Protein AF-A0A4U3LPS1-F1 (afdb_monomer_lite)

Foldseek 3Di:
DFDPALVQLLVAQVLCVQQQNHFFPVLNVVSVVVRVDPDDPVVSCVSQQQQAQWEWEQDPVRFTAIAGTNHAQEAAALAKHKGKYKYAYQNLFKFFKWKDKPQADDDPDLADPDDDDPDPDDDDCLVRLLRRQKDKTWRDGRIDRRDRMGMTMMMMAGNDAAKDKIKMAMWTLTDDPDDDPVADSRRVRVVVNVVDPDRRIYIDGHHYFYKDWAFEQEAEPVRWKFKAWKWKAAPSSRTFRRLVPDDPLAHSNANTHIAIGGWTTIGGFHWIWMWIDQALQWDIDIDIDGGDPPHRYDYHYIHRNDDCVVVQWAKEAQAEEQAADSLNSHRLAHHDLLSQLRLCRHNRHQEYEHAQEDSNNVHRCVPAALWKDQDHNAGDPVSNCVSSVVPIGGDDTPCSQRHIYHYFHWYYPALAQFQAIKTWASANDDDDPPDDHSPVDDNHCQVVLVVSVVRVTAMAGEAALAQQDDPDLDAQDDDGTPLGHHHNNCVVPCQVVVRHQAGEHLQDRCNSRCNVVVVCVVVPGDRYYFWHQNPPNRPVHTTPQKIKIFRDPHRQGGTCSRVRRVVRVVPHDMDIHRSNDDDDPDPPVPPPDDDDDDDDDDDDDDDDDDDDDDDDDDDDDDDDDDDDDDDDDDDDDDDDDDDDDDDDDDDDDDDDDDDPPPDPDPPPPDDDDDDDDDDDDDDDDDDDDDDDDDDDDDDDDDDDDDDDDDDDDDDDDDDDDDDDDDDDDDDDDDDDDDDDDDDDDDDDDDD

Radius of gyration: 36.74 Å; chains: 1; bounding box: 108×113×127 Å

Sequence (751 aa):
MFQPLHASATRAVEKLRDIGEPLPDDVAGQLAKLAEGSQSSTAVEDLLRPYVLVDVRIDEQGLPMSTPGAAPPRLVQHGWRSFLVRIENPHRLVGELAAQSNHVLGTIDYHSHAARIAMPDTLTIVPRIERSRLEVKLAGPTDVSGVDVEYKVISLYGRDGGTHKGELAFVLAVEEAEHSYTRPPMAKAWRRMGSEIRQYEASYEFDCLPARDIRFDIREPDGSSCVAALTVRDSQRRSYPSKGMRLAPDMFFHEHVYRATGEVITLPAGQYEISARRGPEYREVKVEVELTADDDAVTIELDRWADPARHGYYSGDPHIHAGGCSHYSVPSEGVTPETMIRHVRGEGLWMGSVLTWGPCYYHQKQFFSGLSISPRAELEWPAMQQAQGMNWDPQDTDHDGQSLLRYDLEVSGFPSSHSGHVILLGLTDQDYPGTKIIEDWPSYNLPVMRWGHAQNAMVGYAHCGLGLSVGTSELPNYVIPEFQSIGSNEIIVDVPLGAADFQCGAEFDPAAELNIWYHLLNVGYRTLMLGETDYPCIYDDGPGVGRTYVQLPEPPQGPQALESWLGGLKDRASYFGDGRSQSTTSRSTATPAASRPRTPQDRSGSARPSRPGCPRKRLPCPRRVNRRTALRSAGISNARGSAGPATCSSRYWSTVCRSRRRSWLLTATSRRSSSTYRWSVRPGWRCGSCAACTPSRSSSSSQGSRSVPPGGARSGSTTRSTHSGTPSPVSSARPSGPRHARRTTPRRPPT

Structure (mmCIF, N/CA/C/O backbone):
data_AF-A0A4U3LPS1-F1
#
_entry.id   AF-A0A4U3LPS1-F1
#
loop_
_atom_site.group_PDB
_atom_site.id
_atom_site.type_symbol
_atom_site.label_atom_id
_atom_site.label_alt_id
_atom_site.label_comp_id
_atom_site.label_asym_id
_atom_site.label_entity_id
_atom_site.label_seq_id
_atom_site.pdbx_PDB_ins_code
_atom_site.Cartn_x
_atom_site.Cartn_y
_atom_site.Cartn_z
_atom_site.occupancy
_atom_site.B_iso_or_equiv
_atom_site.auth_seq_id
_atom_site.auth_comp_id
_atom_site.auth_asym_id
_atom_site.auth_atom_id
_atom_site.pdbx_PDB_model_num
ATOM 1 N N . MET A 1 1 ? -20.450 26.880 1.877 1.00 44.97 1 MET A N 1
ATOM 2 C CA . MET A 1 1 ? -19.420 26.961 2.935 1.00 44.97 1 MET A CA 1
ATOM 3 C C . MET A 1 1 ? -19.982 26.167 4.096 1.00 44.97 1 MET A C 1
ATOM 5 O O . MET A 1 1 ? -21.052 26.535 4.556 1.00 44.97 1 MET A O 1
ATOM 9 N N . PHE A 1 2 ? -19.381 25.028 4.447 1.00 54.88 2 PHE A N 1
ATOM 10 C CA . PHE A 1 2 ? -19.954 24.135 5.461 1.00 54.88 2 PHE A CA 1
ATOM 11 C C . PHE A 1 2 ? -19.907 24.773 6.851 1.00 54.88 2 PHE A C 1
ATOM 13 O O . PHE A 1 2 ? -18.988 25.534 7.157 1.00 54.88 2 PHE A O 1
ATOM 20 N N . GLN A 1 3 ? -20.883 24.436 7.692 1.00 79.94 3 GLN A N 1
ATOM 21 C CA . GLN A 1 3 ? -20.841 24.758 9.114 1.00 79.94 3 GLN A CA 1
ATOM 22 C C . GLN A 1 3 ? -19.610 24.075 9.756 1.00 79.94 3 GLN A C 1
ATOM 24 O O . GLN A 1 3 ? -19.358 22.909 9.440 1.00 79.94 3 GLN A O 1
ATOM 29 N N . PRO A 1 4 ? -18.853 24.733 10.661 1.00 86.81 4 PRO A N 1
ATOM 30 C CA . PRO A 1 4 ? -17.628 24.157 11.229 1.00 86.81 4 PRO A CA 1
ATOM 31 C C . PRO A 1 4 ? -17.822 22.784 11.891 1.00 86.81 4 PRO A C 1
ATOM 33 O O . PRO A 1 4 ? -17.030 21.873 11.646 1.00 86.81 4 PRO A O 1
ATOM 36 N N . LEU A 1 5 ? -18.920 22.613 12.640 1.00 89.38 5 LEU A N 1
ATOM 37 C CA . LEU A 1 5 ? -19.319 21.340 13.249 1.00 89.38 5 LEU A CA 1
ATOM 38 C C . LEU A 1 5 ? -19.511 20.235 12.202 1.00 89.38 5 LEU A C 1
ATOM 40 O O . LEU A 1 5 ? -18.931 19.162 12.329 1.00 89.38 5 LEU A O 1
ATOM 44 N N . HIS A 1 6 ? -20.280 20.509 11.143 1.00 90.06 6 HIS A N 1
ATOM 45 C CA . HIS A 1 6 ? -20.540 19.546 10.067 1.00 90.06 6 HIS A CA 1
ATOM 46 C C . HIS A 1 6 ? -19.250 19.137 9.341 1.00 90.06 6 HIS A C 1
ATOM 48 O O . HIS A 1 6 ? -19.015 17.953 9.093 1.00 90.06 6 HIS A O 1
ATOM 54 N N . ALA A 1 7 ? -18.360 20.097 9.077 1.00 90.12 7 ALA A N 1
ATOM 55 C CA . ALA A 1 7 ? -17.055 19.813 8.488 1.00 90.12 7 ALA A CA 1
ATOM 56 C C . ALA A 1 7 ? -16.174 18.951 9.412 1.00 90.12 7 ALA A C 1
ATOM 58 O O . ALA A 1 7 ? -15.414 18.120 8.919 1.00 90.12 7 ALA A O 1
ATOM 59 N N . SER A 1 8 ? -16.263 19.135 10.733 1.00 93.19 8 SER A N 1
ATOM 60 C CA . SER A 1 8 ? -15.555 18.307 11.716 1.00 93.19 8 SER A CA 1
ATOM 61 C C . SER A 1 8 ? -16.128 16.887 11.793 1.00 93.19 8 SER A C 1
ATOM 63 O O . SER A 1 8 ? -15.395 15.918 11.605 1.00 93.19 8 SER A O 1
ATOM 65 N N . ALA A 1 9 ? -17.452 16.769 11.930 1.00 94.25 9 ALA A N 1
ATOM 66 C CA . ALA A 1 9 ? -18.196 15.513 11.864 1.00 94.25 9 ALA A CA 1
ATOM 67 C C . ALA A 1 9 ? -17.857 14.702 10.601 1.00 94.25 9 ALA A C 1
ATOM 69 O O . ALA A 1 9 ? -17.529 13.522 10.689 1.00 94.25 9 ALA A O 1
ATOM 70 N N . THR A 1 10 ? -17.858 15.351 9.432 1.00 93.69 10 THR A N 1
ATOM 71 C CA . THR A 1 10 ? -17.517 14.710 8.153 1.00 93.69 10 THR A CA 1
ATOM 72 C C . THR A 1 10 ? -16.095 14.150 8.171 1.00 93.69 10 THR A C 1
ATOM 74 O O . THR A 1 10 ? -15.914 12.981 7.847 1.00 93.69 10 THR A O 1
ATOM 77 N N . ARG A 1 11 ? -15.097 14.922 8.633 1.00 94.06 11 ARG A N 1
ATOM 78 C CA . ARG A 1 11 ? -13.710 14.432 8.755 1.00 94.06 11 ARG A CA 1
ATOM 79 C C . ARG A 1 11 ? -13.589 13.247 9.713 1.00 94.06 11 ARG A C 1
ATOM 81 O O . ARG A 1 11 ? -12.815 12.337 9.436 1.00 94.06 11 ARG A O 1
ATOM 88 N N . ALA A 1 12 ? -14.331 13.240 10.821 1.00 95.25 12 ALA A N 1
ATOM 89 C CA . ALA A 1 12 ? -14.308 12.136 11.777 1.00 95.25 12 ALA A CA 1
ATOM 90 C C . ALA A 1 12 ? -14.942 10.854 11.200 1.00 95.25 12 ALA A C 1
ATOM 92 O O . ALA A 1 12 ? -14.371 9.775 11.341 1.00 95.25 12 ALA A O 1
ATOM 93 N N . VAL A 1 13 ? -16.064 10.967 10.479 1.00 95.62 13 VAL A N 1
ATOM 94 C CA . VAL A 1 13 ? -16.716 9.829 9.801 1.00 95.62 13 VAL A CA 1
ATOM 95 C C . VAL A 1 13 ? -15.884 9.308 8.623 1.00 95.62 13 VAL A C 1
ATOM 97 O O . VAL A 1 13 ? -15.750 8.096 8.458 1.00 95.62 13 VAL A O 1
ATOM 100 N N . GLU A 1 14 ? -15.260 10.192 7.840 1.00 93.94 14 GLU A N 1
ATOM 101 C CA . GLU A 1 14 ? -14.283 9.791 6.821 1.00 93.94 14 GLU A CA 1
ATOM 102 C C . GLU A 1 14 ? -13.093 9.068 7.457 1.00 93.94 14 GLU A C 1
ATOM 104 O O . GLU A 1 14 ? -12.709 8.003 6.985 1.00 93.94 14 GLU A O 1
ATOM 109 N N . LYS A 1 15 ? -12.555 9.580 8.570 1.00 92.94 15 LYS A N 1
ATOM 110 C CA . LYS A 1 15 ? -11.422 8.956 9.257 1.00 92.94 15 LYS A CA 1
ATOM 111 C C . LYS A 1 15 ? -11.763 7.583 9.845 1.00 92.94 15 LYS A C 1
ATOM 113 O O . LYS A 1 15 ? -10.921 6.694 9.764 1.00 92.94 15 LYS A O 1
ATOM 118 N N . LEU A 1 16 ? -12.972 7.397 10.379 1.00 94.00 16 LEU A N 1
ATOM 119 C CA . LEU A 1 16 ? -13.499 6.099 10.822 1.00 94.00 16 LEU A CA 1
ATOM 120 C C . LEU A 1 16 ? -13.531 5.075 9.676 1.00 94.00 16 LEU A C 1
ATOM 122 O O . LEU A 1 16 ? -12.987 3.978 9.807 1.00 94.00 16 LEU A O 1
ATOM 126 N N . ARG A 1 17 ? -14.076 5.457 8.514 1.00 92.81 17 ARG A N 1
ATOM 127 C CA . ARG A 1 17 ? -14.047 4.619 7.304 1.00 92.81 17 ARG A CA 1
ATOM 128 C C . ARG A 1 17 ? -12.613 4.301 6.872 1.00 92.81 17 ARG A C 1
ATOM 130 O O . ARG A 1 17 ? -12.303 3.144 6.618 1.00 92.81 17 ARG A O 1
ATOM 137 N N . ASP A 1 18 ? -11.743 5.306 6.812 1.00 87.75 18 ASP A N 1
ATOM 138 C CA . ASP A 1 18 ? -10.374 5.165 6.305 1.00 87.75 18 ASP A CA 1
ATOM 139 C C . ASP A 1 18 ? -9.493 4.245 7.192 1.00 87.75 18 ASP A C 1
ATOM 141 O O . ASP A 1 18 ? -8.533 3.661 6.692 1.00 87.75 18 ASP A O 1
ATOM 145 N N . ILE A 1 19 ? -9.818 4.064 8.485 1.00 87.56 19 ILE A N 1
ATOM 146 C CA . ILE A 1 19 ? -9.161 3.086 9.388 1.00 87.56 19 ILE A CA 1
ATOM 147 C C . ILE A 1 19 ? -9.865 1.717 9.454 1.00 87.56 19 ILE A C 1
ATOM 149 O O . ILE A 1 19 ? -9.478 0.870 10.260 1.00 87.56 19 ILE A O 1
ATOM 153 N N . GLY A 1 20 ? -10.871 1.478 8.607 1.00 90.56 20 GLY A N 1
ATOM 154 C CA . GLY A 1 20 ? -11.603 0.210 8.544 1.00 90.56 20 GLY A CA 1
ATOM 155 C C . GLY A 1 20 ? -12.641 0.012 9.651 1.00 90.56 20 GLY A C 1
ATOM 156 O O . GLY A 1 20 ? -13.024 -1.122 9.912 1.00 90.56 20 GLY A O 1
ATOM 157 N N . GLU A 1 21 ? -13.110 1.083 10.294 1.00 93.06 21 GLU A N 1
ATOM 158 C CA . GLU A 1 21 ? -14.199 1.067 11.284 1.00 93.06 21 GLU A CA 1
ATOM 159 C C . GLU A 1 21 ? -15.321 2.042 10.845 1.00 93.06 21 GLU A C 1
ATOM 161 O O . GLU A 1 21 ? -15.590 3.027 11.535 1.00 93.06 21 GLU A O 1
ATOM 166 N N . PRO A 1 22 ? -15.939 1.859 9.656 1.00 95.06 22 PRO A N 1
ATOM 167 C CA . PRO A 1 22 ? -16.949 2.780 9.139 1.00 95.06 22 PRO A CA 1
ATOM 168 C C . PRO A 1 22 ? -18.214 2.807 10.009 1.00 95.06 22 PRO A C 1
ATOM 170 O O . PRO A 1 22 ? -18.622 1.800 10.582 1.00 95.06 22 PRO A O 1
ATOM 173 N N . LEU A 1 23 ? -18.883 3.964 10.039 1.00 95.31 23 LEU A N 1
ATOM 174 C CA . LEU A 1 23 ? -20.277 4.029 10.484 1.00 95.31 23 LEU A CA 1
ATOM 175 C C . LEU A 1 23 ? -21.200 3.385 9.431 1.00 95.31 23 LEU A C 1
ATOM 177 O O . LEU A 1 23 ? -20.834 3.374 8.252 1.00 95.31 23 LEU A O 1
ATOM 181 N N . PRO A 1 24 ? -22.408 2.927 9.815 1.00 94.75 24 PRO A N 1
ATOM 182 C CA . PRO A 1 24 ? -23.404 2.424 8.872 1.00 94.75 24 PRO A CA 1
ATOM 183 C C . PRO A 1 24 ? -23.637 3.362 7.677 1.00 94.75 24 PRO A C 1
ATOM 185 O O . PRO A 1 24 ? -23.697 4.589 7.822 1.00 94.75 24 PRO A O 1
ATOM 188 N N . ASP A 1 25 ? -23.767 2.782 6.479 1.00 91.44 25 ASP A N 1
ATOM 189 C CA . ASP A 1 25 ? -23.825 3.536 5.218 1.00 91.44 25 ASP A CA 1
ATOM 190 C C . ASP A 1 25 ? -25.037 4.497 5.155 1.00 91.44 25 ASP A C 1
ATOM 192 O O . ASP A 1 25 ? -24.976 5.545 4.504 1.00 91.44 25 ASP A O 1
ATOM 196 N N . ASP A 1 26 ? -26.125 4.200 5.875 1.00 94.00 26 ASP A N 1
ATOM 197 C CA . ASP A 1 26 ? -27.287 5.082 6.005 1.00 94.00 26 ASP A CA 1
ATOM 198 C C . ASP A 1 26 ? -26.991 6.320 6.871 1.00 94.00 26 ASP A C 1
ATOM 200 O O . ASP A 1 26 ? -27.419 7.419 6.515 1.00 94.00 26 ASP A O 1
ATOM 204 N N . VAL A 1 27 ? -26.214 6.179 7.950 1.00 94.44 27 VAL A N 1
ATOM 205 C CA . VAL A 1 27 ? -25.764 7.286 8.813 1.00 94.44 27 VAL A CA 1
ATOM 206 C C . VAL A 1 27 ? -24.797 8.189 8.056 1.00 94.44 27 VAL A C 1
ATOM 208 O O . VAL A 1 27 ? -24.969 9.410 8.046 1.00 94.44 27 VAL A O 1
ATOM 211 N N . ALA A 1 28 ? -23.825 7.607 7.347 1.00 92.00 28 ALA A N 1
ATOM 212 C CA . ALA A 1 28 ? -22.914 8.360 6.487 1.00 92.00 28 ALA A CA 1
ATOM 213 C C . ALA A 1 28 ? -23.676 9.109 5.373 1.00 92.00 28 ALA A C 1
ATOM 215 O O . ALA A 1 28 ? -23.429 10.293 5.123 1.00 92.00 28 ALA A O 1
ATOM 216 N N . GLY A 1 29 ? -24.663 8.454 4.749 1.00 91.94 29 GLY A N 1
ATOM 217 C CA . GLY A 1 29 ? -25.539 9.060 3.745 1.00 91.94 29 GLY A CA 1
ATOM 218 C C . GLY A 1 29 ? -26.461 10.156 4.298 1.00 91.94 29 GLY A C 1
ATOM 219 O O . GLY A 1 29 ? -26.740 11.130 3.597 1.00 91.94 29 GLY A O 1
ATOM 220 N N . GLN A 1 30 ? -26.925 10.040 5.544 1.00 93.00 30 GLN A N 1
ATOM 221 C CA . GLN A 1 30 ? -27.693 11.084 6.231 1.00 93.00 30 GLN A CA 1
ATOM 222 C C . GLN A 1 30 ? -26.816 12.294 6.571 1.00 93.00 30 GLN A C 1
ATOM 224 O O . GLN A 1 30 ? -27.202 13.420 6.254 1.00 93.00 30 GLN A O 1
ATOM 229 N N . LEU A 1 31 ? -25.607 12.084 7.104 1.00 92.06 31 LEU A N 1
ATOM 230 C CA . LEU A 1 31 ? -24.661 13.166 7.394 1.00 92.06 31 LEU A CA 1
ATOM 231 C C . LEU A 1 31 ? -24.293 13.950 6.125 1.00 92.06 31 LEU A C 1
ATOM 233 O O . LEU A 1 31 ? -24.230 15.180 6.158 1.00 92.06 31 LEU A O 1
ATOM 237 N N . ALA A 1 32 ? -24.117 13.264 4.992 1.00 89.19 32 ALA A N 1
ATOM 238 C CA . ALA A 1 32 ? -23.883 13.908 3.701 1.00 89.19 32 ALA A CA 1
ATOM 239 C C . ALA A 1 32 ? -25.069 14.787 3.253 1.00 89.19 32 ALA A C 1
ATOM 241 O O . ALA A 1 32 ? -24.853 15.894 2.769 1.00 89.19 32 ALA A O 1
ATOM 242 N N . LYS A 1 33 ? -26.319 14.355 3.471 1.00 88.12 33 LYS A N 1
ATOM 243 C CA . LYS A 1 33 ? -27.525 15.151 3.157 1.00 88.12 33 LYS A CA 1
ATOM 244 C C . LYS A 1 33 ? -27.691 16.366 4.072 1.00 88.12 33 LYS A C 1
ATOM 246 O O . LYS A 1 33 ? -28.097 17.428 3.603 1.00 88.12 33 LYS A O 1
ATOM 251 N N . LEU A 1 34 ? -27.338 16.248 5.356 1.00 85.88 34 LEU A N 1
ATOM 252 C CA . LEU A 1 34 ? -27.330 17.386 6.289 1.00 85.88 34 LEU A CA 1
ATOM 253 C C . LEU A 1 34 ? -26.369 18.503 5.838 1.00 85.88 34 LEU A C 1
ATOM 255 O O . LEU A 1 34 ? -26.599 19.664 6.161 1.00 85.88 34 LEU A O 1
ATOM 259 N N . ALA A 1 35 ? -25.348 18.173 5.037 1.00 74.69 35 ALA A N 1
ATOM 260 C CA . ALA A 1 35 ? -24.398 19.126 4.461 1.00 74.69 35 ALA A CA 1
ATOM 261 C C . ALA A 1 35 ? -25.017 20.078 3.416 1.00 74.69 35 ALA A C 1
ATOM 263 O O . ALA A 1 35 ? -24.467 21.149 3.152 1.00 74.69 35 ALA A O 1
ATOM 264 N N . GLU A 1 36 ? -26.115 19.662 2.778 1.00 68.44 36 GLU A N 1
ATOM 265 C CA . GLU A 1 36 ? -26.741 20.354 1.642 1.00 68.44 36 GLU A CA 1
ATOM 266 C C . GLU A 1 36 ? -27.892 21.283 2.070 1.00 68.44 36 GLU A C 1
ATOM 268 O O . GLU A 1 36 ? -28.327 22.134 1.292 1.00 68.44 36 GLU A O 1
ATOM 273 N N . GLY A 1 37 ? -28.380 21.146 3.308 1.00 61.44 37 GLY A N 1
ATOM 274 C CA . GLY A 1 37 ? -29.474 21.942 3.868 1.00 61.44 37 GLY A CA 1
ATOM 275 C C . GLY A 1 37 ? -29.019 23.026 4.850 1.00 61.44 37 GLY A C 1
ATOM 276 O O . GLY A 1 37 ? -27.925 22.988 5.403 1.00 61.44 37 GLY A O 1
ATOM 277 N N . SER A 1 38 ? -29.906 23.978 5.144 1.00 57.00 38 SER A N 1
ATOM 278 C CA . SER A 1 38 ? -29.724 24.975 6.212 1.00 57.00 38 SER A CA 1
ATOM 279 C C . SER A 1 38 ? -30.101 24.413 7.596 1.00 57.00 38 SER A C 1
ATOM 281 O O . SER A 1 38 ? -30.891 25.026 8.316 1.00 57.00 38 SER A O 1
ATOM 283 N N . GLN A 1 39 ? -29.649 23.199 7.924 1.00 59.69 39 GLN A N 1
ATOM 284 C CA . GLN A 1 39 ? -30.088 22.480 9.126 1.00 59.69 39 GLN A CA 1
ATOM 285 C C . GLN A 1 39 ? -29.250 22.815 10.372 1.00 59.69 39 GLN A C 1
ATOM 287 O O . GLN A 1 39 ? -28.129 23.308 10.276 1.00 59.69 39 GLN A O 1
ATOM 292 N N . SER A 1 40 ? -29.844 22.596 11.551 1.00 70.50 40 SER A N 1
ATOM 293 C CA . SER A 1 40 ? -29.264 22.944 12.858 1.00 70.50 40 SER A CA 1
ATOM 294 C C . SER A 1 40 ? -28.128 22.001 13.266 1.00 70.50 40 SER A C 1
ATOM 296 O O . SER A 1 40 ? -28.203 20.805 12.984 1.00 70.50 40 SER A O 1
ATOM 298 N N . SER A 1 41 ? -27.162 22.512 14.045 1.00 80.56 41 SER A N 1
ATOM 299 C CA . SER A 1 41 ? -26.128 21.725 14.746 1.00 80.56 41 SER A CA 1
ATOM 300 C C . SER A 1 41 ? -26.698 20.470 15.406 1.00 80.56 41 SER A C 1
ATOM 302 O O . SER A 1 41 ? -26.143 19.383 15.272 1.00 80.56 41 SER A O 1
ATOM 304 N N . THR A 1 42 ? -27.859 20.629 16.049 1.00 87.19 42 THR A N 1
ATOM 305 C CA . THR A 1 42 ? -28.590 19.590 16.779 1.00 87.19 42 THR A CA 1
ATOM 306 C C . THR A 1 42 ? -28.811 18.335 15.937 1.00 87.19 42 THR A C 1
ATOM 308 O O . THR A 1 42 ? -28.579 17.243 16.425 1.00 87.19 42 THR A O 1
ATOM 311 N N . ALA A 1 43 ? -29.155 18.469 14.650 1.00 90.62 43 ALA A N 1
ATOM 312 C CA . ALA A 1 43 ? -29.419 17.316 13.788 1.00 90.62 43 ALA A CA 1
ATOM 313 C C . ALA A 1 43 ? -28.155 16.488 13.488 1.00 90.62 43 ALA A C 1
ATOM 315 O O . ALA A 1 43 ? -28.240 15.276 13.309 1.00 90.62 43 ALA A O 1
ATOM 316 N N . VAL A 1 44 ? -26.979 17.129 13.445 1.00 92.38 44 VAL A N 1
ATOM 317 C CA . VAL A 1 44 ? -25.686 16.434 13.317 1.00 92.38 44 VAL A CA 1
ATOM 318 C C . VAL A 1 44 ? -25.320 15.755 14.636 1.00 92.38 44 VAL A C 1
ATOM 320 O O . VAL A 1 44 ? -24.857 14.615 14.626 1.00 92.38 44 VAL A O 1
ATOM 323 N N . GLU A 1 45 ? -25.549 16.432 15.763 1.00 93.50 45 GLU A N 1
ATOM 324 C CA . GLU A 1 45 ? -25.252 15.888 17.090 1.00 93.50 45 GLU A CA 1
ATOM 325 C C . GLU A 1 45 ? -26.149 14.693 17.436 1.00 93.50 45 GLU A C 1
ATOM 327 O O . GLU A 1 45 ? -25.626 13.663 17.856 1.00 93.50 45 GLU A O 1
ATOM 332 N N . ASP A 1 46 ? -27.455 14.778 17.170 1.00 94.88 46 ASP A N 1
ATOM 333 C CA . ASP A 1 46 ? -28.430 13.699 17.371 1.00 94.88 46 ASP A CA 1
ATOM 334 C C . ASP A 1 46 ? -28.106 12.472 16.502 1.00 94.88 46 ASP A C 1
ATOM 336 O O . ASP A 1 46 ? -28.108 11.344 16.996 1.00 94.88 46 ASP A O 1
ATOM 340 N N . LEU A 1 47 ? -27.769 12.683 15.220 1.00 96.12 47 LEU A N 1
ATOM 341 C CA . LEU A 1 47 ? -27.409 11.612 14.281 1.00 96.12 47 LEU A CA 1
ATOM 342 C C . LEU A 1 47 ? -26.148 10.852 14.718 1.00 96.12 47 LEU A C 1
ATOM 344 O O . LEU A 1 47 ? -26.073 9.632 14.573 1.00 96.12 47 LEU A O 1
ATOM 348 N N . LEU A 1 48 ? -25.145 11.568 15.234 1.00 96.81 48 LEU A N 1
ATOM 349 C CA . LEU A 1 48 ? -23.872 10.975 15.642 1.00 96.81 48 LEU A CA 1
ATOM 350 C C . LEU A 1 48 ? -23.851 10.511 17.100 1.00 96.81 48 LEU A C 1
ATOM 352 O O . LEU A 1 48 ? -22.957 9.745 17.464 1.00 96.81 48 LEU A O 1
ATOM 356 N N . ARG A 1 49 ? -24.826 10.912 17.929 1.00 97.19 49 ARG A N 1
ATOM 357 C CA . ARG A 1 49 ? -24.883 10.582 19.360 1.00 97.19 49 ARG A CA 1
ATOM 358 C C . ARG A 1 49 ? -24.678 9.088 19.660 1.00 97.19 49 ARG A C 1
ATOM 360 O O . ARG A 1 49 ? -23.861 8.815 20.539 1.00 97.19 49 ARG A O 1
ATOM 367 N N . PRO A 1 50 ? -25.299 8.126 18.940 1.00 97.62 50 PRO A N 1
ATOM 368 C CA . PRO A 1 50 ? -25.120 6.690 19.197 1.00 97.62 50 PRO A CA 1
ATOM 369 C C . PRO A 1 50 ? -23.699 6.154 18.956 1.00 97.62 50 PRO A C 1
ATOM 371 O O . PRO A 1 50 ? -23.413 5.016 19.316 1.00 97.62 50 PRO A O 1
ATOM 374 N N . TYR A 1 51 ? -22.816 6.951 18.346 1.00 97.62 51 TYR A N 1
ATOM 375 C CA . TYR A 1 51 ? -21.440 6.583 17.997 1.00 97.62 51 TYR A CA 1
ATOM 376 C C . TYR A 1 51 ? -20.387 7.362 18.804 1.00 97.62 51 TYR A C 1
ATOM 378 O O . TYR A 1 51 ? -19.189 7.116 18.655 1.00 97.62 51 TYR A O 1
ATOM 386 N N . VAL A 1 52 ? -20.818 8.278 19.683 1.00 98.31 52 VAL A N 1
ATOM 387 C CA . VAL A 1 52 ? -19.950 8.993 20.630 1.00 98.31 52 VAL A CA 1
ATOM 388 C C . VAL A 1 52 ? -19.704 8.123 21.859 1.00 98.31 52 VAL A C 1
ATOM 390 O O . VAL A 1 52 ? -20.627 7.906 22.644 1.00 98.31 52 VAL A O 1
ATOM 393 N N . LEU A 1 53 ? -18.467 7.658 22.050 1.00 97.94 53 LEU A N 1
ATOM 394 C CA . LEU A 1 53 ? -18.060 6.928 23.257 1.00 97.94 53 LEU A CA 1
ATOM 395 C C . LEU A 1 53 ? -17.806 7.874 24.430 1.00 97.94 53 LEU A C 1
ATOM 397 O O . LEU A 1 53 ? -18.163 7.534 25.550 1.00 97.94 53 LEU A O 1
ATOM 401 N N . VAL A 1 54 ? -17.221 9.052 24.179 1.00 97.75 54 VAL A N 1
ATOM 402 C CA . VAL A 1 54 ? -16.880 10.026 25.229 1.00 97.75 54 VAL A CA 1
ATOM 403 C C . VAL A 1 54 ? -17.288 11.439 24.828 1.00 97.75 54 VAL A C 1
ATOM 405 O O . VAL A 1 54 ? -16.982 11.890 23.720 1.00 97.75 54 VAL A O 1
ATOM 408 N N . ASP A 1 55 ? -17.923 12.149 25.754 1.00 97.88 55 ASP A N 1
ATOM 409 C CA . ASP A 1 55 ? -18.044 13.604 25.726 1.00 97.88 55 ASP A CA 1
ATOM 410 C C . ASP A 1 55 ? -16.890 14.223 26.518 1.00 97.88 55 ASP A C 1
ATOM 412 O O . ASP A 1 55 ? -16.649 13.851 27.668 1.00 97.88 55 ASP A O 1
ATOM 416 N N . VAL A 1 56 ? -16.195 15.182 25.915 1.00 97.38 56 VAL A N 1
ATOM 417 C CA . VAL A 1 56 ? -15.056 15.891 26.502 1.00 97.38 56 VAL A CA 1
ATOM 418 C C . VAL A 1 56 ? -15.377 17.379 26.535 1.00 97.38 56 VAL A C 1
ATOM 420 O O . VAL A 1 56 ? -15.495 18.011 25.489 1.00 97.38 56 VAL A O 1
ATOM 423 N N . ARG A 1 57 ? -15.510 17.957 27.728 1.00 96.75 57 ARG A N 1
ATOM 424 C CA . ARG A 1 57 ? -15.760 19.391 27.920 1.00 96.75 57 ARG A CA 1
ATOM 425 C C . ARG A 1 57 ? -14.485 20.076 28.393 1.00 96.75 57 ARG A C 1
ATOM 427 O O . ARG A 1 57 ? -13.964 19.727 29.447 1.00 96.75 57 ARG A O 1
ATOM 434 N N . ILE A 1 58 ? -13.999 21.053 27.636 1.00 95.12 58 ILE A N 1
ATOM 435 C CA . ILE A 1 58 ? -12.799 21.828 27.975 1.00 95.12 58 ILE A CA 1
ATOM 436 C C . ILE A 1 58 ? -13.219 23.064 28.787 1.00 95.12 58 ILE A C 1
ATOM 438 O O . ILE A 1 58 ? -14.065 23.837 28.332 1.00 95.12 58 ILE A O 1
ATOM 442 N N . ASP A 1 59 ? -12.653 23.246 29.984 1.00 92.31 59 ASP A N 1
ATOM 443 C CA . ASP A 1 59 ? -12.878 24.444 30.809 1.00 92.31 59 ASP A CA 1
ATOM 444 C C . ASP A 1 59 ? -12.002 25.645 30.390 1.00 92.31 59 ASP A C 1
ATOM 446 O O . ASP A 1 59 ? -11.196 25.569 29.459 1.00 92.31 59 ASP A O 1
ATOM 450 N N . GLU A 1 60 ? -12.181 26.793 31.047 1.00 91.50 60 GLU A N 1
ATOM 451 C CA . GLU A 1 60 ? -11.452 28.031 30.726 1.00 91.50 60 GLU A CA 1
ATOM 452 C C . GLU A 1 60 ? -9.939 27.940 31.010 1.00 91.50 60 GLU A C 1
ATOM 454 O O . GLU A 1 60 ? -9.159 28.697 30.433 1.00 91.50 60 GLU A O 1
ATOM 459 N N . GLN A 1 61 ? -9.512 27.001 31.864 1.00 87.56 61 GLN A N 1
ATOM 460 C CA . GLN A 1 61 ? -8.105 26.697 32.140 1.00 87.56 61 GLN A CA 1
ATOM 461 C C . GLN A 1 61 ? -7.500 25.715 31.117 1.00 87.56 61 GLN A C 1
ATOM 463 O O . GLN A 1 61 ? -6.295 25.444 31.160 1.00 87.56 61 GLN A O 1
ATOM 468 N N . GLY A 1 62 ? -8.305 25.187 30.190 1.00 89.12 62 GLY A N 1
ATOM 469 C CA . GLY A 1 62 ? -7.884 24.175 29.227 1.00 89.12 62 GLY A CA 1
ATOM 470 C C . GLY A 1 62 ? -7.772 22.775 29.827 1.00 89.12 62 GLY A C 1
ATOM 471 O O . GLY A 1 62 ? -7.008 21.960 29.311 1.00 89.12 62 GLY A O 1
ATOM 472 N N . LEU A 1 63 ? -8.491 22.487 30.913 1.00 91.38 63 LEU A N 1
ATOM 473 C CA . LEU A 1 63 ? -8.575 21.158 31.511 1.00 91.38 63 LEU A CA 1
ATOM 474 C C . LEU A 1 63 ? -9.780 20.411 30.910 1.00 91.38 63 LEU A C 1
ATOM 476 O O . LEU A 1 63 ? -10.918 20.863 31.063 1.00 91.38 63 LEU A O 1
ATOM 480 N N . PRO A 1 64 ? -9.574 19.278 30.213 1.00 93.62 64 PRO A N 1
ATOM 481 C CA . PRO A 1 64 ? -10.682 18.488 29.690 1.00 93.62 64 PRO A CA 1
ATOM 482 C C . PRO A 1 64 ? -11.314 17.625 30.789 1.00 93.62 64 PRO A C 1
ATOM 484 O O . PRO A 1 64 ? -10.630 16.848 31.453 1.00 93.62 64 PRO A O 1
ATOM 487 N N . MET A 1 65 ? -12.631 17.729 30.953 1.00 94.62 65 MET A N 1
ATOM 488 C CA . MET A 1 65 ? -13.443 16.821 31.767 1.00 94.62 65 MET A CA 1
ATOM 489 C C . MET A 1 65 ? -14.136 15.811 30.855 1.00 94.62 65 MET A C 1
ATOM 491 O O . MET A 1 65 ? -14.781 16.205 29.881 1.00 94.62 65 MET A O 1
ATOM 495 N N . SER A 1 66 ? -14.024 14.523 31.172 1.00 96.19 66 SER A N 1
ATOM 496 C CA . SER A 1 66 ? -14.541 13.429 30.343 1.00 96.19 66 SER A CA 1
ATOM 497 C C . SER A 1 66 ? -15.785 12.811 30.978 1.00 96.19 66 SER A C 1
ATOM 499 O O . SER A 1 66 ? -15.790 12.515 32.169 1.00 96.19 66 SER A O 1
ATOM 501 N N . THR A 1 67 ? -16.829 12.560 30.190 1.00 96.81 67 THR A N 1
ATOM 502 C CA . THR A 1 67 ? -18.043 11.851 30.638 1.00 96.81 67 THR A CA 1
ATOM 503 C C . THR A 1 67 ? -18.478 10.791 29.620 1.00 96.81 67 THR A C 1
ATOM 505 O O . THR A 1 67 ? -18.220 10.972 28.426 1.00 96.81 67 THR A O 1
ATOM 508 N N . PRO A 1 68 ? -19.117 9.683 30.050 1.00 97.44 68 PRO A N 1
ATOM 509 C CA . PRO A 1 68 ? -19.604 8.656 29.134 1.00 97.44 68 PRO A CA 1
ATOM 510 C C . PRO A 1 68 ? -20.572 9.202 28.080 1.00 97.44 68 PRO A C 1
ATOM 512 O O . PRO A 1 68 ? -21.558 9.869 28.398 1.00 97.44 68 PRO A O 1
ATOM 515 N N . GLY A 1 69 ? -20.285 8.881 26.820 1.00 97.06 69 GLY A N 1
ATOM 516 C CA . GLY A 1 69 ? -21.165 9.122 25.685 1.00 97.06 69 GLY A CA 1
ATOM 517 C C . GLY A 1 69 ? -22.315 8.109 25.611 1.00 97.06 69 GLY A C 1
ATOM 518 O O . GLY A 1 69 ? -22.612 7.402 26.572 1.00 97.06 69 GLY A O 1
ATOM 519 N N . ALA A 1 70 ? -22.988 8.036 24.460 1.00 97.56 70 ALA A N 1
ATOM 520 C CA . ALA A 1 70 ? -24.103 7.104 24.247 1.00 97.56 70 ALA A CA 1
ATOM 521 C C . ALA A 1 70 ? -23.731 5.848 23.435 1.00 97.56 70 ALA A C 1
ATOM 523 O O . ALA A 1 70 ? -24.570 4.958 23.290 1.00 97.56 70 ALA A O 1
ATOM 524 N N . ALA A 1 71 ? -22.505 5.750 22.912 1.00 97.50 71 ALA A N 1
ATOM 525 C CA . ALA A 1 71 ? -22.047 4.542 22.236 1.00 97.50 71 ALA A CA 1
ATOM 526 C C . ALA A 1 71 ? -21.811 3.400 23.239 1.00 97.50 71 ALA A C 1
ATOM 528 O O . ALA A 1 71 ? -21.212 3.623 24.295 1.00 97.50 71 ALA A O 1
ATOM 529 N N . PRO A 1 72 ? -22.229 2.161 22.921 1.00 95.88 72 PRO A N 1
ATOM 530 C CA . PRO A 1 72 ? -21.964 1.017 23.781 1.00 95.88 72 PRO A CA 1
ATOM 531 C C . PRO A 1 72 ? -20.449 0.731 23.825 1.00 95.88 72 PRO A C 1
ATOM 533 O O . PRO A 1 72 ? -19.838 0.613 22.759 1.00 95.88 72 PRO A O 1
ATOM 536 N N . PRO A 1 73 ? -19.834 0.561 25.013 1.00 95.50 73 PRO A N 1
ATOM 537 C CA . PRO A 1 73 ? -18.393 0.337 25.174 1.00 95.50 73 PRO A CA 1
ATOM 538 C C . PRO A 1 73 ? -17.995 -1.111 24.821 1.00 95.50 73 PRO A C 1
ATOM 540 O O . PRO A 1 73 ? -17.473 -1.858 25.646 1.00 95.50 73 PRO A O 1
ATOM 543 N N . ARG A 1 74 ? -18.283 -1.536 23.586 1.00 95.44 74 ARG A N 1
ATOM 544 C CA . ARG A 1 74 ? -18.023 -2.891 23.081 1.00 95.44 74 ARG A CA 1
ATOM 545 C C . ARG A 1 74 ? -16.684 -2.966 22.365 1.00 95.44 74 ARG A C 1
ATOM 547 O O . ARG A 1 74 ? -16.488 -2.297 21.354 1.00 95.44 74 ARG A O 1
ATOM 554 N N . LEU A 1 75 ? -15.793 -3.811 22.862 1.00 93.62 75 LEU A N 1
ATOM 555 C CA . LEU A 1 75 ? -14.471 -4.072 22.298 1.00 93.62 75 LEU A CA 1
ATOM 556 C C . LEU A 1 75 ? -14.422 -5.464 21.649 1.00 93.62 75 LEU A C 1
ATOM 558 O O . LEU A 1 75 ? -15.422 -6.179 21.579 1.00 93.62 75 LEU A O 1
ATOM 562 N N . VAL A 1 76 ? -13.255 -5.845 21.144 1.00 91.94 76 VAL A N 1
ATOM 563 C CA . VAL A 1 76 ? -12.968 -7.198 20.661 1.00 91.94 76 VAL A CA 1
ATOM 564 C C . VAL A 1 76 ? -11.582 -7.605 21.147 1.00 91.94 76 VAL A C 1
ATOM 566 O O . VAL A 1 76 ? -10.672 -6.776 21.186 1.00 91.94 76 VAL A O 1
ATOM 569 N N . GLN A 1 77 ? -11.437 -8.864 21.546 1.00 90.62 77 GLN A N 1
ATOM 570 C CA . GLN A 1 77 ? -10.165 -9.426 21.973 1.00 90.62 77 GLN A CA 1
ATOM 571 C C . GLN A 1 77 ? -9.170 -9.425 20.805 1.00 90.62 77 GLN A C 1
ATOM 573 O O . GLN A 1 77 ? -9.531 -9.777 19.685 1.00 90.62 77 GLN A O 1
ATOM 578 N N . HIS A 1 78 ? -7.923 -9.039 21.078 1.00 84.75 78 HIS A N 1
ATOM 579 C CA . HIS A 1 78 ? -6.844 -8.928 20.092 1.00 84.75 78 HIS A CA 1
ATOM 580 C C . HIS A 1 78 ? -7.221 -8.071 18.871 1.00 84.75 78 HIS A C 1
ATOM 582 O O . HIS A 1 78 ? -6.773 -8.301 17.751 1.00 84.75 78 HIS A O 1
ATOM 588 N N . GLY A 1 79 ? -8.041 -7.039 19.084 1.00 83.75 79 GLY A N 1
ATOM 589 C CA . GLY A 1 79 ? -8.450 -6.109 18.039 1.00 83.75 79 GLY A CA 1
ATOM 590 C C . GLY A 1 79 ? -8.699 -4.703 18.572 1.00 83.75 79 GLY A C 1
ATOM 591 O O . GLY A 1 79 ? -8.819 -4.474 19.777 1.00 83.75 79 GLY A O 1
ATOM 592 N N . TRP A 1 80 ? -8.762 -3.743 17.651 1.00 86.69 80 TRP A N 1
ATOM 593 C CA . TRP A 1 80 ? -9.149 -2.368 17.960 1.00 86.69 80 TRP A CA 1
ATOM 594 C C . TRP A 1 80 ? -10.622 -2.145 17.617 1.00 86.69 80 TRP A C 1
ATOM 596 O O . TRP A 1 80 ? -11.131 -2.719 16.656 1.00 86.69 80 TRP A O 1
ATOM 606 N N . ARG A 1 81 ? -11.282 -1.263 18.368 1.00 92.25 81 ARG A N 1
ATOM 607 C CA . ARG A 1 81 ? -12.559 -0.634 18.003 1.00 92.25 81 ARG A CA 1
ATOM 608 C C . ARG A 1 81 ? -12.414 0.867 18.009 1.00 92.25 81 ARG A C 1
ATOM 610 O O . ARG A 1 81 ? -11.687 1.403 18.846 1.00 92.25 81 ARG A O 1
ATOM 617 N N . SER A 1 82 ? -13.093 1.535 17.083 1.00 93.88 82 SER A N 1
ATOM 618 C CA . SER A 1 82 ? -13.011 2.988 16.957 1.00 93.88 82 SER A CA 1
ATOM 619 C C . SER A 1 82 ? -14.366 3.653 17.140 1.00 93.88 82 SER A C 1
ATOM 621 O O . SER A 1 82 ? -15.393 3.141 16.709 1.00 93.88 82 SER A O 1
ATOM 623 N N . PHE A 1 83 ? -14.354 4.809 17.794 1.00 96.31 83 PHE A N 1
ATOM 624 C CA . PHE A 1 83 ? -15.545 5.545 18.203 1.00 96.31 83 PHE A CA 1
ATOM 625 C C . PHE A 1 83 ? -15.344 7.044 17.986 1.00 96.31 83 PHE A C 1
ATOM 627 O O . PHE A 1 83 ? -14.214 7.524 17.850 1.00 96.31 83 PHE A O 1
ATOM 634 N N . LEU A 1 84 ? -16.438 7.803 18.010 1.00 97.88 84 LEU A N 1
ATOM 635 C CA . LEU A 1 84 ? -16.369 9.258 18.053 1.00 97.88 84 LEU A CA 1
ATOM 636 C C . LEU A 1 84 ? -16.106 9.752 19.483 1.00 97.88 84 LEU A C 1
ATOM 638 O O . LEU A 1 84 ? -16.607 9.202 20.466 1.00 97.88 84 LEU A O 1
ATOM 642 N N . VAL A 1 85 ? -15.363 10.848 19.576 1.00 97.94 85 VAL A N 1
ATOM 643 C CA . VAL A 1 85 ? -15.246 11.700 20.763 1.00 97.94 85 VAL A CA 1
ATOM 644 C C . VAL A 1 85 ? -15.856 13.044 20.402 1.00 97.94 85 VAL A C 1
ATOM 646 O O . VAL A 1 85 ? -15.449 13.648 19.407 1.00 97.94 85 VAL A O 1
ATOM 649 N N . ARG A 1 86 ? -16.826 13.510 21.190 1.00 97.81 86 ARG A N 1
ATOM 650 C CA . ARG A 1 86 ? -17.418 14.843 21.039 1.00 97.81 86 ARG A CA 1
ATOM 651 C C . ARG A 1 86 ? -16.689 15.801 21.971 1.00 97.81 86 ARG A C 1
ATOM 653 O O . ARG A 1 86 ? -16.706 15.604 23.181 1.00 97.81 86 ARG A O 1
ATOM 660 N N . ILE A 1 87 ? -16.070 16.834 21.416 1.00 97.44 87 ILE A N 1
ATOM 661 C CA . ILE A 1 87 ? -15.357 17.865 22.169 1.00 97.44 87 ILE A CA 1
ATOM 662 C C . ILE A 1 87 ? -16.228 19.116 22.217 1.00 97.44 87 ILE A C 1
ATOM 664 O O . ILE A 1 87 ? -16.539 19.683 21.173 1.00 97.44 87 ILE A O 1
ATOM 668 N N . GLU A 1 88 ? -16.595 19.556 23.416 1.00 96.88 88 GLU A N 1
ATOM 669 C CA . GLU A 1 88 ? -17.216 20.853 23.680 1.00 96.88 88 GLU A CA 1
ATOM 670 C C . GLU A 1 88 ? -16.132 21.831 24.158 1.00 96.88 88 GLU A C 1
ATOM 672 O O . GLU A 1 88 ? -15.497 21.620 25.195 1.00 96.88 88 GLU A O 1
ATOM 677 N N . ASN A 1 89 ? -15.911 22.904 23.399 1.00 95.62 89 ASN A N 1
ATOM 678 C CA . ASN A 1 89 ? -14.843 23.880 23.613 1.00 95.62 89 ASN A CA 1
ATOM 679 C C . ASN A 1 89 ? -15.425 25.307 23.698 1.00 95.62 89 ASN A C 1
ATOM 681 O O . ASN A 1 89 ? -15.189 26.136 22.814 1.00 95.62 89 ASN A O 1
ATOM 685 N N . PRO A 1 90 ? -16.197 25.625 24.757 1.00 95.00 90 PRO A N 1
ATOM 686 C CA . PRO A 1 90 ? -16.901 26.905 24.882 1.00 95.00 90 PRO A CA 1
ATOM 687 C C . PRO A 1 90 ? -15.958 28.114 24.999 1.00 95.00 90 PRO A C 1
ATOM 689 O O . PRO A 1 90 ? -16.382 29.250 24.793 1.00 95.00 90 PRO A O 1
ATOM 692 N N . HIS A 1 91 ? -14.678 27.878 25.302 1.00 93.62 91 HIS A N 1
ATOM 693 C CA . HIS A 1 91 ? -13.636 28.900 25.418 1.00 93.62 91 HIS A CA 1
ATOM 694 C C . HIS A 1 91 ? -12.763 29.030 24.157 1.00 93.62 91 HIS A C 1
ATOM 696 O O . HIS A 1 91 ? -11.849 29.853 24.137 1.00 93.62 91 HIS A O 1
ATOM 702 N N . ARG A 1 92 ? -13.059 28.265 23.091 1.00 93.19 92 ARG A N 1
ATOM 703 C CA . ARG A 1 92 ? -12.386 28.321 21.778 1.00 93.19 92 ARG A CA 1
ATOM 704 C C . ARG A 1 92 ? -10.866 28.162 21.848 1.00 93.19 92 ARG A C 1
ATOM 706 O O . ARG A 1 92 ? -10.127 28.767 21.072 1.00 93.19 92 ARG A O 1
ATOM 713 N N . LEU A 1 93 ? -10.400 27.333 22.778 1.00 93.38 93 LEU A N 1
ATOM 714 C CA . LEU A 1 93 ? -8.980 27.070 22.972 1.00 93.38 93 LEU A CA 1
ATOM 715 C C . LEU A 1 93 ? -8.413 26.259 21.802 1.00 93.38 93 LEU A C 1
ATOM 717 O O . LEU A 1 93 ? -9.089 25.387 21.252 1.00 93.38 93 LEU A O 1
ATOM 721 N N . VAL A 1 94 ? -7.162 26.547 21.451 1.00 93.81 94 VAL A N 1
ATOM 722 C CA . VAL A 1 94 ? -6.383 25.836 20.430 1.00 93.81 94 VAL A CA 1
ATOM 723 C C . VAL A 1 94 ? -5.217 25.137 21.120 1.00 93.81 94 VAL A C 1
ATOM 725 O O . VAL A 1 94 ? -4.602 25.700 22.029 1.00 93.81 94 VAL A O 1
ATOM 728 N N . GLY A 1 95 ? -4.928 23.898 20.730 1.00 91.94 95 GLY A N 1
ATOM 729 C CA . GLY A 1 95 ? -3.867 23.103 21.344 1.00 91.94 95 GLY A CA 1
ATOM 730 C C . GLY A 1 95 ? -3.881 21.644 20.911 1.00 91.94 95 GLY A C 1
ATOM 731 O O . GLY A 1 95 ? -4.747 21.222 20.152 1.00 91.94 95 GLY A O 1
ATOM 732 N N . GLU A 1 96 ? -2.931 20.862 21.408 1.00 92.25 96 GLU A N 1
ATOM 733 C CA . GLU A 1 96 ? -2.818 19.432 21.110 1.00 92.25 96 GLU A CA 1
ATOM 734 C C . GLU A 1 96 ? -3.539 18.591 22.174 1.00 92.25 96 GLU A C 1
ATOM 736 O O . GLU A 1 96 ? -3.234 18.689 23.364 1.00 92.25 96 GLU A O 1
ATOM 741 N N . LEU A 1 97 ? -4.493 17.759 21.758 1.00 92.44 97 LEU A N 1
ATOM 742 C CA . LEU A 1 97 ? -5.204 16.818 22.619 1.00 92.44 97 LEU A CA 1
ATOM 743 C C . LEU A 1 97 ? -4.488 15.463 22.647 1.00 92.44 97 LEU A C 1
ATOM 745 O O . LEU A 1 97 ? -4.185 14.900 21.596 1.00 92.44 97 LEU A O 1
ATOM 749 N N . ALA A 1 98 ? -4.317 14.882 23.831 1.00 89.31 98 ALA A N 1
ATOM 750 C CA . ALA A 1 98 ? -3.943 13.478 23.987 1.00 89.31 98 ALA A CA 1
ATOM 751 C C . ALA A 1 98 ? -4.987 12.732 24.828 1.00 89.31 98 ALA A C 1
ATOM 753 O O . ALA A 1 98 ? -5.549 13.286 25.772 1.00 89.31 98 ALA A O 1
ATOM 754 N N . ALA A 1 99 ? -5.237 11.469 24.481 1.00 87.69 99 ALA A N 1
ATOM 755 C CA . ALA A 1 99 ? -6.068 10.553 25.260 1.00 87.69 99 ALA A CA 1
ATOM 756 C C . ALA A 1 99 ? -5.184 9.657 26.141 1.00 87.69 99 ALA A C 1
ATOM 758 O O . ALA A 1 99 ? -4.085 9.279 25.734 1.00 87.69 99 ALA A O 1
ATOM 759 N N . GLN A 1 100 ? -5.679 9.288 27.319 1.00 77.69 100 GLN A N 1
ATOM 760 C CA . GLN A 1 100 ? -5.047 8.330 28.223 1.00 77.69 100 GLN A CA 1
ATOM 761 C C . GLN A 1 100 ? -6.074 7.385 28.851 1.00 77.69 100 GLN A C 1
ATOM 763 O O . GLN A 1 100 ? -7.277 7.654 28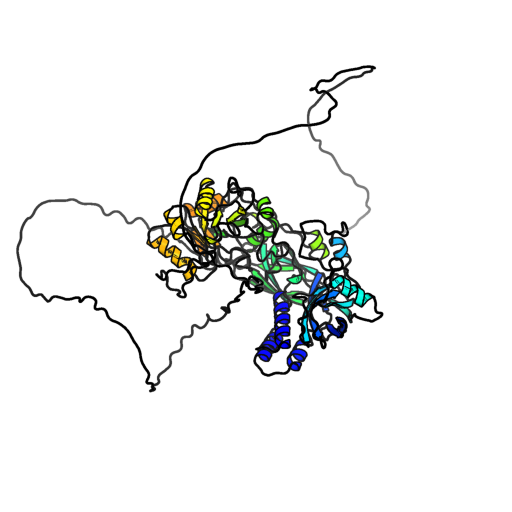.859 1.00 77.69 100 GLN A O 1
ATOM 768 N N . SER A 1 101 ? -5.567 6.310 29.449 1.00 71.44 101 SER A N 1
ATOM 769 C CA . SER A 1 101 ? -6.308 5.449 30.364 1.00 71.44 101 SER A CA 1
ATOM 770 C C . SER A 1 101 ? -5.484 5.239 31.627 1.00 71.44 101 SER A C 1
ATOM 772 O O . SER A 1 101 ? -4.284 4.974 31.540 1.00 71.44 101 SER A O 1
ATOM 774 N N . ASN A 1 102 ? -6.124 5.295 32.797 1.00 53.19 102 ASN A N 1
ATOM 775 C CA . ASN A 1 102 ? -5.473 5.124 34.105 1.00 53.19 102 ASN A CA 1
ATOM 776 C C . ASN A 1 102 ? -4.850 3.723 34.308 1.00 53.19 102 ASN A C 1
ATOM 778 O O . ASN A 1 102 ? -4.238 3.446 35.342 1.00 53.19 102 ASN A O 1
ATOM 782 N N . HIS A 1 103 ? -4.994 2.821 33.330 1.00 48.22 103 HIS A N 1
ATOM 783 C CA . HIS A 1 103 ? -4.452 1.464 33.352 1.00 48.22 103 HIS A CA 1
ATOM 784 C C . HIS A 1 103 ? -3.443 1.156 32.229 1.00 48.22 103 HIS A C 1
ATOM 786 O O . HIS A 1 103 ? -2.963 0.023 32.177 1.00 48.22 103 HIS A O 1
ATOM 792 N N . VAL A 1 104 ? -3.067 2.120 31.368 1.00 46.50 104 VAL A N 1
ATOM 793 C CA . VAL A 1 104 ? -2.033 1.915 30.328 1.00 46.50 104 VAL A CA 1
ATOM 794 C C . VAL A 1 104 ? -1.086 3.108 30.162 1.00 46.50 104 VAL A C 1
ATOM 796 O O . VAL A 1 104 ? -1.490 4.258 30.016 1.00 46.50 104 VAL A O 1
ATOM 799 N N . LEU A 1 105 ? 0.213 2.796 30.128 1.00 42.62 105 LEU A N 1
ATOM 800 C CA . LEU A 1 105 ? 1.307 3.741 29.909 1.00 42.62 105 LEU A CA 1
ATOM 801 C C . LEU A 1 105 ? 1.671 3.845 28.423 1.00 42.62 105 LEU A C 1
ATOM 803 O O . LEU A 1 105 ? 2.453 3.035 27.927 1.00 42.62 105 LEU A O 1
ATOM 807 N N . GLY A 1 106 ? 1.196 4.908 27.774 1.00 36.91 106 GLY A N 1
ATOM 808 C CA . GLY A 1 106 ? 1.780 5.470 26.553 1.00 36.91 106 GLY A CA 1
ATOM 809 C C . GLY A 1 106 ? 1.558 4.682 25.257 1.00 36.91 106 GLY A C 1
ATOM 810 O O . GLY A 1 106 ? 1.690 3.460 25.199 1.00 36.91 106 GLY A O 1
ATOM 811 N N . THR A 1 107 ? 1.312 5.429 24.188 1.00 36.84 107 THR A N 1
ATOM 812 C CA . THR A 1 107 ? 1.280 4.958 22.801 1.00 36.84 107 THR A CA 1
ATOM 813 C C . THR A 1 107 ? 2.565 4.234 22.391 1.00 36.84 107 THR A C 1
ATOM 815 O O . THR A 1 107 ? 3.669 4.551 22.855 1.00 36.84 107 THR A O 1
ATOM 818 N N . ILE A 1 108 ? 2.429 3.287 21.461 1.00 41.53 108 ILE A N 1
ATOM 819 C CA . ILE A 1 108 ? 3.497 2.997 20.500 1.00 41.53 108 ILE A CA 1
ATOM 820 C C . ILE A 1 108 ? 3.650 4.260 19.643 1.00 41.53 108 ILE A C 1
ATOM 822 O O . ILE A 1 108 ? 2.734 4.623 18.904 1.00 41.53 108 ILE A O 1
ATOM 826 N N . ASP A 1 109 ? 4.762 4.975 19.806 1.00 38.28 109 ASP A N 1
ATOM 827 C CA . ASP A 1 109 ? 5.099 6.098 18.933 1.00 38.28 109 ASP A CA 1
ATOM 828 C C . ASP A 1 109 ? 5.655 5.539 17.623 1.00 38.28 109 ASP A C 1
ATOM 830 O O . ASP A 1 109 ? 6.745 4.970 17.588 1.00 38.28 109 ASP A O 1
ATOM 834 N N . TYR A 1 110 ? 4.884 5.689 16.549 1.00 43.47 110 TYR A N 1
ATOM 835 C CA . TYR A 1 110 ? 5.250 5.189 15.230 1.00 43.47 110 TYR A CA 1
ATOM 836 C C . TYR A 1 110 ? 6.352 6.027 14.562 1.00 43.47 110 TYR A C 1
ATOM 838 O O . TYR A 1 110 ? 6.830 5.622 13.513 1.00 43.47 110 TYR A O 1
ATOM 846 N N . HIS A 1 111 ? 6.774 7.170 15.121 1.00 37.44 111 HIS A N 1
ATOM 847 C CA . HIS A 1 111 ? 7.657 8.116 14.426 1.00 37.44 111 HIS A CA 1
ATOM 848 C C . HIS A 1 111 ? 9.159 7.783 14.438 1.00 37.44 111 HIS A C 1
ATOM 850 O O . HIS A 1 111 ? 9.922 8.470 13.758 1.00 37.44 111 HIS A O 1
ATOM 856 N N . SER A 1 112 ? 9.620 6.775 15.189 1.00 33.62 112 SER A N 1
ATOM 857 C CA . SER A 1 112 ? 11.037 6.372 15.185 1.00 33.62 112 SER A CA 1
ATOM 858 C C . SER A 1 112 ? 11.262 4.986 15.795 1.00 33.62 112 SER A C 1
ATOM 860 O O . SER A 1 112 ? 11.365 4.846 17.014 1.00 33.62 112 SER A O 1
ATOM 862 N N . HIS A 1 113 ? 11.426 3.964 14.949 1.00 39.03 113 HIS A N 1
ATOM 863 C CA . HIS A 1 113 ? 11.965 2.668 15.386 1.00 39.03 113 HIS A CA 1
ATOM 864 C C . HIS A 1 113 ? 13.471 2.491 15.120 1.00 39.03 113 HIS A C 1
ATOM 866 O O . HIS A 1 113 ? 14.083 1.619 15.738 1.00 39.03 113 HIS A O 1
ATOM 872 N N . ALA A 1 114 ? 14.104 3.371 14.330 1.00 29.77 114 ALA A N 1
ATOM 873 C CA . ALA A 1 114 ? 15.558 3.385 14.160 1.00 29.77 114 ALA A CA 1
ATOM 874 C C . ALA A 1 114 ? 16.138 4.775 13.816 1.00 29.77 114 ALA A C 1
ATOM 876 O O . ALA A 1 114 ? 16.331 5.119 12.656 1.00 29.77 114 ALA A O 1
ATOM 877 N N . ALA A 1 115 ? 16.500 5.556 14.840 1.00 25.56 115 ALA A N 1
ATOM 878 C CA . ALA A 1 115 ? 17.789 6.266 14.905 1.00 25.56 115 ALA A CA 1
ATOM 879 C C . ALA A 1 115 ? 17.917 7.058 16.216 1.00 25.56 115 ALA A C 1
ATOM 881 O O . ALA A 1 115 ? 17.262 8.075 16.412 1.00 25.56 115 ALA A O 1
ATOM 882 N N . ARG A 1 116 ? 18.876 6.641 17.055 1.00 23.72 116 ARG A N 1
ATOM 883 C CA . ARG A 1 116 ? 19.258 7.238 18.351 1.00 23.72 116 ARG A CA 1
ATOM 884 C C . ARG A 1 116 ? 18.226 7.115 19.474 1.00 23.72 116 ARG A C 1
ATOM 886 O O . ARG A 1 116 ? 17.213 7.795 19.524 1.00 23.72 116 ARG A O 1
ATOM 893 N N . ILE A 1 117 ? 18.651 6.319 20.452 1.00 29.06 117 ILE A N 1
ATOM 894 C CA . ILE A 1 117 ? 18.446 6.442 21.900 1.00 29.06 117 ILE A CA 1
ATOM 895 C C . ILE A 1 117 ? 18.020 7.868 22.323 1.00 29.06 117 ILE A C 1
ATOM 897 O O . ILE A 1 117 ? 18.841 8.694 22.718 1.00 29.06 117 ILE A O 1
ATOM 901 N N . ALA A 1 118 ? 16.711 8.118 22.295 1.00 26.12 118 ALA A N 1
ATOM 902 C CA . ALA A 1 118 ? 16.014 9.013 23.214 1.00 26.12 118 ALA A CA 1
ATOM 903 C C . ALA A 1 118 ? 15.364 8.143 24.301 1.00 26.12 118 ALA A C 1
ATOM 905 O O . ALA A 1 118 ? 14.153 8.129 24.502 1.00 26.12 118 ALA A O 1
ATOM 906 N N . MET A 1 119 ? 16.205 7.342 24.954 1.00 26.25 119 MET A N 1
ATOM 907 C CA . MET A 1 119 ? 15.819 6.530 26.098 1.00 26.25 119 MET A CA 1
ATOM 908 C C . MET A 1 119 ? 15.485 7.436 27.295 1.00 26.25 119 MET A C 1
ATOM 910 O O . MET A 1 119 ? 16.134 8.457 27.524 1.00 26.25 119 MET A O 1
ATOM 914 N N . PRO A 1 120 ? 14.435 7.081 28.043 1.00 26.59 120 PRO A N 1
ATOM 915 C CA . PRO A 1 120 ? 14.571 6.320 29.279 1.00 26.59 120 PRO A CA 1
ATOM 916 C C . PRO A 1 120 ? 14.797 4.835 28.970 1.00 26.59 120 PRO A C 1
ATOM 918 O O . PRO A 1 120 ? 14.132 4.266 28.107 1.00 26.59 120 PRO A O 1
ATOM 921 N N . ASP A 1 121 ? 15.808 4.247 29.610 1.00 31.56 121 ASP A N 1
ATOM 922 C CA . ASP A 1 121 ? 16.560 3.122 29.040 1.00 31.56 121 ASP A CA 1
ATOM 923 C C . ASP A 1 121 ? 15.806 1.797 28.833 1.00 31.56 121 ASP A C 1
ATOM 925 O O . ASP A 1 121 ? 14.989 1.357 29.640 1.00 31.56 121 ASP A O 1
ATOM 929 N N . THR A 1 122 ? 16.184 1.149 27.723 1.00 36.97 122 THR A N 1
ATOM 930 C CA . THR A 1 122 ? 16.218 -0.311 27.494 1.00 36.97 122 THR A CA 1
ATOM 931 C C . THR A 1 122 ? 14.934 -1.135 27.634 1.00 36.97 122 THR A C 1
ATOM 933 O O . THR A 1 122 ? 14.998 -2.364 27.568 1.00 36.97 122 THR A O 1
ATOM 936 N N . LEU A 1 123 ? 13.755 -0.520 27.706 1.00 43.88 123 LEU A N 1
ATOM 937 C CA . LEU A 1 123 ? 12.491 -1.257 27.617 1.00 43.88 123 LEU A CA 1
ATOM 938 C C . LEU A 1 123 ? 12.109 -1.560 26.163 1.00 43.88 123 LEU A C 1
ATOM 940 O O . LEU A 1 123 ? 11.667 -0.682 25.422 1.00 43.88 123 LEU A O 1
ATOM 944 N N . THR A 1 124 ? 12.187 -2.838 25.781 1.00 55.25 124 THR A N 1
ATOM 945 C CA . THR A 1 124 ? 11.372 -3.350 24.674 1.00 55.25 124 THR A CA 1
ATOM 946 C C . THR A 1 124 ? 9.902 -3.064 24.978 1.00 55.25 124 THR A C 1
ATOM 948 O O . THR A 1 124 ? 9.435 -3.235 26.106 1.00 55.25 124 THR A O 1
ATOM 951 N N . ILE A 1 125 ? 9.145 -2.616 23.976 1.00 63.59 125 ILE A N 1
ATOM 952 C CA . ILE A 1 125 ? 7.726 -2.290 24.173 1.00 63.59 125 ILE A CA 1
ATOM 953 C C . ILE A 1 125 ? 6.860 -3.545 24.372 1.00 63.59 125 ILE A C 1
ATOM 955 O O . ILE A 1 125 ? 5.798 -3.466 24.979 1.00 63.59 125 ILE A O 1
ATOM 959 N N . VAL A 1 126 ? 7.357 -4.715 23.956 1.00 70.25 126 VAL A N 1
ATOM 960 C CA . VAL A 1 126 ? 6.695 -6.027 24.050 1.00 70.25 126 VAL A CA 1
ATOM 961 C C . VAL A 1 126 ? 6.188 -6.335 25.478 1.00 70.25 126 VAL A C 1
ATOM 963 O O . VAL A 1 126 ? 4.969 -6.380 25.641 1.00 70.25 126 VAL A O 1
ATOM 966 N N . PRO A 1 127 ? 7.018 -6.379 26.548 1.00 72.88 127 PRO A N 1
ATOM 967 C CA . PRO A 1 127 ? 6.529 -6.525 27.928 1.00 72.88 127 PRO A CA 1
ATOM 968 C C . PRO A 1 127 ? 5.549 -5.448 28.422 1.00 72.88 127 PRO A C 1
ATOM 970 O O . PRO A 1 127 ? 4.888 -5.651 29.443 1.00 72.88 127 PRO A O 1
ATOM 973 N N . ARG A 1 128 ? 5.474 -4.281 27.764 1.00 68.56 128 ARG A N 1
ATOM 974 C CA . ARG A 1 128 ? 4.494 -3.227 28.077 1.00 68.56 128 ARG A CA 1
ATOM 975 C C . ARG A 1 128 ? 3.149 -3.530 27.419 1.00 68.56 128 ARG A C 1
ATOM 977 O O . ARG A 1 128 ? 2.128 -3.444 28.099 1.00 68.56 128 ARG A O 1
ATOM 984 N N . ILE A 1 129 ? 3.158 -3.936 26.149 1.00 67.69 129 ILE A N 1
ATOM 985 C CA . ILE A 1 129 ? 1.969 -4.368 25.398 1.00 67.69 129 ILE A CA 1
ATOM 986 C C . ILE A 1 129 ? 1.354 -5.604 26.073 1.00 67.69 129 ILE A C 1
ATOM 988 O O . ILE A 1 129 ? 0.177 -5.583 26.418 1.00 67.69 129 ILE A O 1
ATOM 992 N N . GLU A 1 130 ? 2.158 -6.625 26.392 1.00 72.25 130 GLU A N 1
ATOM 993 C CA . GLU A 1 130 ? 1.703 -7.861 27.055 1.00 72.25 130 GLU A CA 1
ATOM 994 C C . GLU A 1 130 ? 0.943 -7.610 28.368 1.00 72.25 130 GLU A C 1
ATOM 996 O O . GLU A 1 130 ? 0.040 -8.368 28.716 1.00 72.25 130 GLU A O 1
ATOM 1001 N N . ARG A 1 131 ? 1.306 -6.561 29.117 1.00 74.25 131 ARG A N 1
ATOM 1002 C CA . ARG A 1 131 ? 0.678 -6.195 30.401 1.00 74.25 131 ARG A CA 1
ATOM 1003 C C . ARG A 1 131 ? -0.508 -5.240 30.245 1.00 74.25 131 ARG A C 1
ATOM 1005 O O . ARG A 1 131 ? -1.294 -5.100 31.181 1.00 74.25 131 ARG A O 1
ATOM 1012 N N . SER A 1 132 ? -0.634 -4.583 29.096 1.00 72.00 132 SER A N 1
ATOM 1013 C CA . SER A 1 132 ? -1.657 -3.574 28.820 1.00 72.00 132 SER A CA 1
ATOM 1014 C C . SER A 1 132 ? -2.959 -4.241 28.390 1.00 72.00 132 SER A C 1
ATOM 1016 O O . SER A 1 132 ? -3.056 -4.769 27.288 1.00 72.00 132 SER A O 1
ATOM 1018 N N . ARG A 1 133 ? -3.986 -4.215 29.249 1.00 77.81 133 ARG A N 1
ATOM 1019 C CA . ARG A 1 133 ? -5.299 -4.803 28.913 1.00 77.81 133 ARG A CA 1
ATOM 1020 C C . ARG A 1 133 ? -6.139 -3.950 27.958 1.00 77.81 133 ARG A C 1
ATOM 1022 O O . ARG A 1 133 ? -6.967 -4.505 27.240 1.00 77.81 133 ARG A O 1
ATOM 1029 N N . LEU A 1 134 ? -5.933 -2.630 27.983 1.00 79.38 134 LEU A N 1
ATOM 1030 C CA . LEU A 1 134 ? -6.727 -1.633 27.262 1.00 79.38 134 LEU A CA 1
ATOM 1031 C C . LEU A 1 134 ? -5.839 -0.491 26.737 1.00 79.38 134 LEU A C 1
ATOM 1033 O O . LEU A 1 134 ? -5.595 0.468 27.468 1.00 79.38 134 LEU A O 1
ATOM 1037 N N . GLU A 1 135 ? -5.348 -0.568 25.499 1.00 79.62 135 GLU A N 1
ATOM 1038 C CA . GLU A 1 135 ? -4.621 0.565 24.889 1.00 79.62 135 GLU A CA 1
ATOM 1039 C C . GLU A 1 135 ? -5.609 1.575 24.288 1.00 79.62 135 GLU A C 1
ATOM 1041 O O . GLU A 1 135 ? -6.693 1.204 23.837 1.00 79.62 135 GLU A O 1
ATOM 1046 N N . VAL A 1 136 ? -5.241 2.857 24.272 1.00 83.19 136 VAL A N 1
ATOM 1047 C CA . VAL A 1 136 ? -6.060 3.942 23.727 1.00 83.19 136 VAL A CA 1
ATOM 1048 C C . VAL A 1 136 ? -5.205 4.911 22.915 1.00 83.19 136 VAL A C 1
ATOM 1050 O O . VAL A 1 136 ? -4.111 5.285 23.336 1.00 83.19 136 VAL A O 1
ATOM 1053 N N . LYS A 1 137 ? -5.708 5.347 21.755 1.00 83.19 137 LYS A N 1
ATOM 1054 C CA . LYS A 1 137 ? -5.094 6.411 20.945 1.00 83.19 137 LYS A CA 1
ATOM 1055 C C . LYS A 1 137 ? -6.140 7.254 20.226 1.00 83.19 137 LYS A C 1
ATOM 1057 O O . LYS A 1 137 ? -7.198 6.755 19.849 1.00 83.19 137 LYS A O 1
ATOM 1062 N N . LEU A 1 138 ? -5.826 8.525 19.984 1.00 88.62 138 LEU A N 1
ATOM 1063 C CA . LEU A 1 138 ? -6.571 9.333 19.019 1.00 88.62 138 LEU A CA 1
ATOM 1064 C C . LEU A 1 138 ? -6.162 8.909 17.606 1.00 88.62 138 LEU A C 1
ATOM 1066 O O . LEU A 1 138 ? -4.983 8.906 17.261 1.00 88.62 138 LEU A O 1
ATOM 1070 N N . ALA A 1 139 ? -7.136 8.535 16.785 1.00 83.62 139 ALA A N 1
ATOM 1071 C CA . ALA A 1 139 ? -6.908 8.055 15.431 1.00 83.62 139 ALA A CA 1
ATOM 1072 C C . ALA A 1 139 ? -7.094 9.194 14.425 1.00 83.62 139 ALA A C 1
ATOM 1074 O O . ALA A 1 139 ? -8.074 9.232 13.686 1.00 83.62 139 ALA A O 1
ATOM 1075 N N . GLY A 1 140 ? -6.150 10.133 14.374 1.00 81.12 140 GLY A N 1
ATOM 1076 C CA . GLY A 1 140 ? -6.186 11.267 13.449 1.00 81.12 140 GLY A CA 1
ATOM 1077 C C . GLY A 1 140 ? -5.517 12.520 14.016 1.00 81.12 140 GLY A C 1
ATOM 1078 O O . GLY A 1 140 ? -4.785 12.419 14.997 1.00 81.12 140 GLY A O 1
ATOM 1079 N N . PRO A 1 141 ? -5.763 13.696 13.411 1.00 83.69 141 PRO A N 1
ATOM 1080 C CA . PRO A 1 141 ? -5.208 14.964 13.878 1.00 83.69 141 PRO A CA 1
ATOM 1081 C C . PRO A 1 141 ? -5.630 15.277 15.322 1.00 83.69 141 PRO A C 1
ATOM 1083 O O . PRO A 1 141 ? -6.826 15.313 15.633 1.00 83.69 141 PRO A O 1
ATOM 1086 N N . THR A 1 142 ? -4.645 15.487 16.195 1.00 88.25 142 THR A N 1
ATOM 1087 C CA . THR A 1 142 ? -4.792 15.727 17.642 1.00 88.25 142 THR A CA 1
ATOM 1088 C C . THR A 1 142 ? -5.107 17.183 17.996 1.00 88.25 142 THR A C 1
ATOM 1090 O O . THR A 1 142 ? -5.473 17.474 19.130 1.00 88.25 142 THR A O 1
ATOM 1093 N N . ASP A 1 143 ? -5.015 18.104 17.041 1.00 91.56 143 ASP A N 1
ATOM 1094 C CA . ASP A 1 143 ? -5.252 19.540 17.198 1.00 91.56 143 ASP A CA 1
ATOM 1095 C C . ASP A 1 143 ? -6.718 19.874 17.523 1.00 91.56 143 ASP A C 1
ATOM 1097 O O . ASP A 1 143 ? -7.622 19.556 16.758 1.00 91.56 143 ASP A O 1
ATOM 1101 N N . VAL A 1 144 ? -6.984 20.563 18.630 1.00 92.31 144 VAL A N 1
ATOM 1102 C CA . VAL A 1 144 ? -8.278 21.219 18.863 1.00 92.31 144 VAL A CA 1
ATOM 1103 C C . VAL A 1 144 ? -8.262 22.563 18.142 1.00 92.31 144 VAL A C 1
ATOM 1105 O O . VAL A 1 144 ? -7.357 23.374 18.326 1.00 92.31 144 VAL A O 1
ATOM 1108 N N . SER A 1 145 ? -9.268 22.790 17.305 1.00 90.19 145 SER A N 1
ATOM 1109 C CA . SER A 1 145 ? -9.303 23.839 16.280 1.00 90.19 145 SER A CA 1
ATOM 1110 C C . SER A 1 145 ? -9.941 25.162 16.727 1.00 90.19 145 SER A C 1
ATOM 1112 O O . SER A 1 145 ? -10.091 26.080 15.920 1.00 90.19 145 SER A O 1
ATOM 1114 N N . GLY A 1 146 ? -10.339 25.271 17.999 1.00 90.00 146 GLY A N 1
ATOM 1115 C CA . GLY A 1 146 ? -10.985 26.465 18.558 1.00 90.00 146 GLY A CA 1
ATOM 1116 C C . GLY A 1 146 ? -12.452 26.666 18.149 1.00 90.00 146 GLY A C 1
ATOM 1117 O O . GLY A 1 146 ? -13.001 27.747 18.351 1.00 90.00 146 GLY A O 1
ATOM 1118 N N . VAL A 1 147 ? -13.105 25.656 17.565 1.00 91.81 147 VAL A N 1
ATOM 1119 C CA . VAL A 1 147 ? -14.553 25.679 17.281 1.00 91.81 147 VAL A CA 1
ATOM 1120 C C . VAL A 1 147 ? -15.359 25.216 18.498 1.00 91.81 147 VAL A C 1
ATOM 1122 O O . VAL A 1 147 ? -14.891 24.370 19.250 1.00 91.81 147 VAL A O 1
ATOM 1125 N N . ASP A 1 148 ? -16.581 25.734 18.666 1.00 92.25 148 ASP A N 1
ATOM 1126 C CA . ASP A 1 148 ? -17.401 25.504 19.872 1.00 92.25 148 ASP A CA 1
ATOM 1127 C C . ASP A 1 148 ? -17.704 24.013 20.142 1.00 92.25 148 ASP A C 1
ATOM 1129 O O . ASP A 1 148 ? -17.731 23.588 21.298 1.00 92.25 148 ASP A O 1
ATOM 1133 N N . VAL A 1 149 ? -17.908 23.215 19.083 1.00 93.88 149 VAL A N 1
ATOM 1134 C CA . VAL A 1 149 ? -18.028 21.747 19.149 1.00 93.88 149 VAL A CA 1
ATOM 1135 C C . VAL A 1 149 ? -17.303 21.110 17.960 1.00 93.88 149 V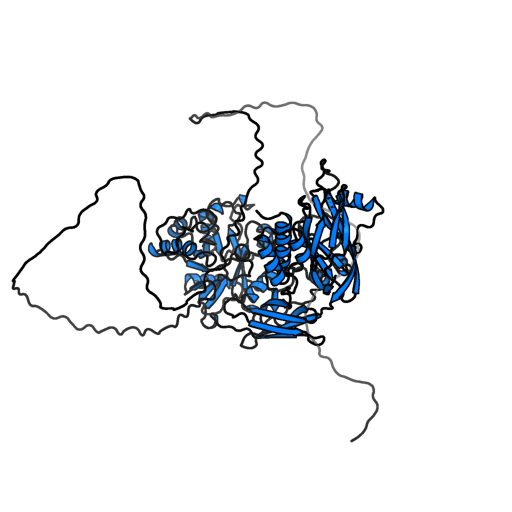AL A C 1
ATOM 1137 O O . VAL A 1 149 ? -17.502 21.522 16.812 1.00 93.88 149 VAL A O 1
ATOM 1140 N N . GLU A 1 150 ? -16.496 20.078 18.214 1.00 94.94 150 GLU A N 1
ATOM 1141 C CA . GLU A 1 150 ? -15.861 19.255 17.178 1.00 94.94 150 GLU A CA 1
ATOM 1142 C C . GLU A 1 150 ? -15.840 17.756 17.501 1.00 94.94 150 GLU A C 1
ATOM 1144 O O . GLU A 1 150 ? -16.019 17.344 18.645 1.00 94.94 150 GLU A O 1
ATOM 1149 N N . TYR A 1 151 ? -15.618 16.935 16.471 1.00 96.69 151 TYR A N 1
ATOM 1150 C CA . TYR A 1 151 ? -15.502 15.486 16.589 1.00 96.69 151 TYR A CA 1
ATOM 1151 C C . TYR A 1 151 ? -14.074 15.018 16.315 1.00 96.69 151 TYR A C 1
ATOM 1153 O O . TYR A 1 151 ? -13.454 15.399 15.320 1.00 96.69 151 TYR A O 1
ATOM 1161 N N . LYS A 1 152 ? -13.583 14.122 17.170 1.00 96.31 152 LYS A N 1
ATOM 1162 C CA . LYS A 1 152 ? -12.358 13.341 16.958 1.00 96.31 152 LYS A CA 1
ATOM 1163 C C . LYS A 1 152 ? -12.693 11.852 16.918 1.00 96.31 152 LYS A C 1
ATOM 1165 O O . LYS A 1 152 ? -13.791 11.447 17.292 1.00 96.31 152 LYS A O 1
ATOM 1170 N N . VAL A 1 153 ? -11.740 11.042 16.466 1.00 95.31 153 VAL A N 1
ATOM 1171 C CA . VAL A 1 153 ? -11.841 9.577 16.492 1.00 95.31 153 VAL A CA 1
ATOM 1172 C C . VAL A 1 153 ? -10.891 9.045 17.554 1.00 95.31 153 VAL A C 1
ATOM 1174 O O . VAL A 1 153 ? -9.725 9.440 17.595 1.00 95.31 153 VAL A O 1
ATOM 1177 N N . ILE A 1 154 ? -11.382 8.142 18.395 1.00 92.88 154 ILE A N 1
ATOM 1178 C CA . ILE A 1 154 ? -10.588 7.395 19.370 1.00 92.88 154 ILE A CA 1
ATOM 1179 C C . ILE A 1 154 ? -10.625 5.916 19.005 1.00 92.88 154 ILE A C 1
ATOM 1181 O O . ILE A 1 154 ? -11.685 5.398 18.660 1.00 92.88 154 ILE A O 1
ATOM 1185 N N . SER A 1 155 ? -9.483 5.244 19.080 1.00 90.44 155 SER A N 1
ATOM 1186 C CA . SER A 1 155 ? -9.377 3.796 18.916 1.00 90.44 155 SER A CA 1
ATOM 1187 C C . SER A 1 155 ? -8.928 3.174 20.235 1.00 90.44 155 SER A C 1
ATOM 1189 O O . SER A 1 155 ? -8.021 3.693 20.889 1.00 90.44 155 SER A O 1
ATOM 1191 N N . LEU A 1 156 ? -9.570 2.071 20.617 1.00 89.00 156 LEU A N 1
ATOM 1192 C CA . LEU A 1 156 ? -9.305 1.308 21.835 1.00 89.00 156 LEU A CA 1
ATOM 1193 C C . LEU A 1 156 ? -8.967 -0.143 21.470 1.00 89.00 156 LEU A C 1
ATOM 1195 O O . LEU A 1 156 ? -9.712 -0.761 20.711 1.00 89.00 156 LEU A O 1
ATOM 1199 N N . TYR A 1 157 ? -7.879 -0.683 22.016 1.00 85.88 157 TYR A N 1
ATOM 1200 C CA . TYR A 1 157 ? -7.461 -2.084 21.869 1.00 85.88 157 TYR A CA 1
ATOM 1201 C C . TYR A 1 157 ? -7.910 -2.907 23.074 1.00 85.88 157 TYR A C 1
ATOM 1203 O O . TYR A 1 157 ? -7.607 -2.526 24.202 1.00 85.88 157 TYR A O 1
ATOM 1211 N N . GLY A 1 158 ? -8.566 -4.048 22.854 1.00 86.00 158 GLY A N 1
ATOM 1212 C CA . GLY A 1 158 ? -8.857 -5.020 23.911 1.00 86.00 158 GLY A CA 1
ATOM 1213 C C . GLY A 1 158 ? -7.878 -6.192 23.875 1.00 86.00 158 GLY A C 1
ATOM 1214 O O . GLY A 1 158 ? -7.868 -6.947 22.907 1.00 86.00 158 GLY A O 1
ATOM 1215 N N . ARG A 1 159 ? -7.078 -6.402 24.929 1.00 84.19 159 ARG A N 1
ATOM 1216 C CA . ARG A 1 159 ? -6.168 -7.566 25.002 1.00 84.19 159 ARG A CA 1
ATOM 1217 C C . ARG A 1 159 ? -6.901 -8.867 25.327 1.00 84.19 159 ARG A C 1
ATOM 1219 O O . ARG A 1 159 ? -6.581 -9.907 24.774 1.00 84.19 159 ARG A O 1
ATOM 1226 N N . ASP A 1 160 ? -7.857 -8.803 26.249 1.00 87.31 160 ASP A N 1
ATOM 1227 C CA . ASP A 1 160 ? -8.535 -9.957 26.842 1.00 87.31 160 ASP A CA 1
ATOM 1228 C C . ASP A 1 160 ? -10.037 -9.918 26.529 1.00 87.31 160 ASP A C 1
ATOM 1230 O O . ASP A 1 160 ? -10.646 -8.851 26.597 1.00 87.31 160 ASP A O 1
ATOM 1234 N N . GLY A 1 161 ? -10.660 -11.066 26.251 1.00 91.38 161 GLY A N 1
ATOM 1235 C CA . GLY A 1 161 ? -12.122 -11.173 26.161 1.00 91.38 161 GLY A CA 1
ATOM 1236 C C . GLY A 1 161 ? -12.817 -11.021 27.525 1.00 91.38 161 GLY A C 1
ATOM 1237 O O . GLY A 1 161 ? -12.182 -11.116 28.578 1.00 91.38 161 GLY A O 1
ATOM 1238 N N . GLY A 1 162 ? -14.132 -10.798 27.515 1.00 92.44 162 GLY A N 1
ATOM 1239 C CA . GLY A 1 162 ? -14.969 -10.622 28.709 1.00 92.44 162 GLY A CA 1
ATOM 1240 C C . GLY A 1 162 ? -15.132 -9.164 29.158 1.00 92.44 162 GLY A C 1
ATOM 1241 O O . GLY A 1 162 ? -14.776 -8.229 28.444 1.00 92.44 162 GLY A O 1
ATOM 1242 N N . THR A 1 163 ? -15.709 -8.963 30.346 1.00 91.88 163 THR A N 1
ATOM 1243 C CA . THR A 1 163 ? -16.003 -7.622 30.878 1.00 91.88 163 THR A CA 1
ATOM 1244 C C . THR A 1 163 ? -14.817 -7.043 31.650 1.00 91.88 163 THR A C 1
ATOM 1246 O O . THR A 1 163 ? -14.368 -7.636 32.633 1.00 91.88 163 THR A O 1
ATOM 1249 N N . HIS A 1 164 ? -14.347 -5.854 31.262 1.00 86.38 164 HIS A N 1
ATOM 1250 C CA . HIS A 1 164 ? -13.192 -5.182 31.876 1.00 86.38 164 HIS A CA 1
ATOM 1251 C C . HIS A 1 164 ? -13.530 -3.761 32.314 1.00 86.38 164 HIS A C 1
ATOM 1253 O O . HIS A 1 164 ? -14.117 -2.992 31.558 1.00 86.38 164 HIS A O 1
ATOM 1259 N N . LYS A 1 165 ? -13.113 -3.375 33.523 1.00 89.19 165 LYS A N 1
ATOM 1260 C CA . LYS A 1 165 ? -13.211 -1.978 33.967 1.00 89.19 165 LYS A CA 1
ATOM 1261 C C . LYS A 1 165 ? -12.088 -1.154 33.350 1.00 89.19 165 LYS A C 1
ATOM 1263 O O . LYS A 1 165 ? -10.946 -1.609 33.299 1.00 89.19 165 LYS A O 1
ATOM 1268 N N . GLY A 1 166 ? -12.413 0.051 32.903 1.00 88.44 166 GLY A N 1
ATOM 1269 C CA . GLY A 1 166 ? -11.439 0.981 32.347 1.00 88.44 166 GLY A CA 1
ATOM 1270 C C . GLY A 1 166 ? -11.927 2.420 32.408 1.00 88.44 166 GLY A C 1
ATOM 1271 O O . GLY A 1 166 ? -13.120 2.685 32.538 1.00 88.44 166 GLY A O 1
ATOM 1272 N N . GLU A 1 167 ? -10.985 3.346 32.313 1.00 90.31 167 GLU A N 1
ATOM 1273 C CA . GLU A 1 167 ? -11.218 4.781 32.447 1.00 90.31 167 GLU A CA 1
ATOM 1274 C C . GLU A 1 167 ? -10.577 5.504 31.267 1.00 90.31 167 GLU A C 1
ATOM 1276 O O . GLU A 1 167 ? -9.491 5.126 30.832 1.00 90.31 167 GLU A O 1
ATOM 1281 N N . LEU A 1 168 ? -11.248 6.527 30.740 1.00 91.50 168 LEU A N 1
ATOM 1282 C CA . LEU A 1 168 ? -10.749 7.363 29.650 1.00 91.50 168 LEU A CA 1
ATOM 1283 C C . LEU A 1 168 ? -10.677 8.812 30.119 1.00 91.50 168 LEU A C 1
ATOM 1285 O O . LEU A 1 168 ? -11.692 9.380 30.523 1.00 91.50 168 LEU A O 1
ATOM 1289 N N . ALA A 1 169 ? -9.497 9.413 30.019 1.00 91.00 169 ALA A N 1
ATOM 1290 C CA . ALA A 1 169 ? -9.277 10.831 30.281 1.00 91.00 169 ALA A CA 1
ATOM 1291 C C . ALA A 1 169 ? -8.523 11.479 29.117 1.00 91.00 169 ALA A C 1
ATOM 1293 O O . ALA A 1 169 ? -7.836 10.804 28.347 1.00 91.00 169 ALA A O 1
ATOM 1294 N N . PHE A 1 170 ? -8.635 12.799 28.999 1.00 92.56 170 PHE A N 1
ATOM 1295 C CA . PHE A 1 170 ? -7.989 13.574 27.944 1.00 92.56 170 PHE A CA 1
ATOM 1296 C C . PHE A 1 170 ? -7.241 14.755 28.542 1.00 92.56 170 PHE A C 1
ATOM 1298 O O . PHE A 1 170 ? -7.713 15.377 29.487 1.00 92.56 170 PHE A O 1
ATOM 1305 N N . VAL A 1 171 ? -6.107 15.111 27.953 1.00 91.81 171 VAL A N 1
ATOM 1306 C CA . VAL A 1 171 ? -5.333 16.304 28.305 1.00 91.81 171 VAL A CA 1
ATOM 1307 C C . VAL A 1 171 ? -5.215 17.212 27.086 1.00 91.81 171 VAL A C 1
ATOM 1309 O O . VAL A 1 171 ? -5.087 16.725 25.964 1.00 91.81 171 VAL A O 1
ATOM 1312 N N . LEU A 1 172 ? -5.249 18.528 27.303 1.00 92.81 172 LEU A N 1
ATOM 1313 C CA . LEU A 1 172 ? -5.063 19.529 26.258 1.00 92.81 172 LEU A CA 1
ATOM 1314 C C . LEU A 1 172 ? -3.808 20.363 26.536 1.00 92.81 172 LEU A C 1
ATOM 1316 O O . LEU A 1 172 ? -3.728 21.137 27.495 1.00 92.81 172 LEU A O 1
ATOM 1320 N N . ALA A 1 173 ? -2.826 20.241 25.654 1.00 90.44 173 ALA A N 1
ATOM 1321 C CA . ALA A 1 173 ? -1.688 21.136 25.573 1.00 90.44 173 ALA A CA 1
ATOM 1322 C C . ALA A 1 173 ? -2.080 22.391 24.779 1.00 90.44 173 ALA A C 1
ATOM 1324 O O . ALA A 1 173 ? -1.786 22.504 23.590 1.00 90.44 173 ALA A O 1
ATOM 1325 N N . VAL A 1 174 ? -2.779 23.315 25.449 1.00 86.25 174 VAL A N 1
ATOM 1326 C CA . VAL A 1 174 ? -3.126 24.646 24.915 1.00 86.25 174 VAL A CA 1
ATOM 1327 C C . VAL A 1 174 ? -1.870 25.353 24.394 1.00 86.25 174 VAL A C 1
ATOM 1329 O O . VAL A 1 174 ? -0.809 25.261 25.016 1.00 86.25 174 VAL A O 1
ATOM 1332 N N . GLU A 1 175 ? -1.982 26.064 23.273 1.00 75.94 175 GLU A N 1
ATOM 1333 C CA . GLU A 1 175 ? -0.894 26.872 22.718 1.00 75.94 175 GLU A CA 1
ATOM 1334 C C . GLU A 1 175 ? -0.524 28.011 23.692 1.00 75.94 175 GLU A C 1
ATOM 1336 O O . GLU A 1 175 ? -1.298 28.936 23.935 1.00 75.94 175 GLU A O 1
ATOM 1341 N N . GLU A 1 176 ? 0.657 27.918 24.311 1.00 69.38 176 GLU A N 1
ATOM 1342 C CA . GLU A 1 176 ? 1.106 28.863 25.340 1.00 69.38 176 GLU A CA 1
ATOM 1343 C C . GLU A 1 176 ? 1.884 30.044 24.740 1.00 69.38 176 GLU A C 1
ATOM 1345 O O . GLU A 1 176 ? 2.741 29.866 23.876 1.00 69.38 176 GLU A O 1
ATOM 1350 N N . ALA A 1 177 ? 1.667 31.248 25.281 1.00 57.00 177 ALA A N 1
ATOM 1351 C CA . ALA A 1 177 ? 2.367 32.464 24.852 1.00 57.00 177 ALA A CA 1
ATOM 1352 C C . ALA A 1 177 ? 3.897 32.430 25.082 1.00 57.00 177 ALA A C 1
ATOM 1354 O O . ALA A 1 177 ? 4.632 33.148 24.405 1.00 57.00 177 ALA A O 1
ATOM 1355 N N . GLU A 1 178 ? 4.385 31.598 26.013 1.00 61.22 178 GLU A N 1
ATOM 1356 C CA . GLU A 1 178 ? 5.814 31.412 26.293 1.00 61.22 178 GLU A CA 1
ATOM 1357 C C . GLU A 1 178 ? 6.261 29.957 26.074 1.00 61.22 178 GLU A C 1
ATOM 1359 O O . GLU A 1 178 ? 6.001 29.044 26.869 1.00 61.22 178 GLU A O 1
ATOM 1364 N N . HIS A 1 179 ? 7.009 29.747 24.989 1.00 70.88 179 HIS A N 1
ATOM 1365 C CA . HIS A 1 179 ? 7.613 28.459 24.665 1.00 70.88 179 HIS A CA 1
ATOM 1366 C C . HIS A 1 179 ? 8.694 28.071 25.690 1.00 70.88 179 HIS A C 1
ATOM 1368 O O . HIS A 1 179 ? 9.604 28.848 25.978 1.00 70.88 179 HIS A O 1
ATOM 1374 N N . SER A 1 180 ? 8.634 26.844 26.220 1.00 71.12 180 SER A N 1
ATOM 1375 C CA . SER A 1 180 ? 9.637 26.327 27.162 1.00 71.12 180 SER A CA 1
ATOM 1376 C C . SER A 1 180 ? 10.519 25.272 26.508 1.00 71.12 180 SER A C 1
ATOM 1378 O O . SER A 1 180 ? 10.078 24.158 26.249 1.00 71.12 180 SER A O 1
ATOM 1380 N N . TYR A 1 181 ? 11.801 25.598 26.354 1.00 71.94 181 TYR A N 1
ATOM 1381 C CA . TYR A 1 181 ? 12.822 24.679 25.842 1.00 71.94 181 TYR A CA 1
ATOM 1382 C C . TYR A 1 181 ? 13.121 23.481 26.764 1.00 71.94 181 TYR A C 1
ATOM 1384 O O . TYR A 1 181 ? 13.797 22.548 26.346 1.00 71.94 181 TYR A O 1
ATOM 1392 N N . THR A 1 182 ? 12.663 23.501 28.023 1.00 73.94 182 THR A N 1
ATOM 1393 C CA . THR A 1 182 ? 12.959 22.457 29.026 1.00 73.94 182 THR A CA 1
ATOM 1394 C C . THR A 1 182 ? 11.749 21.620 29.434 1.00 73.94 182 THR A C 1
ATOM 1396 O O . THR A 1 182 ? 11.916 20.609 30.117 1.00 73.94 182 THR A O 1
ATOM 1399 N N . ARG A 1 183 ? 10.527 22.015 29.048 1.00 73.44 183 ARG A N 1
ATOM 1400 C CA . ARG A 1 183 ? 9.293 21.257 29.305 1.00 73.44 183 ARG A CA 1
ATOM 1401 C C . ARG A 1 183 ? 8.335 21.376 28.116 1.00 73.44 183 ARG A C 1
ATOM 1403 O O . ARG A 1 183 ? 7.753 22.450 27.947 1.00 73.44 183 ARG A O 1
ATOM 1410 N N . PRO A 1 184 ? 8.119 20.289 27.349 1.00 79.62 184 PRO A N 1
ATOM 1411 C CA . PRO A 1 184 ? 7.127 20.260 26.279 1.00 79.62 184 PRO A CA 1
ATOM 1412 C C . PRO A 1 184 ? 5.731 20.685 26.772 1.00 79.62 184 PRO A C 1
ATOM 1414 O O . PRO A 1 184 ? 5.392 20.385 27.924 1.00 79.62 184 PRO A O 1
ATOM 1417 N N . PRO A 1 185 ? 4.898 21.325 25.926 1.00 82.25 185 PRO A N 1
ATOM 1418 C CA . PRO A 1 185 ? 3.544 21.757 26.291 1.00 82.25 185 PRO A CA 1
ATOM 1419 C C . PRO A 1 185 ? 2.703 20.647 26.940 1.00 82.25 185 PRO A C 1
ATOM 1421 O O . PRO A 1 185 ? 2.118 20.852 28.003 1.00 82.25 185 PRO A O 1
ATOM 1424 N N . MET A 1 186 ? 2.752 19.433 26.384 1.00 84.50 186 MET A N 1
ATOM 1425 C CA . MET A 1 186 ? 2.056 18.259 26.919 1.00 84.50 186 MET A CA 1
ATOM 1426 C C . MET A 1 186 ? 2.472 17.919 28.363 1.00 84.50 186 MET A C 1
ATOM 1428 O O . MET A 1 186 ? 1.629 17.686 29.224 1.00 84.50 186 MET A O 1
ATOM 1432 N N . ALA A 1 187 ? 3.768 17.990 28.686 1.00 80.62 187 ALA A N 1
ATOM 1433 C CA . ALA A 1 187 ? 4.269 17.740 30.042 1.00 80.62 187 ALA A CA 1
ATOM 1434 C C . ALA A 1 187 ? 3.859 18.831 31.054 1.00 80.62 187 ALA A C 1
ATOM 1436 O O . ALA A 1 187 ? 3.763 18.561 32.256 1.00 80.62 187 ALA A O 1
ATOM 1437 N N . LYS A 1 188 ? 3.607 20.066 30.594 1.00 82.06 188 LYS A N 1
ATOM 1438 C CA . LYS A 1 188 ? 3.012 21.128 31.424 1.00 82.06 188 LYS A CA 1
ATOM 1439 C C . LYS A 1 188 ? 1.524 20.862 31.668 1.00 82.06 188 LYS A C 1
ATOM 1441 O O . LYS A 1 188 ? 1.082 20.974 32.809 1.00 82.06 188 LYS A O 1
ATOM 1446 N N . ALA A 1 189 ? 0.781 20.475 30.631 1.00 85.38 189 ALA A N 1
ATOM 1447 C CA . ALA A 1 189 ? -0.643 20.166 30.726 1.00 85.38 189 ALA A CA 1
ATOM 1448 C C . ALA A 1 189 ? -0.914 18.984 31.676 1.00 85.38 189 ALA A C 1
ATOM 1450 O O . ALA A 1 189 ? -1.732 19.116 32.586 1.00 85.38 189 ALA A O 1
ATOM 1451 N N . TRP A 1 190 ? -0.128 17.903 31.575 1.00 83.31 190 TRP A N 1
ATOM 1452 C CA . TRP A 1 190 ? -0.161 16.788 32.530 1.00 83.31 190 TRP A CA 1
ATOM 1453 C C . TRP A 1 190 ? 0.044 17.232 33.979 1.00 83.31 190 TRP A C 1
ATOM 1455 O O . TRP A 1 190 ? -0.671 16.793 34.876 1.00 83.31 190 TRP A O 1
ATOM 1465 N N . ARG A 1 191 ? 1.001 18.139 34.220 1.00 82.81 191 ARG A N 1
ATOM 1466 C CA . ARG A 1 191 ? 1.258 18.673 35.563 1.00 82.81 191 ARG A CA 1
ATOM 1467 C C . ARG A 1 191 ? 0.086 19.498 36.097 1.00 82.81 191 ARG A C 1
ATOM 1469 O O . ARG A 1 191 ? -0.160 19.423 37.295 1.00 82.81 191 ARG A O 1
ATOM 1476 N N . ARG A 1 192 ? -0.602 20.280 35.252 1.00 83.50 192 ARG A N 1
ATOM 1477 C CA . ARG A 1 192 ? -1.793 21.047 35.663 1.00 83.50 192 ARG A CA 1
ATOM 1478 C C . ARG A 1 192 ? -2.893 20.097 36.137 1.00 83.50 192 ARG A C 1
ATOM 1480 O O . ARG A 1 192 ? -3.297 20.181 37.292 1.00 83.50 192 ARG A O 1
ATOM 1487 N N . MET A 1 193 ? -3.265 19.133 35.294 1.00 83.56 193 MET A N 1
ATOM 1488 C CA . MET A 1 193 ? -4.270 18.114 35.614 1.00 83.56 193 MET A CA 1
ATOM 1489 C C . MET A 1 193 ? -3.924 17.331 36.892 1.00 83.56 193 MET A C 1
ATOM 1491 O O . MET A 1 193 ? -4.751 17.221 37.787 1.00 83.56 193 MET A O 1
ATOM 1495 N N . GLY A 1 194 ? -2.678 16.870 37.038 1.00 79.38 194 GLY A N 1
ATOM 1496 C CA . GLY A 1 194 ? -2.227 16.148 38.235 1.00 79.38 194 GLY A CA 1
ATOM 1497 C C . GLY A 1 194 ? -2.006 17.005 39.493 1.00 79.38 194 GLY A C 1
ATOM 1498 O O . GLY A 1 194 ? -1.572 16.464 40.508 1.00 79.38 194 GLY A O 1
ATOM 1499 N N . SER A 1 195 ? -2.238 18.323 39.441 1.00 74.50 195 SER A N 1
ATOM 1500 C CA . SER A 1 195 ? -2.100 19.226 40.599 1.00 74.50 195 SER A CA 1
ATOM 1501 C C . SER A 1 195 ? -3.426 19.586 41.272 1.00 74.50 195 SER A C 1
ATOM 1503 O O . SER A 1 195 ? -3.420 20.147 42.368 1.00 74.50 195 SER A O 1
ATOM 1505 N N . GLU A 1 196 ? -4.551 19.234 40.652 1.00 74.50 196 GLU A N 1
ATOM 1506 C CA . GLU A 1 196 ? -5.893 19.481 41.167 1.00 74.50 196 GLU A CA 1
ATOM 1507 C C . GLU A 1 196 ? -6.590 18.166 41.530 1.00 74.50 196 GLU A C 1
ATOM 1509 O O . GLU A 1 196 ? -6.512 17.176 40.807 1.00 74.50 196 GLU A O 1
ATOM 1514 N N . ILE A 1 197 ? -7.312 18.156 42.653 1.00 73.44 197 ILE A N 1
ATOM 1515 C CA . ILE A 1 197 ? -8.119 17.002 43.070 1.00 73.44 197 ILE A CA 1
ATOM 1516 C C . ILE A 1 197 ? -9.497 17.126 42.407 1.00 73.44 197 ILE A C 1
ATOM 1518 O O . ILE A 1 197 ? -10.458 17.587 43.025 1.00 73.44 197 ILE A O 1
ATOM 1522 N N . ARG A 1 198 ? -9.581 16.749 41.128 1.00 80.75 198 ARG A N 1
ATOM 1523 C CA . ARG A 1 198 ? -10.836 16.596 40.375 1.00 80.75 198 ARG A CA 1
ATOM 1524 C C . ARG A 1 198 ? -10.873 15.226 39.694 1.00 80.75 198 ARG A C 1
ATOM 1526 O O . ARG A 1 198 ? -9.830 14.643 39.420 1.00 80.75 198 ARG A O 1
ATOM 1533 N N . GLN A 1 199 ? -12.080 14.747 39.403 1.00 83.50 199 GLN A N 1
ATOM 1534 C CA . GLN A 1 199 ? -12.301 13.600 38.524 1.00 83.50 199 GLN A CA 1
ATOM 1535 C C . GLN A 1 199 ? -12.308 14.104 37.074 1.00 83.50 199 GLN A C 1
ATOM 1537 O O . GLN A 1 199 ? -13.124 14.960 36.728 1.00 83.50 199 GLN A O 1
ATOM 1542 N N . TYR A 1 200 ? -11.386 13.615 36.245 1.00 88.56 200 TYR A N 1
ATOM 1543 C CA . TYR A 1 200 ? -11.233 14.019 34.838 1.00 88.56 200 TYR A CA 1
ATOM 1544 C C . TYR A 1 200 ? -11.681 12.922 33.862 1.00 88.56 200 TYR A C 1
ATOM 1546 O O . TYR A 1 200 ? -11.855 13.177 32.668 1.00 88.56 200 TYR A O 1
ATOM 1554 N N . GLU A 1 201 ? -11.848 11.707 34.372 1.00 90.81 201 GLU A N 1
ATOM 1555 C CA . GLU A 1 201 ? -12.050 10.465 33.648 1.00 90.81 201 GLU A CA 1
ATOM 1556 C C . GLU A 1 201 ? -13.519 10.031 33.547 1.00 90.81 201 GLU A C 1
ATOM 1558 O O . GLU A 1 201 ? -14.300 10.114 34.496 1.00 90.81 201 GLU A O 1
ATOM 1563 N N . ALA A 1 202 ? -13.862 9.474 32.387 1.00 93.62 202 ALA A N 1
ATOM 1564 C CA . ALA A 1 202 ? -15.080 8.711 32.174 1.00 93.62 202 ALA A CA 1
ATOM 1565 C C . ALA A 1 202 ? -14.796 7.227 32.454 1.00 93.62 202 ALA A C 1
ATOM 1567 O O . ALA A 1 202 ? -13.932 6.636 31.802 1.00 93.62 202 ALA A O 1
ATOM 1568 N N . SER A 1 203 ? -15.516 6.626 33.402 1.00 93.19 203 SER A N 1
ATOM 1569 C CA . SER A 1 203 ? -15.385 5.204 33.756 1.00 93.19 203 SER A CA 1
ATOM 1570 C C . SER A 1 203 ? -16.358 4.326 32.959 1.00 93.19 203 SER A C 1
ATOM 1572 O O . SER A 1 203 ? -17.515 4.697 32.757 1.00 93.19 203 SER A O 1
ATOM 1574 N N . TYR A 1 204 ? -15.913 3.132 32.562 1.00 93.25 204 TYR A N 1
ATOM 1575 C CA . TYR A 1 204 ? -16.681 2.157 31.781 1.00 93.25 204 TYR A CA 1
ATOM 1576 C C . TYR A 1 204 ? -16.515 0.733 32.321 1.00 93.25 204 TYR A C 1
ATOM 1578 O O . TYR A 1 204 ? -15.467 0.363 32.858 1.00 93.25 204 TYR A O 1
ATOM 1586 N N . GLU A 1 205 ? -17.529 -0.094 32.076 1.00 93.56 205 GLU A N 1
ATOM 1587 C CA . GLU A 1 205 ? -17.392 -1.550 32.016 1.00 93.56 205 GLU A CA 1
ATOM 1588 C C . GLU A 1 205 ? -17.418 -1.941 30.531 1.00 93.56 205 GLU A C 1
ATOM 1590 O O . GLU A 1 205 ? -18.471 -1.942 29.894 1.00 93.56 205 GLU A O 1
ATOM 1595 N N . PHE A 1 206 ? -16.238 -2.178 29.954 1.00 93.56 206 PHE A N 1
ATOM 1596 C CA . PHE A 1 206 ? -16.075 -2.562 28.555 1.00 93.56 206 PHE A CA 1
ATOM 1597 C C . PHE A 1 206 ? -16.471 -4.023 28.353 1.00 93.56 206 PHE A C 1
ATOM 1599 O O . PHE A 1 206 ? -15.970 -4.904 29.049 1.00 93.56 206 PHE A O 1
ATOM 1606 N N . ASP A 1 207 ? -17.325 -4.280 27.367 1.00 95.31 207 ASP A N 1
ATOM 1607 C CA . ASP A 1 207 ? -17.747 -5.616 26.941 1.00 95.31 207 ASP A CA 1
ATOM 1608 C C . ASP A 1 207 ? -16.858 -6.071 25.776 1.00 95.31 207 ASP A C 1
ATOM 1610 O O . ASP A 1 207 ? -17.037 -5.629 24.639 1.00 95.31 207 ASP A O 1
ATOM 1614 N N . CYS A 1 208 ? -15.830 -6.873 26.057 1.00 93.88 208 CYS A N 1
ATOM 1615 C CA . CYS A 1 208 ? -14.846 -7.287 25.063 1.00 93.88 208 CYS A CA 1
ATOM 1616 C C . CYS A 1 208 ? -15.217 -8.649 24.463 1.00 93.88 208 CYS A C 1
ATOM 1618 O O . CYS A 1 208 ? -15.097 -9.685 25.122 1.00 93.88 208 CYS A O 1
ATOM 1620 N N . LEU A 1 209 ? -15.654 -8.660 23.201 1.00 93.94 209 LEU A N 1
ATOM 1621 C CA . LEU A 1 209 ? -16.042 -9.891 22.511 1.00 93.94 209 LEU A CA 1
ATOM 1622 C C . LEU A 1 209 ? -14.838 -10.845 22.381 1.00 93.94 209 LEU A C 1
ATOM 1624 O O . LEU A 1 209 ? -13.823 -10.436 21.809 1.00 93.94 209 LEU A O 1
ATOM 1628 N N . PRO A 1 210 ? -14.931 -12.103 22.859 1.00 93.19 210 PRO A N 1
ATOM 1629 C CA . PRO A 1 210 ? -13.900 -13.107 22.625 1.00 93.19 210 PRO A CA 1
ATOM 1630 C C . PRO A 1 210 ? -13.682 -13.335 21.129 1.00 93.19 210 PRO A C 1
ATOM 1632 O O . PRO A 1 210 ? -14.643 -13.407 20.359 1.00 93.19 210 PRO A O 1
ATOM 1635 N N . ALA A 1 211 ? -12.422 -13.481 20.736 1.00 92.06 211 ALA A N 1
ATOM 1636 C CA . ALA A 1 211 ? -12.007 -13.740 19.364 1.00 92.06 211 ALA A CA 1
ATOM 1637 C C . ALA A 1 211 ? -11.046 -14.931 19.328 1.00 92.06 211 ALA A C 1
ATOM 1639 O O . ALA A 1 211 ? -10.360 -15.206 20.314 1.00 92.06 211 ALA A O 1
ATOM 1640 N N . ARG A 1 212 ? -11.020 -15.651 18.205 1.00 91.12 212 ARG A N 1
ATOM 1641 C CA . ARG A 1 212 ? -10.148 -16.811 17.993 1.00 91.12 212 ARG A CA 1
ATOM 1642 C C . ARG A 1 212 ? -9.518 -16.759 16.614 1.00 91.12 212 ARG A C 1
ATOM 1644 O O . ARG A 1 212 ? -10.044 -16.106 15.717 1.00 91.12 212 ARG A O 1
ATOM 1651 N N . ASP A 1 213 ? -8.445 -17.505 16.445 1.00 93.75 213 ASP A N 1
ATOM 1652 C CA . ASP A 1 213 ? -7.779 -17.652 15.162 1.00 93.75 213 ASP A CA 1
ATOM 1653 C C . ASP A 1 213 ? -8.589 -18.555 14.225 1.00 93.75 213 ASP A C 1
ATOM 1655 O O . ASP A 1 213 ? -8.856 -19.713 14.540 1.00 93.75 213 ASP A O 1
ATOM 1659 N N . ILE A 1 214 ? -8.998 -18.002 13.082 1.00 96.19 214 ILE A N 1
ATOM 1660 C CA . ILE A 1 214 ? -9.720 -18.706 12.019 1.00 96.19 214 ILE A CA 1
ATOM 1661 C C . ILE A 1 214 ? -8.752 -18.949 10.867 1.00 96.19 214 ILE A C 1
ATOM 1663 O O . ILE A 1 214 ? -8.171 -17.999 10.342 1.00 96.19 214 ILE A O 1
ATOM 1667 N N . ARG A 1 215 ? -8.569 -20.214 10.487 1.00 97.12 215 ARG A N 1
ATOM 1668 C CA . ARG A 1 215 ? -7.610 -20.674 9.474 1.00 97.12 215 ARG A CA 1
ATOM 1669 C C . ARG A 1 215 ? -8.172 -20.587 8.058 1.00 97.12 215 ARG A C 1
ATOM 1671 O O . ARG A 1 215 ? -9.263 -21.075 7.790 1.00 97.12 215 ARG A O 1
ATOM 1678 N N . PHE A 1 216 ? -7.397 -20.049 7.127 1.00 97.88 216 PHE A N 1
ATOM 1679 C CA . PHE A 1 216 ? -7.805 -19.891 5.732 1.00 97.88 216 PHE A CA 1
ATOM 1680 C C . PHE A 1 216 ? -7.191 -20.993 4.866 1.00 97.88 216 PHE A C 1
ATOM 1682 O O . PHE A 1 216 ? -5.985 -21.021 4.634 1.00 97.88 216 PHE A O 1
ATOM 1689 N N . ASP A 1 217 ? -8.016 -21.919 4.379 1.00 97.88 217 ASP A N 1
ATOM 1690 C CA . ASP A 1 217 ? -7.607 -22.945 3.414 1.00 97.88 217 ASP A CA 1
ATOM 1691 C C . ASP A 1 217 ? -7.832 -22.426 1.987 1.00 97.88 217 ASP A C 1
ATOM 1693 O O . ASP A 1 217 ? -8.869 -22.660 1.366 1.00 97.88 217 ASP A O 1
ATOM 1697 N N . ILE A 1 218 ? -6.874 -21.628 1.514 1.00 98.12 218 ILE A N 1
ATOM 1698 C CA . ILE A 1 218 ? -6.882 -20.989 0.192 1.00 98.12 218 ILE A CA 1
ATOM 1699 C C . ILE A 1 218 ? -6.342 -21.983 -0.842 1.00 98.12 218 ILE A C 1
ATOM 1701 O O . ILE A 1 218 ? -5.280 -22.571 -0.622 1.00 98.12 218 ILE A O 1
ATOM 1705 N N . ARG A 1 219 ? -7.049 -22.177 -1.959 1.00 97.81 219 ARG A N 1
ATOM 1706 C CA . ARG A 1 219 ? -6.715 -23.171 -2.987 1.00 97.81 219 ARG A CA 1
ATOM 1707 C C . ARG A 1 219 ? -6.790 -22.603 -4.397 1.00 97.81 219 ARG A C 1
ATOM 1709 O O . ARG A 1 219 ? -7.727 -21.890 -4.747 1.00 97.81 219 ARG A O 1
ATOM 1716 N N . GLU A 1 220 ? -5.817 -22.974 -5.216 1.00 96.56 220 GLU A N 1
ATOM 1717 C CA . GLU A 1 220 ? -5.865 -22.816 -6.672 1.00 96.56 220 GLU A CA 1
ATOM 1718 C C . GLU A 1 220 ? -6.845 -23.834 -7.304 1.00 96.56 220 GLU A C 1
ATOM 1720 O O . GLU A 1 220 ? -7.131 -24.861 -6.682 1.00 96.56 220 GLU A O 1
ATOM 1725 N N . PRO A 1 221 ? -7.316 -23.633 -8.554 1.00 94.88 221 PRO A N 1
ATOM 1726 C CA . PRO A 1 221 ? -8.212 -24.576 -9.248 1.00 94.88 221 PRO A CA 1
ATOM 1727 C C . PRO A 1 221 ? -7.678 -26.005 -9.458 1.00 94.88 221 PRO A C 1
ATOM 1729 O O . PRO A 1 221 ? -8.421 -26.885 -9.889 1.00 94.88 221 PRO A O 1
ATOM 1732 N N . ASP A 1 222 ? -6.383 -26.246 -9.239 1.00 94.50 222 ASP A N 1
ATOM 1733 C CA . ASP A 1 222 ? -5.757 -27.576 -9.267 1.00 94.50 222 ASP A CA 1
ATOM 1734 C C . ASP A 1 222 ? -5.516 -28.166 -7.860 1.00 94.50 222 ASP A C 1
ATOM 1736 O O . ASP A 1 222 ? -4.995 -29.276 -7.734 1.00 94.50 222 ASP A O 1
ATOM 1740 N N . GLY A 1 223 ? -5.955 -27.466 -6.807 1.00 96.44 223 GLY A N 1
ATOM 1741 C CA . GLY A 1 223 ? -5.866 -27.871 -5.403 1.00 96.44 223 GLY A CA 1
ATOM 1742 C C . GLY A 1 223 ? -4.557 -27.493 -4.701 1.00 96.44 223 GLY A C 1
ATOM 1743 O O . GLY A 1 223 ? -4.410 -27.781 -3.506 1.00 96.44 223 GLY A O 1
ATOM 1744 N N . SER A 1 224 ? -3.613 -26.852 -5.396 1.00 97.00 224 SER A N 1
ATOM 1745 C CA . SER A 1 224 ? -2.366 -26.389 -4.785 1.00 97.00 224 SER A CA 1
ATOM 1746 C C . SER A 1 224 ? -2.605 -25.265 -3.763 1.00 97.00 224 SER A C 1
ATOM 1748 O O . SER A 1 224 ? -3.650 -24.604 -3.740 1.00 97.00 224 SER A O 1
ATOM 1750 N N . SER A 1 225 ? -1.634 -25.082 -2.871 1.00 98.06 225 SER A N 1
ATOM 1751 C CA . SER A 1 225 ? -1.589 -23.993 -1.893 1.00 98.06 225 SER A CA 1
ATOM 1752 C C . SER A 1 225 ? -0.914 -22.738 -2.457 1.00 98.06 225 SER A C 1
ATOM 1754 O O . SER A 1 225 ? 0.023 -22.817 -3.256 1.00 98.06 225 SER A O 1
ATOM 1756 N N . CYS A 1 226 ? -1.363 -21.563 -2.014 1.00 97.81 226 CYS A N 1
ATOM 1757 C CA . CYS A 1 226 ? -0.854 -20.272 -2.479 1.00 97.81 226 CYS A CA 1
ATOM 1758 C C . CYS A 1 226 ? -1.032 -19.156 -1.437 1.00 97.81 226 CYS A C 1
ATOM 1760 O O . CYS A 1 226 ? -1.839 -19.261 -0.512 1.00 97.81 226 CYS A O 1
ATOM 1762 N N . VAL A 1 227 ? -0.327 -18.040 -1.642 1.00 98.06 227 VAL A N 1
ATOM 1763 C CA . VAL A 1 227 ? -0.623 -16.755 -0.987 1.00 98.06 227 VAL A CA 1
ATOM 1764 C C . VAL A 1 227 ? -1.670 -16.000 -1.806 1.00 98.06 227 VAL A C 1
ATOM 1766 O O . VAL A 1 227 ? -1.546 -15.925 -3.029 1.00 98.06 227 VAL A O 1
ATOM 1769 N N . ALA A 1 228 ? -2.663 -15.401 -1.147 1.00 97.94 228 ALA A N 1
ATOM 1770 C CA . ALA A 1 228 ? -3.677 -14.556 -1.780 1.00 97.94 228 ALA A CA 1
ATOM 1771 C C . ALA A 1 228 ? -3.970 -13.287 -0.961 1.00 97.94 228 ALA A C 1
ATOM 1773 O O . ALA A 1 228 ? -3.724 -13.224 0.248 1.00 97.94 228 ALA A O 1
ATOM 1774 N N . ALA A 1 229 ? -4.519 -12.277 -1.633 1.00 97.94 229 ALA A N 1
ATOM 1775 C CA . ALA A 1 229 ? -5.088 -11.084 -1.021 1.00 97.94 229 ALA A CA 1
ATOM 1776 C C . ALA A 1 229 ? -6.477 -11.403 -0.445 1.00 97.94 229 ALA A C 1
ATOM 1778 O O . ALA A 1 229 ? -7.368 -11.800 -1.196 1.00 97.94 229 ALA A O 1
ATOM 1779 N N . LEU A 1 230 ? -6.670 -11.198 0.862 1.00 98.19 230 LEU A N 1
ATOM 1780 C CA . LEU A 1 230 ? -7.931 -11.408 1.580 1.00 98.19 230 LEU A CA 1
ATOM 1781 C C . LEU A 1 230 ? -8.476 -10.102 2.167 1.00 98.19 230 LEU A C 1
ATOM 1783 O O . LEU A 1 230 ? -7.784 -9.420 2.923 1.00 98.19 230 LEU A O 1
ATOM 1787 N N . THR A 1 231 ? -9.745 -9.793 1.911 1.00 97.62 231 THR A N 1
ATOM 1788 C CA . THR A 1 231 ? -10.489 -8.732 2.608 1.00 97.62 231 THR A CA 1
ATOM 1789 C C . THR A 1 231 ? -11.582 -9.364 3.460 1.00 97.62 231 THR A C 1
ATOM 1791 O O . THR A 1 231 ? -12.537 -9.911 2.918 1.00 97.62 231 THR A O 1
ATOM 1794 N N . VAL A 1 232 ? -11.470 -9.272 4.787 1.00 97.56 232 VAL A N 1
ATOM 1795 C CA . VAL A 1 232 ? -12.489 -9.775 5.724 1.00 97.56 232 VAL A CA 1
ATOM 1796 C C . VAL A 1 232 ? -13.254 -8.599 6.320 1.00 97.56 232 VAL A C 1
ATOM 1798 O O . VAL A 1 232 ? -12.648 -7.720 6.939 1.00 97.56 232 VAL A O 1
ATOM 1801 N N . ARG A 1 233 ? -14.580 -8.579 6.154 1.00 97.31 233 ARG A N 1
ATOM 1802 C CA . ARG A 1 233 ? -15.468 -7.545 6.701 1.00 97.31 233 ARG A CA 1
ATOM 1803 C C . ARG A 1 233 ? -16.662 -8.154 7.421 1.00 97.31 233 ARG A C 1
ATOM 1805 O O . ARG A 1 233 ? -17.225 -9.131 6.948 1.00 97.31 233 ARG A O 1
ATOM 1812 N N . ASP A 1 234 ? -17.071 -7.564 8.540 1.00 95.56 234 ASP A N 1
ATOM 1813 C CA . ASP A 1 234 ? -18.322 -7.955 9.209 1.00 95.56 234 ASP A CA 1
ATOM 1814 C C . ASP A 1 234 ? -19.558 -7.234 8.641 1.00 95.56 234 ASP A C 1
ATOM 1816 O O . ASP A 1 234 ? -19.462 -6.415 7.724 1.00 95.56 234 ASP A O 1
ATOM 1820 N N . SER A 1 235 ? -20.733 -7.501 9.216 1.00 93.06 235 SER A N 1
ATOM 1821 C CA . SER A 1 235 ? -22.013 -6.888 8.825 1.00 93.06 235 SER A CA 1
ATOM 1822 C C . SER A 1 235 ? -22.103 -5.359 8.989 1.00 93.06 235 SER A C 1
ATOM 1824 O O . SER A 1 235 ? -23.011 -4.748 8.431 1.00 93.06 235 SER A O 1
ATOM 1826 N N . GLN A 1 236 ? -21.168 -4.713 9.699 1.00 91.06 236 GLN A N 1
ATOM 1827 C CA . GLN A 1 236 ? -21.022 -3.245 9.744 1.00 91.06 236 GLN A CA 1
ATOM 1828 C C . GLN A 1 236 ? -19.936 -2.737 8.779 1.00 91.06 236 GLN A C 1
ATOM 1830 O O . GLN A 1 236 ? -19.592 -1.558 8.784 1.00 91.06 236 GLN A O 1
ATOM 1835 N N . ARG A 1 237 ? -19.394 -3.625 7.940 1.00 94.25 237 ARG A N 1
ATOM 1836 C CA . ARG A 1 237 ? -18.269 -3.410 7.021 1.00 94.25 237 ARG A CA 1
ATOM 1837 C C . ARG A 1 237 ? -16.965 -3.007 7.720 1.00 94.25 237 ARG A C 1
ATOM 1839 O O . ARG A 1 237 ? -16.110 -2.383 7.088 1.00 94.25 237 ARG A O 1
ATOM 1846 N N . ARG A 1 238 ? -16.784 -3.387 8.993 1.00 93.88 238 ARG A N 1
ATOM 1847 C CA . ARG A 1 238 ? -15.509 -3.218 9.716 1.00 93.88 238 ARG A CA 1
ATOM 1848 C C . ARG A 1 238 ? -14.497 -4.245 9.225 1.00 93.88 238 ARG A C 1
ATOM 1850 O O . ARG A 1 238 ? -14.854 -5.411 9.083 1.00 93.88 238 ARG A O 1
ATOM 1857 N N . SER A 1 239 ? -13.262 -3.821 8.970 1.00 93.25 239 SER A N 1
ATOM 1858 C CA . SER A 1 239 ? -12.211 -4.651 8.364 1.00 93.25 239 SER A CA 1
ATOM 1859 C C . SER A 1 239 ? -11.383 -5.405 9.409 1.00 93.25 239 SER A C 1
ATOM 1861 O O . SER A 1 239 ? -10.991 -4.832 10.426 1.00 93.25 239 SER A O 1
ATOM 1863 N N . TYR A 1 240 ? -11.046 -6.664 9.122 1.00 93.12 240 TYR A N 1
ATOM 1864 C CA . TYR A 1 240 ? -10.239 -7.535 9.986 1.00 93.12 240 TYR A CA 1
ATOM 1865 C C . TYR A 1 240 ? -8.995 -8.062 9.238 1.00 93.12 240 TYR A C 1
ATOM 1867 O O . TYR A 1 240 ? -9.130 -8.502 8.097 1.00 93.12 240 TYR A O 1
ATOM 1875 N N . PRO A 1 241 ? -7.791 -8.039 9.847 1.00 89.62 241 PRO A N 1
ATOM 1876 C CA . PRO A 1 241 ? -7.416 -7.265 11.034 1.00 89.62 241 PRO A CA 1
ATOM 1877 C C . PRO A 1 241 ? -7.657 -5.759 10.841 1.00 89.62 241 PRO A C 1
ATOM 1879 O O . PRO A 1 241 ? -7.552 -5.245 9.721 1.00 89.62 241 PRO A O 1
ATOM 1882 N N . SER A 1 242 ? -7.958 -5.050 11.935 1.00 84.31 242 SER A N 1
ATOM 1883 C CA . SER A 1 242 ? -8.239 -3.605 11.914 1.00 84.31 242 SER A CA 1
ATOM 1884 C C . SER A 1 242 ? -7.064 -2.827 11.323 1.00 84.31 242 SER A C 1
ATOM 1886 O O . SER A 1 242 ? -5.936 -2.955 11.805 1.00 84.31 242 SER A O 1
ATOM 1888 N N . LYS A 1 243 ? -7.318 -1.974 10.317 1.00 82.81 243 LYS A N 1
ATOM 1889 C CA . LYS A 1 243 ? -6.265 -1.212 9.614 1.00 82.81 243 LYS A CA 1
ATOM 1890 C C . LYS A 1 243 ? -5.438 -0.348 10.573 1.00 82.81 243 LYS A C 1
ATOM 1892 O O . LYS A 1 243 ? -4.256 -0.132 10.342 1.00 82.81 243 LYS A O 1
ATOM 1897 N N . GLY A 1 244 ? -6.038 0.094 11.684 1.00 72.94 244 GLY A N 1
ATOM 1898 C CA . GLY A 1 244 ? -5.370 0.852 12.746 1.00 72.94 244 GLY A CA 1
ATOM 1899 C C . GLY A 1 244 ? -4.380 0.065 13.623 1.00 72.94 244 GLY A C 1
ATOM 1900 O O . GLY A 1 244 ? -3.711 0.693 14.447 1.00 72.94 244 GLY A O 1
ATOM 1901 N N . MET A 1 245 ? -4.289 -1.264 13.482 1.00 73.44 245 MET A N 1
ATOM 1902 C CA . MET A 1 245 ? -3.308 -2.125 14.169 1.00 73.44 245 MET A CA 1
ATOM 1903 C C . MET A 1 245 ? -2.144 -2.551 13.269 1.00 73.44 245 MET A C 1
ATOM 1905 O O . MET A 1 245 ? -1.050 -2.776 13.774 1.00 73.44 245 MET A O 1
ATOM 1909 N N . ARG A 1 246 ? -2.407 -2.715 11.967 1.00 80.38 246 ARG A N 1
ATOM 1910 C CA . ARG A 1 246 ? -1.591 -3.534 11.063 1.00 80.38 246 ARG A CA 1
ATOM 1911 C C . ARG A 1 246 ? -0.106 -3.146 11.067 1.00 80.38 246 ARG A C 1
ATOM 1913 O O . ARG A 1 246 ? 0.243 -1.975 10.905 1.00 80.38 246 ARG A O 1
ATOM 1920 N N . LEU A 1 247 ? 0.734 -4.163 11.242 1.00 78.31 247 LEU A N 1
ATOM 1921 C CA . LEU A 1 247 ? 2.189 -4.125 11.132 1.00 78.31 247 LEU A CA 1
ATOM 1922 C C . LEU A 1 247 ? 2.609 -5.017 9.961 1.00 78.31 247 LEU A C 1
ATOM 1924 O O . LEU A 1 247 ? 1.931 -6.004 9.671 1.00 78.31 247 LEU A O 1
ATOM 1928 N N . ALA A 1 248 ? 3.742 -4.699 9.330 1.00 81.25 248 ALA A N 1
ATOM 1929 C CA . ALA A 1 248 ? 4.291 -5.484 8.227 1.00 81.25 248 ALA A CA 1
ATOM 1930 C C . ALA A 1 248 ? 4.355 -6.991 8.589 1.00 81.25 248 ALA A C 1
ATOM 1932 O O . ALA A 1 248 ? 4.837 -7.334 9.670 1.00 81.25 248 ALA A O 1
ATOM 1933 N N . PRO A 1 249 ? 3.835 -7.898 7.739 1.00 85.94 249 PRO A N 1
ATOM 1934 C CA . PRO A 1 249 ? 3.528 -7.691 6.323 1.00 85.94 249 PRO A CA 1
ATOM 1935 C C . PRO A 1 249 ? 2.125 -7.136 6.014 1.00 85.94 249 PRO A C 1
ATOM 1937 O O . PRO A 1 249 ? 1.827 -6.871 4.845 1.00 85.94 249 PRO A O 1
ATOM 1940 N N . ASP A 1 250 ? 1.270 -6.940 7.019 1.00 87.81 250 ASP A N 1
ATOM 1941 C CA . ASP A 1 250 ? -0.051 -6.339 6.847 1.00 87.81 250 ASP A CA 1
ATOM 1942 C C . ASP A 1 250 ? 0.086 -4.809 6.792 1.00 87.81 250 ASP A C 1
ATOM 1944 O O . ASP A 1 250 ? 0.526 -4.167 7.746 1.00 87.81 250 ASP A O 1
ATOM 1948 N N . MET A 1 251 ? -0.306 -4.193 5.675 1.00 86.00 251 MET A N 1
ATOM 1949 C CA . MET A 1 251 ? -0.207 -2.738 5.517 1.00 86.00 251 MET A CA 1
ATOM 1950 C C . MET A 1 251 ? -1.468 -2.030 6.011 1.00 86.00 251 MET A C 1
ATOM 1952 O O . MET A 1 251 ? -2.596 -2.457 5.746 1.00 86.00 251 MET A O 1
ATOM 1956 N N . PHE A 1 252 ? -1.281 -0.906 6.709 1.00 82.69 252 PHE A N 1
ATOM 1957 C CA . PHE A 1 252 ? -2.380 -0.077 7.217 1.00 82.69 252 PHE A CA 1
ATOM 1958 C C . PHE A 1 252 ? -3.159 0.641 6.099 1.00 82.69 252 PHE A C 1
ATOM 1960 O O . PHE A 1 252 ? -4.306 1.037 6.312 1.00 82.69 252 PHE A O 1
ATOM 1967 N N . PHE A 1 253 ? -2.551 0.827 4.921 1.00 84.06 253 PHE A N 1
ATOM 1968 C CA . PHE A 1 253 ? -3.178 1.479 3.769 1.00 84.06 253 PHE A CA 1
ATOM 1969 C C . PHE A 1 253 ? -3.986 0.498 2.897 1.00 84.06 253 PHE A C 1
ATOM 1971 O O . PHE A 1 253 ? -5.117 0.837 2.538 1.00 84.06 253 PHE A O 1
ATOM 1978 N N . HIS A 1 254 ? -3.506 -0.736 2.681 1.00 90.00 254 HIS A N 1
ATOM 1979 C CA . HIS A 1 254 ? -4.236 -1.797 1.957 1.00 90.00 254 HIS A CA 1
ATOM 1980 C C . HIS A 1 254 ? -5.622 -2.048 2.548 1.00 90.00 254 HIS A C 1
ATOM 1982 O O . HIS A 1 254 ? -5.766 -2.079 3.766 1.00 90.00 254 HIS A O 1
ATOM 1988 N N . GLU A 1 255 ? -6.639 -2.317 1.730 1.00 90.38 255 GLU A N 1
ATOM 1989 C CA . GLU A 1 255 ? -7.905 -2.872 2.237 1.00 90.38 255 GLU A CA 1
ATOM 1990 C C . GLU A 1 255 ? -7.722 -4.319 2.721 1.00 90.38 255 GLU A C 1
ATOM 1992 O O . GLU A 1 255 ? -8.100 -4.663 3.848 1.00 90.38 255 GLU A O 1
ATOM 1997 N N . HIS A 1 256 ? -7.065 -5.139 1.905 1.00 95.62 256 HIS A N 1
ATOM 1998 C CA . HIS A 1 256 ? -6.760 -6.545 2.155 1.00 95.62 256 HIS A CA 1
ATOM 1999 C C . HIS A 1 256 ? -5.549 -6.755 3.072 1.00 95.62 256 HIS A C 1
ATOM 2001 O O . HIS A 1 256 ? -4.780 -5.838 3.361 1.00 95.62 256 HIS A O 1
ATOM 2007 N N . VAL A 1 257 ? -5.373 -8.000 3.500 1.00 95.62 257 VAL A N 1
ATOM 2008 C CA . VAL A 1 257 ? -4.124 -8.566 4.027 1.00 95.62 257 VAL A CA 1
ATOM 2009 C C . VAL A 1 257 ? -3.700 -9.748 3.159 1.00 95.62 257 VAL A C 1
ATOM 2011 O O . VAL A 1 257 ? -4.535 -10.330 2.469 1.00 95.62 257 VAL A O 1
ATOM 2014 N N . TYR A 1 258 ? -2.423 -10.127 3.183 1.00 97.31 258 TYR A N 1
ATOM 2015 C CA . TYR A 1 258 ? -1.952 -11.300 2.439 1.00 97.31 258 TYR A CA 1
ATOM 2016 C C . TYR A 1 258 ? -1.803 -12.500 3.368 1.00 97.31 258 TYR A C 1
ATOM 2018 O O . TYR A 1 258 ? -1.076 -12.434 4.367 1.00 97.31 258 TYR A O 1
ATOM 2026 N N . ARG A 1 259 ? -2.466 -13.606 3.031 1.00 97.44 259 ARG A N 1
ATOM 2027 C CA . ARG A 1 259 ? -2.380 -14.867 3.777 1.00 97.44 259 ARG A CA 1
ATOM 2028 C C . ARG A 1 259 ? -2.046 -16.026 2.849 1.00 97.44 259 ARG A C 1
ATOM 2030 O O . ARG A 1 259 ? -2.525 -16.073 1.717 1.00 97.44 259 ARG A O 1
ATOM 2037 N N . ALA A 1 260 ? -1.212 -16.929 3.342 1.00 97.75 260 ALA A N 1
ATOM 2038 C CA . ALA A 1 260 ? -0.967 -18.242 2.770 1.00 97.75 260 ALA A CA 1
ATOM 2039 C C . ALA A 1 260 ? -2.045 -19.235 3.221 1.00 97.75 260 ALA A C 1
ATOM 2041 O O . ALA A 1 260 ? -2.664 -19.077 4.277 1.00 97.75 260 ALA A O 1
ATOM 2042 N N . THR A 1 261 ? -2.231 -20.298 2.443 1.00 98.19 261 THR A N 1
ATOM 2043 C CA . THR A 1 261 ? -2.988 -21.482 2.855 1.00 98.19 261 THR A CA 1
ATOM 2044 C C . THR A 1 261 ? -2.513 -21.988 4.224 1.00 98.19 261 THR A C 1
ATOM 2046 O O . THR A 1 261 ? -1.349 -22.335 4.396 1.00 98.19 261 THR A O 1
ATOM 2049 N N . GLY A 1 262 ? -3.419 -22.066 5.199 1.00 96.75 262 GLY A N 1
ATOM 2050 C CA . GLY A 1 262 ? -3.130 -22.527 6.561 1.00 96.75 262 GLY A CA 1
ATOM 2051 C C . GLY A 1 262 ? -2.853 -21.418 7.582 1.00 96.75 262 GLY A C 1
ATOM 2052 O O . GLY A 1 262 ? -2.859 -21.704 8.778 1.00 96.75 262 GLY A O 1
ATOM 2053 N N . GLU A 1 263 ? -2.681 -20.167 7.154 1.00 96.81 263 GLU A N 1
ATOM 2054 C CA . GLU A 1 263 ? -2.550 -19.022 8.064 1.00 96.81 263 GLU A CA 1
ATOM 2055 C C . GLU A 1 263 ? -3.907 -18.542 8.589 1.00 96.81 263 GLU A C 1
ATOM 2057 O O . GLU A 1 263 ? -4.966 -18.933 8.090 1.00 96.81 263 GLU A O 1
ATOM 2062 N N . VAL A 1 264 ? -3.883 -17.691 9.619 1.00 95.38 264 VAL A N 1
ATOM 2063 C CA . VAL A 1 264 ? -5.081 -17.306 10.376 1.00 95.38 264 VAL A CA 1
ATOM 2064 C C . VAL A 1 264 ? -5.349 -15.797 10.378 1.00 95.38 264 VAL A C 1
ATOM 2066 O O . VAL A 1 264 ? -4.454 -14.967 10.182 1.00 95.38 264 VAL A O 1
ATOM 2069 N N . ILE A 1 265 ? -6.608 -15.442 10.641 1.00 94.19 265 ILE A N 1
ATOM 2070 C CA . ILE A 1 265 ? -7.034 -14.105 11.075 1.00 94.19 265 ILE A CA 1
ATOM 2071 C C . ILE A 1 265 ? -7.872 -14.279 12.345 1.00 94.19 265 ILE A C 1
ATOM 2073 O O . ILE A 1 265 ? -8.766 -15.124 12.393 1.00 94.19 265 ILE A O 1
ATOM 2077 N N . THR A 1 266 ? -7.586 -13.482 13.373 1.00 92.00 266 THR A N 1
ATOM 2078 C CA . THR A 1 266 ? -8.300 -13.529 14.653 1.00 92.00 266 THR A CA 1
ATOM 2079 C C . THR A 1 266 ? -9.661 -12.831 14.532 1.00 92.00 266 THR A C 1
ATOM 2081 O O . THR A 1 266 ? -9.728 -11.625 14.278 1.00 92.00 266 THR A O 1
ATOM 2084 N N . LEU A 1 267 ? -10.758 -13.577 14.698 1.00 93.94 267 LEU A N 1
ATOM 2085 C CA . LEU A 1 267 ? -12.140 -13.116 14.508 1.00 93.94 267 LEU A CA 1
ATOM 2086 C C . LEU A 1 267 ? -13.038 -13.510 15.702 1.00 93.94 267 LEU A C 1
ATOM 2088 O O . LEU A 1 267 ? -12.919 -14.624 16.223 1.00 93.94 267 LEU A O 1
ATOM 2092 N N . PRO A 1 268 ? -13.949 -12.632 16.165 1.00 93.69 268 PRO A N 1
ATOM 2093 C CA . PRO A 1 268 ? -15.053 -13.033 17.034 1.00 93.69 268 PRO A CA 1
ATOM 2094 C C . PRO A 1 268 ? -16.110 -13.847 16.268 1.00 93.69 268 PRO A C 1
ATOM 2096 O O . PRO A 1 268 ? -16.091 -13.935 15.043 1.00 93.69 268 PRO A O 1
ATOM 2099 N N . ALA A 1 269 ? -17.058 -14.442 16.996 1.00 94.12 269 ALA A N 1
ATOM 2100 C CA . ALA A 1 269 ? -18.238 -15.046 16.375 1.00 94.12 269 ALA A CA 1
ATOM 2101 C C . ALA A 1 269 ? -19.115 -13.964 15.710 1.00 94.12 269 ALA A C 1
ATOM 2103 O O . ALA A 1 269 ? -19.299 -12.879 16.275 1.00 94.12 269 ALA A O 1
ATOM 2104 N N . GLY A 1 270 ? -19.668 -14.252 14.531 1.00 95.31 270 GLY A N 1
ATOM 2105 C CA . GLY A 1 270 ? -20.451 -13.290 13.752 1.00 95.31 270 GLY A CA 1
ATOM 2106 C C . GLY A 1 270 ? -20.530 -13.610 12.260 1.00 95.31 270 GLY A C 1
ATOM 2107 O O . GLY A 1 270 ? -19.998 -14.615 11.796 1.00 95.31 270 GLY A O 1
ATOM 2108 N N . GLN A 1 271 ? -21.202 -12.735 11.511 1.00 97.12 271 GLN A N 1
ATOM 2109 C CA . GLN A 1 271 ? -21.355 -12.841 10.057 1.00 97.12 271 GLN A CA 1
ATOM 2110 C C . GLN A 1 271 ? -20.306 -11.995 9.331 1.00 97.12 271 GLN A C 1
ATOM 2112 O O . GLN A 1 271 ? -20.101 -10.828 9.686 1.00 97.12 271 GLN A O 1
ATOM 2117 N N . TYR A 1 272 ? -19.685 -12.579 8.305 1.00 97.88 272 TYR A N 1
ATOM 2118 C CA . TYR A 1 272 ? -18.583 -11.994 7.547 1.00 97.88 272 TYR A CA 1
ATOM 2119 C C . TYR A 1 272 ? -18.772 -12.139 6.034 1.00 97.88 272 TYR A C 1
ATOM 2121 O O . TYR A 1 272 ? -19.097 -13.221 5.548 1.00 97.88 272 TYR A O 1
ATOM 2129 N N . GLU A 1 273 ? -18.482 -11.067 5.295 1.00 98.06 273 GLU A N 1
ATOM 2130 C CA . GLU A 1 273 ? -18.111 -11.127 3.879 1.00 98.06 273 GLU A CA 1
ATOM 2131 C C . GLU A 1 273 ? -16.583 -11.261 3.808 1.00 98.06 273 GLU A C 1
ATOM 2133 O O . GLU A 1 273 ? -15.843 -10.416 4.322 1.00 98.06 273 GLU A O 1
ATOM 2138 N N . ILE A 1 274 ? -16.107 -12.325 3.169 1.00 98.31 274 ILE A N 1
ATOM 2139 C CA . ILE A 1 274 ? -14.692 -12.560 2.887 1.00 98.31 274 ILE A CA 1
ATOM 2140 C C . ILE A 1 274 ? -14.519 -12.488 1.373 1.00 98.31 274 ILE A C 1
ATOM 2142 O O . ILE A 1 274 ? -15.139 -13.273 0.655 1.00 98.31 274 ILE A O 1
ATOM 2146 N N . SER A 1 275 ? -13.679 -11.577 0.878 1.00 98.06 275 SER A N 1
ATOM 2147 C CA . SER A 1 275 ? -13.269 -11.564 -0.528 1.00 98.06 275 SER A CA 1
ATOM 2148 C C . SER A 1 275 ? -11.809 -11.970 -0.708 1.00 98.06 275 SER A C 1
ATOM 2150 O O . SER A 1 275 ? -10.965 -11.664 0.137 1.00 98.06 275 SER A O 1
ATOM 2152 N N . ALA A 1 276 ? -11.522 -12.692 -1.791 1.00 98.19 276 ALA A N 1
ATOM 2153 C CA . ALA A 1 276 ? -10.206 -13.241 -2.096 1.00 98.19 276 ALA A CA 1
ATOM 2154 C C . ALA A 1 276 ? -9.843 -13.080 -3.581 1.00 98.19 276 ALA A C 1
ATOM 2156 O O . ALA A 1 276 ? -10.688 -13.269 -4.460 1.00 98.19 276 ALA A O 1
ATOM 2157 N N . ARG A 1 277 ? -8.574 -12.762 -3.864 1.00 96.31 277 ARG A N 1
ATOM 2158 C CA . ARG A 1 277 ? -7.992 -12.725 -5.221 1.00 96.31 277 ARG A CA 1
ATOM 2159 C C . ARG A 1 277 ? -6.486 -13.007 -5.184 1.00 96.31 277 ARG A C 1
ATOM 2161 O O . ARG A 1 277 ? -5.861 -12.830 -4.140 1.00 96.31 277 ARG A O 1
ATOM 2168 N N . ARG A 1 278 ? -5.890 -13.357 -6.329 1.00 95.75 278 ARG A N 1
ATOM 2169 C CA . ARG A 1 278 ? -4.430 -13.505 -6.484 1.00 95.75 278 ARG A CA 1
ATOM 2170 C C . ARG A 1 278 ? -3.892 -12.743 -7.709 1.00 95.75 278 ARG A C 1
ATOM 2172 O O . ARG A 1 278 ? -3.290 -13.321 -8.607 1.00 95.75 278 ARG A O 1
ATOM 2179 N N . GLY A 1 279 ? -4.158 -11.440 -7.778 1.00 93.69 279 GLY A N 1
ATOM 2180 C CA . GLY A 1 279 ? -3.896 -10.627 -8.972 1.00 93.69 279 GLY A CA 1
ATOM 2181 C C . GLY A 1 279 ? -5.058 -10.575 -9.980 1.00 93.69 279 GLY A C 1
ATOM 2182 O O . GLY A 1 279 ? -6.092 -11.221 -9.786 1.00 93.69 279 GLY A O 1
ATOM 2183 N N . PRO A 1 280 ? -4.913 -9.785 -11.062 1.00 93.56 280 PRO A N 1
ATOM 2184 C CA . PRO A 1 280 ? -5.946 -9.528 -12.069 1.00 93.56 280 PRO A CA 1
ATOM 2185 C C . PRO A 1 280 ? -6.294 -10.736 -12.953 1.00 93.56 280 PRO A C 1
ATOM 2187 O O . PRO A 1 280 ? -7.352 -10.729 -13.580 1.00 93.56 280 PRO A O 1
ATOM 2190 N N . GLU A 1 281 ? -5.466 -11.784 -12.993 1.00 94.44 281 GLU A N 1
ATOM 2191 C CA . GLU A 1 281 ? -5.737 -13.067 -13.665 1.00 94.44 281 GLU A CA 1
ATOM 2192 C C . GLU A 1 281 ? -6.808 -13.918 -12.948 1.00 94.44 281 GLU A C 1
ATOM 2194 O O . GLU A 1 281 ? -7.248 -14.952 -13.466 1.00 94.44 281 GLU A O 1
ATOM 2199 N N . TYR A 1 282 ? -7.262 -13.459 -11.779 1.00 95.62 282 TYR A N 1
ATOM 2200 C CA . TYR A 1 282 ? -8.286 -14.080 -10.947 1.00 95.62 282 TYR A CA 1
ATOM 2201 C C . TYR A 1 282 ? -9.487 -13.151 -10.806 1.00 95.62 282 TYR A C 1
ATOM 2203 O O . TYR A 1 282 ? -9.352 -11.926 -10.748 1.00 95.62 282 TYR A O 1
ATOM 2211 N N . ARG A 1 283 ? -10.688 -13.728 -10.750 1.00 95.75 283 ARG A N 1
ATOM 2212 C CA . ARG A 1 283 ? -11.882 -12.982 -10.345 1.00 95.75 283 ARG A CA 1
ATOM 2213 C C . ARG A 1 283 ? -11.909 -12.895 -8.823 1.00 95.75 283 ARG A C 1
ATOM 2215 O O . ARG A 1 283 ? -11.415 -13.789 -8.141 1.00 95.75 283 ARG A O 1
ATOM 2222 N N . GLU A 1 284 ? -12.488 -11.819 -8.295 1.00 96.38 284 GLU A N 1
ATOM 2223 C CA . GLU A 1 284 ? -12.738 -11.728 -6.857 1.00 96.38 284 GLU A CA 1
ATOM 2224 C C . GLU A 1 284 ? -13.760 -12.803 -6.466 1.00 96.38 284 GLU A C 1
ATOM 2226 O O . GLU A 1 284 ? -14.918 -12.759 -6.889 1.00 96.38 284 GLU A O 1
ATOM 2231 N N . VAL A 1 285 ? -13.320 -13.767 -5.661 1.00 97.94 285 VAL A N 1
ATOM 2232 C CA . VAL A 1 285 ? -14.190 -14.761 -5.035 1.00 97.94 285 VAL A CA 1
ATOM 2233 C C . VAL A 1 285 ? -14.734 -14.153 -3.754 1.00 97.94 285 VAL A C 1
ATOM 2235 O O . VAL A 1 285 ? -13.978 -13.564 -2.984 1.00 97.94 285 VAL A O 1
ATOM 2238 N N . LYS A 1 286 ? -16.040 -14.291 -3.522 1.00 98.06 286 LYS A N 1
ATOM 2239 C CA . LYS A 1 286 ? -16.708 -13.833 -2.302 1.00 98.06 286 LYS A CA 1
ATOM 2240 C C . LYS A 1 286 ? -17.357 -15.002 -1.583 1.00 98.06 286 LYS A C 1
ATOM 2242 O O . LYS A 1 286 ? -18.084 -15.776 -2.203 1.00 98.06 286 LYS A O 1
ATOM 2247 N N . VAL A 1 287 ? -17.113 -15.092 -0.283 1.00 97.19 287 VAL A N 1
ATOM 2248 C CA . VAL A 1 287 ? -17.688 -16.097 0.610 1.00 97.19 287 VAL A CA 1
ATOM 2249 C C . VAL A 1 287 ? -18.372 -15.367 1.761 1.00 97.19 287 VAL A C 1
ATOM 2251 O O . VAL A 1 287 ? -17.735 -14.598 2.481 1.00 97.19 287 VAL A O 1
ATOM 2254 N N . GLU A 1 288 ? -19.670 -15.597 1.926 1.00 97.69 288 GLU A N 1
ATOM 2255 C CA . GLU A 1 288 ? -20.409 -15.189 3.121 1.00 97.69 288 GLU A CA 1
ATOM 2256 C C . GLU A 1 288 ? -20.347 -16.337 4.136 1.00 97.69 288 GLU A C 1
ATOM 2258 O O . GLU A 1 288 ? -20.701 -17.471 3.808 1.00 97.69 288 GLU A O 1
ATOM 2263 N N . VAL A 1 289 ? -19.874 -16.062 5.354 1.00 96.62 289 VAL A N 1
ATOM 2264 C CA . VAL A 1 289 ? -19.768 -17.057 6.434 1.00 96.62 289 VAL A CA 1
ATOM 2265 C C . VAL A 1 289 ? -20.396 -16.543 7.725 1.00 96.62 289 VAL A C 1
ATOM 2267 O O . VAL A 1 289 ? -20.251 -15.374 8.082 1.00 96.62 289 VAL A O 1
ATOM 2270 N N . GLU A 1 290 ? -21.065 -17.431 8.455 1.00 96.75 290 GLU A N 1
ATOM 2271 C CA . GLU A 1 290 ? -21.511 -17.198 9.829 1.00 96.75 290 GLU A CA 1
ATOM 2272 C C . GLU A 1 290 ? -20.651 -18.051 10.762 1.00 96.75 290 GLU A C 1
ATOM 2274 O O . GLU A 1 290 ? -20.798 -19.268 10.812 1.00 96.75 290 GLU A O 1
ATOM 2279 N N . LEU A 1 291 ? -19.717 -17.411 11.467 1.00 95.50 291 LEU A N 1
ATOM 2280 C CA . LEU A 1 291 ? -18.787 -18.077 12.372 1.00 95.50 291 LEU A CA 1
ATOM 2281 C C . LEU A 1 291 ? -19.432 -18.251 13.750 1.00 95.50 291 LEU A C 1
ATOM 2283 O O . LEU A 1 291 ? -19.643 -17.281 14.487 1.00 95.50 291 LEU A O 1
ATOM 2287 N N . THR A 1 292 ? -19.721 -19.499 14.103 1.00 92.88 292 THR A N 1
ATOM 2288 C CA . THR A 1 292 ? -20.234 -19.943 15.406 1.00 92.88 292 THR A CA 1
ATOM 2289 C C . THR A 1 292 ? -19.088 -20.190 16.390 1.00 92.88 292 THR A C 1
ATOM 2291 O O . THR A 1 292 ? -17.938 -19.907 16.075 1.00 92.88 292 THR A O 1
ATOM 2294 N N . ALA A 1 293 ? -19.359 -20.692 17.601 1.00 83.44 293 ALA A N 1
ATOM 2295 C CA . ALA A 1 293 ? -18.334 -20.993 18.612 1.00 83.44 293 ALA A CA 1
ATOM 2296 C C . ALA A 1 293 ? -17.418 -22.188 18.267 1.00 83.44 293 ALA A C 1
ATOM 2298 O O . ALA A 1 293 ? -16.349 -22.300 18.866 1.00 83.44 293 ALA A O 1
ATOM 2299 N N . ASP A 1 294 ? -17.813 -23.028 17.306 1.00 87.56 294 ASP A N 1
ATOM 2300 C CA . ASP A 1 294 ? -17.138 -24.294 16.991 1.00 87.56 294 ASP A CA 1
ATOM 2301 C C . ASP A 1 294 ? -16.299 -24.243 15.696 1.00 87.56 294 ASP A C 1
ATOM 2303 O O . ASP A 1 294 ? -15.459 -25.112 15.477 1.00 87.56 294 ASP A O 1
ATOM 2307 N N . ASP A 1 295 ? -16.483 -23.218 14.854 1.00 91.12 295 ASP A N 1
ATOM 2308 C CA . ASP A 1 295 ? -15.743 -23.061 13.592 1.00 91.12 295 ASP A CA 1
ATOM 2309 C C . ASP A 1 295 ? -14.272 -22.655 13.812 1.00 91.12 295 ASP A C 1
ATOM 2311 O O . ASP A 1 295 ? -13.975 -21.730 14.574 1.00 91.12 295 ASP A O 1
ATOM 2315 N N . ASP A 1 296 ? -13.344 -23.308 13.110 1.00 93.44 296 ASP A N 1
ATOM 2316 C CA . ASP A 1 296 ? -11.898 -23.041 13.181 1.00 93.44 296 ASP A CA 1
ATOM 2317 C C . ASP A 1 296 ? -11.273 -22.647 11.829 1.00 93.44 296 ASP A C 1
ATOM 2319 O O . ASP A 1 296 ? -10.115 -22.226 11.788 1.00 93.44 296 ASP A O 1
ATOM 2323 N N . ALA A 1 297 ? -12.012 -22.769 10.720 1.00 96.00 297 ALA A N 1
ATOM 2324 C CA . ALA A 1 297 ? -11.477 -22.559 9.380 1.00 96.00 297 ALA A CA 1
ATOM 2325 C C . ALA A 1 297 ? -12.514 -22.105 8.340 1.00 96.00 297 ALA A C 1
ATOM 2327 O O . ALA A 1 297 ? -13.698 -22.418 8.428 1.00 96.00 297 ALA A O 1
ATOM 2328 N N . VAL A 1 298 ? -12.029 -21.427 7.296 1.00 97.38 298 VAL A N 1
ATOM 2329 C CA . VAL A 1 298 ? -12.768 -21.076 6.075 1.00 97.38 298 VAL A CA 1
ATOM 2330 C C . VAL A 1 298 ? -11.983 -21.587 4.867 1.00 97.38 298 VAL A C 1
ATOM 2332 O O . VAL A 1 298 ? -10.785 -21.339 4.752 1.00 97.38 298 VAL A O 1
ATOM 2335 N N . THR A 1 299 ? -12.647 -22.306 3.961 1.00 96.94 299 THR A N 1
ATOM 2336 C CA . THR A 1 299 ? -12.050 -22.783 2.698 1.00 96.94 299 THR A CA 1
ATOM 2337 C C . THR A 1 299 ? -12.409 -21.834 1.559 1.00 96.94 299 THR A C 1
ATOM 2339 O O . THR A 1 299 ? -13.558 -21.403 1.466 1.00 96.94 299 THR A O 1
ATOM 2342 N N . ILE A 1 300 ? -11.443 -21.505 0.700 1.00 98.12 300 ILE A N 1
ATOM 2343 C CA . ILE A 1 300 ? -11.617 -20.584 -0.429 1.00 98.12 300 ILE A CA 1
ATOM 2344 C C . ILE A 1 300 ? -10.916 -21.161 -1.660 1.00 98.12 300 ILE A C 1
ATOM 2346 O O . ILE A 1 300 ? -9.692 -21.237 -1.697 1.00 98.12 300 ILE A O 1
ATOM 2350 N N . GLU A 1 301 ? -11.684 -21.518 -2.687 1.00 98.19 301 GLU A N 1
ATOM 2351 C CA . GLU A 1 301 ? -11.160 -21.873 -4.011 1.00 98.19 301 GLU A CA 1
ATOM 2352 C C . GLU A 1 301 ? -11.122 -20.615 -4.896 1.00 98.19 301 GLU A C 1
ATOM 2354 O O . GLU A 1 301 ? -12.112 -19.887 -4.979 1.00 98.19 301 GLU A O 1
ATOM 2359 N N . LEU A 1 302 ? -9.980 -20.323 -5.521 1.00 98.31 302 LEU A N 1
ATOM 2360 C CA . LEU A 1 302 ? -9.762 -19.121 -6.333 1.00 98.31 302 LEU A CA 1
ATOM 2361 C C . LEU A 1 302 ? -10.229 -19.311 -7.788 1.00 98.31 302 LEU A C 1
ATOM 2363 O O . LEU A 1 302 ? -9.811 -20.247 -8.461 1.00 98.31 302 LEU A O 1
ATOM 2367 N N . ASP A 1 303 ? -11.001 -18.368 -8.338 1.00 97.31 303 ASP A N 1
ATOM 2368 C CA . ASP A 1 303 ? -11.426 -18.390 -9.750 1.00 97.31 303 ASP A CA 1
ATOM 2369 C C . ASP A 1 303 ? -10.366 -17.764 -10.678 1.00 97.31 303 ASP A C 1
ATOM 2371 O O . ASP A 1 303 ? -10.410 -16.568 -10.991 1.00 97.31 303 ASP A O 1
ATOM 2375 N N . ARG A 1 304 ? -9.395 -18.573 -11.127 1.00 95.38 304 ARG A N 1
ATOM 2376 C CA . ARG A 1 304 ? -8.422 -18.176 -12.161 1.00 95.38 304 ARG A CA 1
ATOM 2377 C C . ARG A 1 304 ? -9.085 -18.182 -13.543 1.00 95.38 304 ARG A C 1
ATOM 2379 O O . ARG A 1 304 ? -9.362 -19.242 -14.104 1.00 95.38 304 ARG A O 1
ATOM 2386 N N . TRP A 1 305 ? -9.273 -17.007 -14.145 1.00 94.56 305 TRP A N 1
ATOM 2387 C CA . TRP A 1 305 ? -9.909 -16.881 -15.465 1.00 94.56 305 TRP A CA 1
ATOM 2388 C C . TRP A 1 305 ? -8.917 -16.806 -16.631 1.00 94.56 305 TRP A C 1
ATOM 2390 O O . TRP A 1 305 ? -9.304 -17.067 -17.773 1.00 94.56 305 TRP A O 1
ATOM 2400 N N . ALA A 1 306 ? -7.654 -16.470 -16.359 1.00 92.88 306 ALA A N 1
ATOM 2401 C CA . ALA A 1 306 ? -6.567 -16.466 -17.330 1.00 92.88 306 ALA A CA 1
ATOM 2402 C C . ALA A 1 306 ? -5.307 -17.119 -16.751 1.00 92.88 306 ALA A C 1
ATOM 2404 O O . ALA A 1 306 ? -5.000 -16.975 -15.575 1.00 92.88 306 ALA A O 1
ATOM 2405 N N . ASP A 1 307 ? -4.540 -17.805 -17.596 1.00 93.25 307 ASP A N 1
ATOM 2406 C CA . ASP A 1 307 ? -3.248 -18.379 -17.214 1.00 93.25 307 ASP A CA 1
ATOM 2407 C C . ASP A 1 307 ? -2.205 -18.093 -18.310 1.00 93.25 307 ASP A C 1
ATOM 2409 O O . ASP A 1 307 ? -1.996 -18.913 -19.211 1.00 93.25 307 ASP A O 1
ATOM 2413 N N . PRO A 1 308 ? -1.572 -16.903 -18.290 1.00 93.94 308 PRO A N 1
ATOM 2414 C CA . PRO A 1 308 ? -0.551 -16.534 -19.271 1.00 93.94 308 PRO A CA 1
ATOM 2415 C C . PRO A 1 308 ? 0.680 -17.454 -19.222 1.00 93.94 308 PRO A C 1
ATOM 2417 O O . PRO A 1 308 ? 1.291 -17.724 -20.260 1.00 93.94 308 PRO A O 1
ATOM 2420 N N . ALA A 1 309 ? 0.997 -18.016 -18.049 1.00 93.44 309 ALA A N 1
ATOM 2421 C CA . ALA A 1 309 ? 2.141 -18.904 -17.854 1.00 93.44 309 ALA A CA 1
ATOM 2422 C C . ALA A 1 309 ? 2.000 -20.220 -18.643 1.00 93.44 309 ALA A C 1
ATOM 2424 O O . ALA A 1 309 ? 2.984 -20.691 -19.217 1.00 93.44 309 ALA A O 1
ATOM 2425 N N . ARG A 1 310 ? 0.781 -20.762 -18.808 1.00 93.12 310 ARG A N 1
ATOM 2426 C CA . ARG A 1 310 ? 0.504 -21.890 -19.736 1.00 93.12 310 ARG A CA 1
ATOM 2427 C C . ARG A 1 310 ? 0.827 -21.587 -21.203 1.00 93.12 310 ARG A C 1
ATOM 2429 O O . ARG A 1 310 ? 0.963 -22.512 -22.002 1.00 93.12 310 ARG A O 1
ATOM 2436 N N . HIS A 1 311 ? 0.958 -20.314 -21.567 1.00 92.88 311 HIS A N 1
ATOM 2437 C CA . HIS A 1 311 ? 1.358 -19.852 -22.898 1.00 92.88 311 HIS A CA 1
ATOM 2438 C C . HIS A 1 311 ? 2.807 -19.327 -22.942 1.00 92.88 311 HIS A C 1
ATOM 2440 O O . HIS A 1 311 ? 3.220 -18.743 -23.947 1.00 92.88 311 HIS A O 1
ATOM 2446 N N . GLY A 1 312 ? 3.580 -19.556 -21.874 1.00 95.62 312 GLY A N 1
ATOM 2447 C CA . GLY A 1 312 ? 4.964 -19.110 -21.725 1.00 95.62 312 GLY A CA 1
ATOM 2448 C C . GLY A 1 312 ? 5.111 -17.617 -21.431 1.00 95.62 312 GLY A C 1
ATOM 2449 O O . GLY A 1 312 ? 6.208 -17.097 -21.592 1.00 95.62 312 GLY A O 1
ATOM 2450 N N . TYR A 1 313 ? 4.037 -16.917 -21.052 1.00 97.00 313 TYR A N 1
ATOM 2451 C CA . TYR A 1 313 ? 4.067 -15.503 -20.675 1.00 97.00 313 TYR A CA 1
ATOM 2452 C C . TYR A 1 313 ? 4.136 -15.347 -19.155 1.00 97.00 313 TYR A C 1
ATOM 2454 O O . TYR A 1 313 ? 3.213 -15.739 -18.444 1.00 97.00 313 TYR A O 1
ATOM 2462 N N . TYR A 1 314 ? 5.212 -14.736 -18.666 1.00 97.19 314 TYR A N 1
ATOM 2463 C CA . TYR A 1 314 ? 5.482 -14.580 -17.236 1.00 97.19 314 TYR A CA 1
ATOM 2464 C C . TYR A 1 314 ? 5.378 -13.107 -16.831 1.00 97.19 314 TYR A C 1
ATOM 2466 O O . TYR A 1 314 ? 6.031 -12.246 -17.432 1.00 97.19 314 TYR A O 1
ATOM 2474 N N . SER A 1 315 ? 4.522 -12.824 -15.846 1.00 96.69 315 SER A N 1
ATOM 2475 C CA . SER A 1 315 ? 4.226 -11.473 -15.360 1.00 96.69 315 SER A CA 1
ATOM 2476 C C . SER A 1 315 ? 5.350 -10.918 -14.485 1.00 96.69 315 SER A C 1
ATOM 2478 O O . SER A 1 315 ? 5.890 -11.607 -13.619 1.00 96.69 315 SER A O 1
ATOM 2480 N N . GLY A 1 316 ? 5.672 -9.647 -14.685 1.00 97.12 316 GLY A N 1
ATOM 2481 C CA . GLY A 1 316 ? 6.579 -8.889 -13.844 1.00 97.12 316 GLY A CA 1
ATOM 2482 C C . GLY A 1 316 ? 6.103 -7.455 -13.664 1.00 97.12 316 GLY A C 1
ATOM 2483 O O . GLY A 1 316 ? 5.555 -6.862 -14.595 1.00 97.12 316 GLY A O 1
ATOM 2484 N N . ASP A 1 317 ? 6.324 -6.916 -12.472 1.00 97.81 317 ASP A N 1
ATOM 2485 C CA . ASP A 1 317 ? 6.206 -5.488 -12.189 1.00 97.81 317 ASP A CA 1
ATOM 2486 C C . ASP A 1 317 ? 7.625 -4.897 -12.069 1.00 97.81 317 ASP A C 1
ATOM 2488 O O . ASP A 1 317 ? 8.377 -5.309 -11.177 1.00 97.81 317 ASP A O 1
ATOM 2492 N N . PRO A 1 318 ? 8.040 -4.009 -12.994 1.00 97.31 318 PRO A N 1
ATOM 2493 C CA . PRO A 1 318 ? 9.377 -3.435 -13.011 1.00 97.31 318 PRO A CA 1
ATOM 2494 C C . PRO A 1 318 ? 9.578 -2.294 -11.999 1.00 97.31 318 PRO A C 1
ATOM 2496 O O . PRO A 1 318 ? 10.720 -1.851 -11.868 1.00 97.31 318 PRO A O 1
ATOM 2499 N N . HIS A 1 319 ? 8.534 -1.824 -11.301 1.00 97.69 319 HIS A N 1
ATOM 2500 C CA . HIS A 1 319 ? 8.617 -0.649 -10.429 1.00 97.69 319 HIS A CA 1
ATOM 2501 C C . HIS A 1 319 ? 7.814 -0.828 -9.134 1.00 97.69 319 HIS A C 1
ATOM 2503 O O . HIS A 1 319 ? 6.627 -0.519 -9.047 1.00 97.69 319 HIS A O 1
ATOM 2509 N N . ILE A 1 320 ? 8.500 -1.319 -8.104 1.00 97.44 320 ILE A N 1
ATOM 2510 C CA . ILE A 1 320 ? 7.982 -1.490 -6.744 1.00 97.44 320 ILE A CA 1
ATOM 2511 C C . ILE A 1 320 ? 8.937 -0.776 -5.784 1.00 97.44 320 ILE A C 1
ATOM 2513 O O . ILE A 1 320 ? 10.145 -0.959 -5.877 1.00 97.44 320 ILE A O 1
ATOM 2517 N N . HIS A 1 321 ? 8.442 -0.047 -4.794 1.00 95.56 321 HIS A N 1
ATOM 2518 C CA . HIS A 1 321 ? 9.249 0.475 -3.695 1.00 95.56 321 HIS A CA 1
ATOM 2519 C C . HIS A 1 321 ? 8.973 -0.271 -2.391 1.00 95.56 321 HIS A C 1
ATOM 2521 O O . HIS A 1 321 ? 7.830 -0.486 -1.999 1.00 95.56 321 HIS A O 1
ATOM 2527 N N . ALA A 1 322 ? 10.037 -0.608 -1.660 1.00 91.94 322 ALA A N 1
ATOM 2528 C CA . ALA A 1 322 ? 9.951 -1.163 -0.307 1.00 91.94 322 ALA A CA 1
ATOM 2529 C C . ALA A 1 322 ? 10.084 -0.100 0.800 1.00 91.94 322 ALA A C 1
ATOM 2531 O O . ALA A 1 322 ? 10.090 -0.442 1.973 1.00 91.94 322 ALA A O 1
ATOM 2532 N N . GLY A 1 323 ? 10.189 1.188 0.464 1.00 86.88 323 GLY A N 1
ATOM 2533 C CA . GLY A 1 323 ? 10.298 2.284 1.430 1.00 86.88 323 GLY A CA 1
ATOM 2534 C C . GLY A 1 323 ? 9.849 3.612 0.832 1.00 86.88 323 GLY A C 1
ATOM 2535 O O . GLY A 1 323 ? 9.600 3.700 -0.369 1.00 86.88 323 GLY A O 1
ATOM 2536 N N . GLY A 1 324 ? 9.705 4.641 1.666 1.00 80.88 324 GLY A N 1
ATOM 2537 C CA . GLY A 1 324 ? 9.047 5.889 1.277 1.00 80.88 324 GLY A CA 1
ATOM 2538 C C . GLY A 1 324 ? 7.559 5.712 0.928 1.00 80.88 324 GLY A C 1
ATOM 2539 O O . GLY A 1 324 ? 6.970 4.651 1.143 1.00 80.88 324 GLY A O 1
ATOM 2540 N N . CYS A 1 325 ? 6.944 6.783 0.410 1.00 84.31 325 CYS A N 1
ATOM 2541 C CA . CYS A 1 325 ? 5.508 6.838 0.095 1.00 84.31 325 CYS A CA 1
ATOM 2542 C C . CYS A 1 325 ? 4.651 6.253 1.231 1.00 84.31 325 CYS A C 1
ATOM 2544 O O . CYS A 1 325 ? 4.949 6.532 2.391 1.00 84.31 325 CYS A O 1
ATOM 2546 N N . SER A 1 326 ? 3.611 5.465 0.945 1.00 78.38 326 SER A N 1
ATOM 2547 C CA . SER A 1 326 ? 2.675 4.968 1.964 1.00 78.38 326 SER A CA 1
ATOM 2548 C C . SER A 1 326 ? 3.289 4.098 3.075 1.00 78.38 326 SER A C 1
ATOM 2550 O O . SER A 1 326 ? 2.641 3.912 4.106 1.00 78.38 326 SER A O 1
ATOM 2552 N N . HIS A 1 327 ? 4.559 3.676 2.977 1.00 62.34 327 HIS A N 1
ATOM 2553 C CA . HIS A 1 327 ? 5.329 3.038 4.060 1.00 62.34 327 HIS A CA 1
ATOM 2554 C C . HIS A 1 327 ? 5.734 4.026 5.189 1.00 62.34 327 HIS A C 1
ATOM 2556 O O . HIS A 1 327 ? 6.879 4.066 5.642 1.00 62.34 327 HIS A O 1
ATOM 2562 N N . TYR A 1 328 ? 4.794 4.854 5.661 1.00 57.38 328 TYR A N 1
ATOM 2563 C CA . TYR A 1 328 ? 5.048 6.015 6.527 1.00 57.38 328 TYR A CA 1
ATOM 2564 C C . TYR A 1 328 ? 5.380 5.717 8.006 1.00 57.38 328 TYR A C 1
ATOM 2566 O O . TYR A 1 328 ? 5.474 6.664 8.786 1.00 57.38 328 TYR A O 1
ATOM 2574 N N . SER A 1 329 ? 5.556 4.458 8.425 1.00 53.19 329 SER A N 1
ATOM 2575 C CA . SER A 1 329 ? 5.993 4.132 9.795 1.00 53.19 329 SER A CA 1
ATOM 2576 C C . SER A 1 329 ? 7.422 4.629 10.032 1.00 53.19 329 SER A C 1
ATOM 2578 O O . SER A 1 329 ? 7.646 5.539 10.822 1.00 53.19 329 SER A O 1
ATOM 2580 N N . VAL A 1 330 ? 8.388 4.128 9.263 1.00 65.38 330 VAL A N 1
ATOM 2581 C CA . VAL A 1 330 ? 9.735 4.708 9.182 1.00 65.38 330 VAL A CA 1
ATOM 2582 C C . VAL A 1 330 ? 10.067 4.896 7.699 1.00 65.38 330 VAL A C 1
ATOM 2584 O O . VAL A 1 330 ? 10.627 3.988 7.087 1.00 65.38 330 VAL A O 1
ATOM 2587 N N . PRO A 1 331 ? 9.725 6.050 7.084 1.00 60.88 331 PRO A N 1
ATOM 2588 C CA . PRO A 1 331 ? 9.803 6.231 5.629 1.00 60.88 331 PRO A CA 1
ATOM 2589 C C . PRO A 1 331 ? 11.198 5.997 5.036 1.00 60.88 331 PRO A C 1
ATOM 2591 O O . PRO A 1 331 ? 11.315 5.592 3.884 1.00 60.88 331 PRO A O 1
ATOM 2594 N N . SER A 1 332 ? 12.249 6.257 5.819 1.00 59.72 332 SER A N 1
ATOM 2595 C CA . SER A 1 332 ? 13.648 6.055 5.428 1.00 59.72 332 SER A CA 1
ATOM 2596 C C . SER A 1 332 ? 14.096 4.596 5.430 1.00 59.72 332 SER A C 1
ATOM 2598 O O . SER A 1 332 ? 15.166 4.302 4.906 1.00 59.72 332 SER A O 1
ATOM 2600 N N . GLU A 1 333 ? 13.315 3.701 6.034 1.00 79.88 333 GLU A N 1
ATOM 2601 C CA . GLU A 1 333 ? 13.608 2.271 6.124 1.00 79.88 333 GLU A CA 1
ATOM 2602 C C . GLU A 1 333 ? 12.598 1.469 5.312 1.00 79.88 333 GLU A C 1
ATOM 2604 O O . GLU A 1 333 ? 12.993 0.811 4.356 1.00 79.88 333 GLU A O 1
ATOM 2609 N N . GLY A 1 334 ? 11.303 1.605 5.607 1.00 84.38 334 GLY A N 1
ATOM 2610 C CA . GLY A 1 334 ? 10.241 0.875 4.923 1.00 84.38 334 GLY A CA 1
ATOM 2611 C C . GLY A 1 334 ? 10.059 -0.551 5.449 1.00 84.38 334 GLY A C 1
ATOM 2612 O O . GLY A 1 334 ? 9.870 -0.729 6.650 1.00 84.38 334 GLY A O 1
ATOM 2613 N N . VAL A 1 335 ? 10.060 -1.535 4.547 1.00 89.25 335 VAL A N 1
ATOM 2614 C CA . VAL A 1 335 ? 9.760 -2.959 4.794 1.00 89.25 335 VAL A CA 1
ATOM 2615 C C . VAL A 1 335 ? 10.853 -3.870 4.228 1.00 89.25 335 VAL A C 1
ATOM 2617 O O . VAL A 1 335 ? 11.607 -3.473 3.336 1.00 89.25 335 VAL A O 1
ATOM 2620 N N . THR A 1 336 ? 10.961 -5.099 4.729 1.00 92.62 336 THR A N 1
ATOM 2621 C CA . THR A 1 336 ? 12.028 -6.035 4.332 1.00 92.62 336 THR A CA 1
ATOM 2622 C C . THR A 1 336 ? 11.656 -6.879 3.095 1.00 92.62 336 THR A C 1
ATOM 2624 O O . THR A 1 336 ? 10.479 -6.944 2.711 1.00 92.62 336 THR A O 1
ATOM 2627 N N . PRO A 1 337 ? 12.627 -7.568 2.453 1.00 96.12 337 PRO A N 1
ATOM 2628 C CA . PRO A 1 337 ? 12.352 -8.499 1.354 1.00 96.12 337 PRO A CA 1
ATOM 2629 C C . PRO A 1 337 ? 11.331 -9.594 1.704 1.00 96.12 337 PRO A C 1
ATOM 2631 O O . PRO A 1 337 ? 10.558 -10.007 0.841 1.00 96.12 337 PRO A O 1
ATOM 2634 N N . GLU A 1 338 ? 11.303 -10.047 2.959 1.00 94.25 338 GLU A N 1
ATOM 2635 C CA . GLU A 1 338 ? 10.385 -11.063 3.493 1.00 94.25 338 GLU A CA 1
ATOM 2636 C C . GLU A 1 338 ? 8.926 -10.572 3.507 1.00 94.25 338 GLU A C 1
ATOM 2638 O O . GLU A 1 338 ? 8.010 -11.323 3.159 1.00 94.25 338 GLU A O 1
ATOM 2643 N N . THR A 1 339 ? 8.705 -9.288 3.808 1.00 93.38 339 THR A N 1
ATOM 2644 C CA . THR A 1 339 ? 7.398 -8.641 3.631 1.00 93.38 339 THR A CA 1
ATOM 2645 C C . THR A 1 339 ? 7.057 -8.486 2.153 1.00 93.38 339 THR A C 1
ATOM 2647 O O . THR A 1 339 ? 5.957 -8.846 1.729 1.00 93.38 339 THR A O 1
ATOM 2650 N N . MET A 1 340 ? 7.984 -7.969 1.341 1.00 96.50 340 MET A N 1
ATOM 2651 C CA . MET A 1 340 ? 7.684 -7.624 -0.051 1.00 96.50 340 MET A CA 1
ATOM 2652 C C . MET A 1 340 ? 7.397 -8.859 -0.921 1.00 96.50 340 MET A C 1
ATOM 2654 O O . MET A 1 340 ? 6.478 -8.836 -1.744 1.00 96.50 340 MET A O 1
ATOM 2658 N N . ILE A 1 341 ? 8.099 -9.981 -0.708 1.00 97.81 341 ILE A N 1
ATOM 2659 C CA . ILE A 1 341 ? 7.839 -11.223 -1.458 1.00 97.81 341 ILE A CA 1
ATOM 2660 C C . ILE A 1 341 ? 6.416 -11.739 -1.211 1.00 97.81 341 ILE A C 1
ATOM 2662 O O . ILE A 1 341 ? 5.799 -12.295 -2.119 1.00 97.81 341 ILE A O 1
ATOM 2666 N N . ARG A 1 342 ? 5.854 -11.500 -0.016 1.00 96.56 342 ARG A N 1
ATOM 2667 C CA . ARG A 1 342 ? 4.469 -11.857 0.317 1.00 96.56 342 ARG A CA 1
ATOM 2668 C C . ARG A 1 342 ? 3.470 -11.146 -0.590 1.00 96.56 342 ARG A C 1
ATOM 2670 O O . ARG A 1 342 ? 2.525 -11.771 -1.064 1.00 96.56 342 ARG A O 1
ATOM 2677 N N . HIS A 1 343 ? 3.690 -9.855 -0.837 1.00 97.12 343 HIS A N 1
ATOM 2678 C CA . HIS A 1 343 ? 2.815 -9.028 -1.671 1.00 97.12 343 HIS A CA 1
ATOM 2679 C C . HIS A 1 343 ? 2.903 -9.476 -3.137 1.00 97.12 343 HIS A C 1
ATOM 2681 O O . HIS A 1 343 ? 1.879 -9.709 -3.773 1.00 97.12 343 HIS A O 1
ATOM 2687 N N . VAL A 1 344 ? 4.119 -9.718 -3.638 1.00 98.06 344 VAL A N 1
ATOM 2688 C CA . VAL A 1 344 ? 4.374 -10.217 -5.005 1.00 98.06 344 VAL A CA 1
ATOM 2689 C C . VAL A 1 344 ? 3.753 -11.607 -5.237 1.00 98.06 344 VAL A C 1
ATOM 2691 O O . VAL A 1 344 ? 3.101 -11.820 -6.263 1.00 98.06 344 VAL A O 1
ATOM 2694 N N . ARG A 1 345 ? 3.863 -12.536 -4.272 1.00 97.81 345 ARG A N 1
ATOM 2695 C CA . ARG A 1 345 ? 3.190 -13.854 -4.320 1.00 97.81 345 ARG A CA 1
ATOM 2696 C C . ARG A 1 345 ? 1.665 -13.732 -4.301 1.00 97.81 345 ARG A C 1
ATOM 2698 O O . ARG A 1 345 ? 0.988 -14.446 -5.049 1.00 97.81 345 ARG A O 1
ATOM 2705 N N . GLY A 1 346 ? 1.154 -12.831 -3.460 1.00 97.00 346 GLY A N 1
ATOM 2706 C CA . GLY A 1 346 ? -0.268 -12.556 -3.264 1.00 97.00 346 GLY A CA 1
ATOM 2707 C C . GLY A 1 346 ? -0.960 -11.873 -4.445 1.00 97.00 346 GLY A C 1
ATOM 2708 O O . GLY A 1 346 ? -2.156 -12.069 -4.616 1.00 97.00 346 GLY A O 1
ATOM 2709 N N . GLU A 1 347 ? -0.232 -11.142 -5.292 1.00 96.62 347 GLU A N 1
ATOM 2710 C CA . GLU A 1 347 ? -0.753 -10.532 -6.531 1.00 96.62 347 GLU A CA 1
ATOM 2711 C C . GLU A 1 347 ? -0.364 -11.318 -7.808 1.00 96.62 347 GLU A C 1
ATOM 2713 O O . GLU A 1 347 ? -0.504 -10.827 -8.933 1.00 96.62 347 GLU A O 1
ATOM 2718 N N . GLY A 1 348 ? 0.104 -12.565 -7.652 1.00 95.81 348 GLY A N 1
ATOM 2719 C CA . GLY A 1 348 ? 0.302 -13.509 -8.761 1.00 95.81 348 GLY A CA 1
ATOM 2720 C C . GLY A 1 348 ? 1.454 -13.165 -9.715 1.00 95.81 348 GLY A C 1
ATOM 2721 O O . GLY A 1 348 ? 1.437 -13.581 -10.876 1.00 95.81 348 GLY A O 1
ATOM 2722 N N . LEU A 1 349 ? 2.440 -12.389 -9.260 1.00 96.94 349 LEU A N 1
ATOM 2723 C CA . LEU A 1 349 ? 3.595 -11.969 -10.059 1.00 96.94 349 LEU A CA 1
ATOM 2724 C C . LEU A 1 349 ? 4.715 -13.020 -10.044 1.00 96.94 349 LEU A C 1
ATOM 2726 O O . LEU A 1 349 ? 5.000 -13.617 -9.005 1.00 96.94 349 LEU A O 1
ATOM 2730 N N . TRP A 1 350 ? 5.405 -13.201 -11.175 1.00 97.38 350 TRP A N 1
ATOM 2731 C CA . TRP A 1 350 ? 6.637 -14.004 -11.239 1.00 97.38 350 TRP A CA 1
ATOM 2732 C C . TRP A 1 350 ? 7.876 -13.173 -10.890 1.00 97.38 350 TRP A C 1
ATOM 2734 O O . TRP A 1 350 ? 8.775 -13.670 -10.220 1.00 97.38 350 TRP A O 1
ATOM 2744 N N . MET A 1 351 ? 7.909 -11.901 -11.296 1.00 97.88 351 MET A N 1
ATOM 2745 C CA . MET A 1 351 ? 8.992 -10.963 -10.980 1.00 97.88 351 MET A CA 1
ATOM 2746 C C . MET A 1 351 ? 8.452 -9.696 -10.301 1.00 97.88 351 MET A C 1
ATOM 2748 O O . MET A 1 351 ? 7.486 -9.100 -10.775 1.00 97.88 351 MET A O 1
ATOM 2752 N N . GLY A 1 352 ? 9.103 -9.251 -9.229 1.00 98.06 352 GLY A N 1
ATOM 2753 C CA . GLY A 1 352 ? 8.920 -7.917 -8.654 1.00 98.06 352 GLY A CA 1
ATOM 2754 C C . GLY A 1 352 ? 10.259 -7.191 -8.544 1.00 98.06 352 GLY A C 1
ATOM 2755 O O . GLY A 1 352 ? 11.138 -7.627 -7.797 1.00 98.06 352 GLY A O 1
ATOM 2756 N N . SER A 1 353 ? 10.433 -6.099 -9.283 1.00 98.06 353 SER A N 1
ATOM 2757 C CA . SER A 1 353 ? 11.647 -5.280 -9.215 1.00 98.06 353 SER A CA 1
ATOM 2758 C C . SER A 1 353 ? 11.494 -4.214 -8.133 1.00 98.06 353 SER A C 1
ATOM 2760 O O . SER A 1 353 ? 10.769 -3.237 -8.303 1.00 98.06 353 SER A O 1
ATOM 2762 N N . VAL A 1 354 ? 12.177 -4.417 -7.008 1.00 98.00 354 VAL A N 1
ATOM 2763 C CA . VAL A 1 354 ? 12.175 -3.497 -5.870 1.00 98.00 354 VAL A CA 1
ATOM 2764 C C . VAL A 1 354 ? 13.234 -2.423 -6.095 1.00 98.00 354 VAL A C 1
ATOM 2766 O O . VAL A 1 354 ? 14.435 -2.671 -5.984 1.00 98.00 354 VAL A O 1
ATOM 2769 N N . LEU A 1 355 ? 12.800 -1.217 -6.429 1.00 97.88 355 LEU A N 1
ATOM 2770 C CA . LEU A 1 355 ? 13.675 -0.108 -6.751 1.00 97.88 355 LEU A CA 1
ATOM 2771 C C . LEU A 1 355 ? 14.043 0.675 -5.488 1.00 97.88 355 LEU A C 1
ATOM 2773 O O . LEU A 1 355 ? 13.209 1.313 -4.836 1.00 97.88 355 LEU A O 1
ATOM 2777 N N . THR A 1 356 ? 15.330 0.636 -5.150 1.00 96.06 356 THR A N 1
ATOM 2778 C CA . THR A 1 356 ? 15.960 1.576 -4.225 1.00 96.06 356 THR A CA 1
ATOM 2779 C C . THR A 1 356 ? 15.811 2.990 -4.799 1.00 96.06 356 THR A C 1
ATOM 2781 O O . THR A 1 356 ? 16.077 3.203 -5.979 1.00 96.06 356 THR A O 1
ATOM 2784 N N . TRP A 1 357 ? 15.425 3.966 -3.976 1.00 94.94 357 TRP A N 1
ATOM 2785 C CA . TRP A 1 357 ? 15.213 5.355 -4.403 1.00 94.94 357 TRP A CA 1
ATOM 2786 C C . TRP A 1 357 ? 15.486 6.344 -3.260 1.00 94.94 357 TRP A C 1
ATOM 2788 O O . TRP A 1 357 ? 15.680 5.935 -2.112 1.00 94.94 357 TRP A O 1
ATOM 2798 N N . GLY A 1 358 ? 15.540 7.645 -3.558 1.00 91.00 358 GLY A N 1
ATOM 2799 C CA . GLY A 1 358 ? 16.129 8.680 -2.698 1.00 91.00 358 GLY A CA 1
ATOM 2800 C C . GLY A 1 358 ? 15.746 8.649 -1.206 1.00 91.00 358 GLY A C 1
ATOM 2801 O O . GLY A 1 358 ? 16.651 8.583 -0.372 1.00 91.00 358 GLY A O 1
ATOM 2802 N N . PRO A 1 359 ? 14.450 8.659 -0.830 1.00 86.69 359 PRO A N 1
ATOM 2803 C CA . PRO A 1 359 ? 14.003 8.720 0.566 1.00 86.69 359 PRO A CA 1
ATOM 2804 C C . PRO A 1 359 ? 14.487 7.574 1.461 1.00 86.69 359 PRO A C 1
ATOM 2806 O O . PRO A 1 359 ? 14.694 7.797 2.653 1.00 86.69 359 PRO A O 1
ATOM 2809 N N . CYS A 1 360 ? 14.681 6.373 0.907 1.00 86.44 360 CYS A N 1
ATOM 2810 C CA . CYS A 1 360 ? 15.105 5.181 1.648 1.00 86.44 360 CYS A CA 1
ATOM 2811 C C . CYS A 1 360 ? 16.425 4.572 1.137 1.00 86.44 360 CYS A C 1
ATOM 2813 O O . CYS A 1 360 ? 16.792 3.474 1.561 1.00 86.44 360 CYS A O 1
ATOM 2815 N N . TYR A 1 361 ? 17.153 5.272 0.253 1.00 91.00 361 TYR A N 1
ATOM 2816 C CA . TYR A 1 361 ? 18.321 4.755 -0.477 1.00 91.00 361 TYR A CA 1
ATOM 2817 C C . TYR A 1 361 ? 19.336 4.073 0.441 1.00 91.00 361 TYR A C 1
ATOM 2819 O O . TYR A 1 361 ? 19.685 2.912 0.245 1.00 91.00 361 TYR A O 1
ATOM 2827 N N . TYR A 1 362 ? 19.764 4.773 1.494 1.00 90.00 362 TYR A N 1
ATOM 2828 C CA . TYR A 1 362 ? 20.815 4.296 2.394 1.00 90.00 362 TYR A CA 1
ATOM 2829 C C . TYR A 1 362 ? 20.413 3.079 3.245 1.00 90.00 362 TYR A C 1
ATOM 2831 O O . TYR A 1 362 ? 21.304 2.367 3.700 1.00 90.00 362 TYR A O 1
ATOM 2839 N N . HIS A 1 363 ? 19.114 2.828 3.456 1.00 89.69 363 HIS A N 1
ATOM 2840 C CA . HIS A 1 363 ? 18.636 1.631 4.155 1.00 89.69 363 HIS A CA 1
ATOM 2841 C C . HIS A 1 363 ? 18.341 0.498 3.164 1.00 89.69 363 HIS A C 1
ATOM 2843 O O . HIS A 1 363 ? 18.911 -0.583 3.284 1.00 89.69 363 HIS A O 1
ATOM 2849 N N . GLN A 1 364 ? 17.486 0.725 2.162 1.00 92.50 364 GLN A N 1
ATOM 2850 C CA . GLN A 1 364 ? 17.024 -0.333 1.250 1.00 92.50 364 GLN A CA 1
ATOM 2851 C C . GLN A 1 364 ? 18.144 -0.898 0.361 1.00 92.50 364 GLN A C 1
ATOM 2853 O O . GLN A 1 364 ? 18.136 -2.088 0.049 1.00 92.50 364 GLN A O 1
ATOM 2858 N N . LYS A 1 365 ? 19.186 -0.110 0.054 1.00 92.94 365 LYS A N 1
ATOM 2859 C CA . LYS A 1 365 ? 20.374 -0.589 -0.674 1.00 92.94 365 LYS A CA 1
ATOM 2860 C C . LYS A 1 365 ? 21.098 -1.757 0.012 1.00 92.94 365 LYS A C 1
ATOM 2862 O O . LYS A 1 365 ? 21.815 -2.488 -0.663 1.00 92.94 365 LYS A O 1
ATOM 2867 N N . GLN A 1 366 ? 20.905 -1.993 1.315 1.00 94.62 366 GLN A N 1
ATOM 2868 C CA . GLN A 1 366 ? 21.502 -3.156 1.992 1.00 94.62 366 GLN A CA 1
ATOM 2869 C C . GLN A 1 366 ? 20.970 -4.507 1.474 1.00 94.62 366 GLN A C 1
ATOM 2871 O O . GLN A 1 366 ? 21.643 -5.522 1.632 1.00 94.62 366 GLN A O 1
ATOM 2876 N N . PHE A 1 367 ? 19.788 -4.519 0.846 1.00 96.00 367 PHE A N 1
ATOM 2877 C CA . PHE A 1 367 ? 19.181 -5.711 0.244 1.00 96.00 367 PHE A CA 1
ATOM 2878 C C . PHE A 1 367 ? 19.616 -5.932 -1.217 1.00 96.00 367 PHE A C 1
ATOM 2880 O O . PHE A 1 367 ? 19.336 -6.982 -1.801 1.00 96.00 367 PHE A O 1
ATOM 2887 N N . PHE A 1 368 ? 20.337 -4.976 -1.815 1.00 97.19 368 PHE A N 1
ATOM 2888 C CA . PHE A 1 368 ? 20.903 -5.136 -3.148 1.00 97.19 368 PHE A CA 1
ATOM 2889 C C . PHE A 1 368 ? 22.058 -6.144 -3.150 1.00 97.19 368 PHE A C 1
ATOM 2891 O O . PHE A 1 368 ? 23.028 -6.018 -2.405 1.00 97.19 368 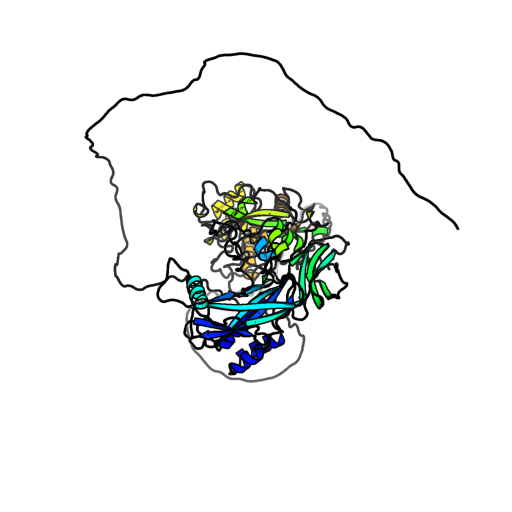PHE A O 1
ATOM 2898 N N . SER A 1 369 ? 21.974 -7.121 -4.052 1.00 96.31 369 SER A N 1
ATOM 2899 C CA . SER A 1 369 ? 23.003 -8.152 -4.252 1.00 96.31 369 SER A CA 1
ATOM 2900 C C . SER A 1 369 ? 23.401 -8.359 -5.717 1.00 96.31 369 SER A C 1
ATOM 2902 O O . SER A 1 369 ? 24.258 -9.195 -5.998 1.00 96.31 369 SER A O 1
ATOM 2904 N N . GLY A 1 370 ? 22.764 -7.649 -6.657 1.00 95.88 370 GLY A N 1
ATOM 2905 C CA . GLY A 1 370 ? 22.870 -7.943 -8.089 1.00 95.88 370 GLY A CA 1
ATOM 2906 C C . GLY A 1 370 ? 22.295 -9.310 -8.491 1.00 95.88 370 GLY A C 1
ATOM 2907 O O . GLY A 1 370 ? 22.628 -9.809 -9.561 1.00 95.88 370 GLY A O 1
ATOM 2908 N N . LEU A 1 371 ? 21.461 -9.933 -7.644 1.00 97.31 371 LEU A N 1
ATOM 2909 C CA . LEU A 1 371 ? 20.837 -11.239 -7.874 1.00 97.31 371 LEU A CA 1
ATOM 2910 C C . LEU A 1 371 ? 19.329 -11.194 -7.600 1.00 97.31 371 LEU A C 1
ATOM 2912 O O . LEU A 1 371 ? 18.845 -10.416 -6.777 1.00 97.31 371 LEU A O 1
ATOM 2916 N N . SER A 1 372 ? 18.589 -12.068 -8.278 1.00 98.31 372 SER A N 1
ATOM 2917 C CA . SER A 1 372 ? 17.170 -12.330 -8.005 1.00 98.31 372 SER A CA 1
ATOM 2918 C C . SER A 1 372 ? 17.028 -13.293 -6.815 1.00 98.31 372 SER A C 1
ATOM 2920 O O . SER A 1 372 ? 17.776 -14.268 -6.715 1.00 98.31 372 SER A O 1
ATOM 2922 N N . ILE A 1 373 ? 16.074 -13.043 -5.918 1.00 97.50 373 ILE A N 1
ATOM 2923 C CA . ILE A 1 373 ? 15.876 -13.784 -4.661 1.00 97.50 373 ILE A CA 1
ATOM 2924 C C . ILE A 1 373 ? 14.399 -14.140 -4.445 1.00 97.50 373 ILE A C 1
ATOM 2926 O O . ILE A 1 373 ? 13.512 -13.421 -4.883 1.00 97.50 373 ILE A O 1
ATOM 2930 N N . SER A 1 374 ? 14.116 -15.224 -3.722 1.00 97.06 374 SER A N 1
ATOM 2931 C CA . SER A 1 374 ? 12.772 -15.517 -3.201 1.00 97.06 374 SER A CA 1
ATOM 2932 C C . SER A 1 374 ? 12.903 -15.945 -1.737 1.00 97.06 374 SER A C 1
ATOM 2934 O O . SER A 1 374 ? 13.111 -17.129 -1.465 1.00 97.06 374 SER A O 1
ATOM 2936 N N . PRO A 1 375 ? 12.916 -14.992 -0.785 1.00 96.19 375 PRO A N 1
ATOM 2937 C CA . PRO A 1 375 ? 13.015 -15.320 0.634 1.00 96.19 375 PRO A CA 1
ATOM 2938 C C . PRO A 1 375 ? 11.743 -16.029 1.129 1.00 96.19 375 PRO A C 1
ATOM 2940 O O . PRO A 1 375 ? 10.698 -16.011 0.470 1.00 96.19 375 PRO A O 1
ATOM 2943 N N . ARG A 1 376 ? 11.811 -16.662 2.307 1.00 94.75 376 ARG A N 1
ATOM 2944 C CA . ARG A 1 376 ? 10.597 -17.098 3.014 1.00 94.75 376 ARG A CA 1
ATOM 2945 C C . ARG A 1 376 ? 9.819 -15.848 3.435 1.00 94.75 376 ARG A C 1
ATOM 2947 O O . ARG A 1 376 ? 10.424 -14.834 3.777 1.00 94.75 376 ARG A O 1
ATOM 2954 N N . ALA A 1 377 ? 8.492 -15.897 3.362 1.00 93.81 377 ALA A N 1
ATOM 2955 C CA . ALA A 1 377 ? 7.638 -14.748 3.652 1.00 93.81 377 ALA A CA 1
ATOM 2956 C C . ALA A 1 377 ? 7.467 -14.569 5.175 1.00 93.81 377 ALA A C 1
ATOM 2958 O O . ALA A 1 377 ? 6.384 -14.777 5.717 1.00 93.81 377 ALA A O 1
ATOM 2959 N N . GLU A 1 378 ? 8.561 -14.267 5.872 1.00 92.06 378 GLU A N 1
ATOM 2960 C CA . GLU A 1 378 ? 8.606 -14.120 7.330 1.00 92.06 378 GLU A CA 1
ATOM 2961 C C . GLU A 1 378 ? 7.851 -12.878 7.838 1.00 92.06 378 GLU A C 1
ATOM 2963 O O . GLU A 1 378 ? 7.508 -11.967 7.083 1.00 92.06 378 GLU A O 1
ATOM 2968 N N . LEU A 1 379 ? 7.603 -12.837 9.151 1.00 85.19 379 LEU A N 1
ATOM 2969 C CA . LEU A 1 379 ? 7.049 -11.664 9.829 1.00 85.19 379 LEU A CA 1
ATOM 2970 C C . LEU A 1 379 ? 8.140 -10.664 10.209 1.00 85.19 379 LEU A C 1
ATOM 2972 O O . LEU A 1 379 ? 9.128 -11.022 10.854 1.00 85.19 379 LEU A O 1
ATOM 2976 N N . GLU A 1 380 ? 7.889 -9.381 9.959 1.00 80.50 380 GLU A N 1
ATOM 2977 C CA . GLU A 1 380 ? 8.610 -8.317 10.649 1.00 80.50 380 GLU A CA 1
ATOM 2978 C C . GLU A 1 380 ? 8.095 -8.170 12.090 1.00 80.50 380 GLU A C 1
ATOM 2980 O O . GLU A 1 380 ? 6.899 -8.268 12.366 1.00 80.50 380 GLU A O 1
ATOM 2985 N N . TRP A 1 381 ? 8.997 -7.908 13.038 1.00 76.75 381 TRP A N 1
ATOM 2986 C CA . TRP A 1 381 ? 8.657 -7.653 14.448 1.00 76.75 381 TRP A CA 1
ATOM 2987 C C . TRP A 1 381 ? 7.756 -8.722 15.120 1.00 76.75 381 TRP A C 1
ATOM 2989 O O . TRP A 1 381 ? 6.830 -8.348 15.848 1.00 76.75 381 TRP A O 1
ATOM 2999 N N . PRO A 1 382 ? 8.012 -10.042 14.970 1.00 80.69 382 PRO A N 1
ATOM 3000 C CA . PRO A 1 382 ? 7.087 -11.098 15.406 1.00 80.69 382 PRO A CA 1
ATOM 3001 C C . PRO A 1 382 ? 6.716 -11.018 16.895 1.00 80.69 382 PRO A C 1
ATOM 3003 O O . PRO A 1 382 ? 5.563 -11.223 17.256 1.00 80.69 382 PRO A O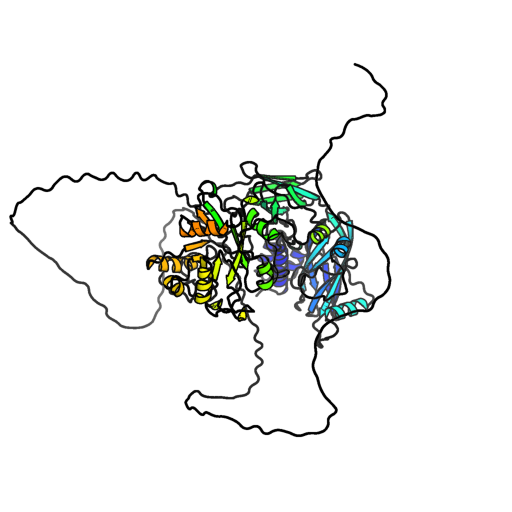 1
ATOM 3006 N N . ALA A 1 383 ? 7.650 -10.620 17.765 1.00 79.00 383 ALA A N 1
ATOM 3007 C CA . ALA A 1 383 ? 7.373 -10.425 19.191 1.00 79.00 383 ALA A CA 1
ATOM 3008 C C . ALA A 1 383 ? 6.408 -9.253 19.485 1.00 79.00 383 ALA A C 1
ATOM 3010 O O . ALA A 1 383 ? 5.688 -9.283 20.481 1.00 79.00 383 ALA A O 1
ATOM 3011 N N . MET A 1 384 ? 6.374 -8.215 18.638 1.00 75.38 384 MET A N 1
ATOM 3012 C CA . MET A 1 384 ? 5.400 -7.121 18.755 1.00 75.38 384 MET A CA 1
ATOM 3013 C C . MET A 1 384 ? 4.023 -7.563 18.256 1.00 75.38 384 MET A C 1
ATOM 3015 O O . MET A 1 384 ? 3.027 -7.280 18.919 1.00 75.38 384 MET A O 1
ATOM 3019 N N . GLN A 1 385 ? 3.984 -8.309 17.148 1.00 77.75 385 GLN A N 1
ATOM 3020 C CA . GLN A 1 385 ? 2.755 -8.889 16.604 1.00 77.75 385 GLN A CA 1
ATOM 3021 C C . GLN A 1 385 ? 2.084 -9.833 17.615 1.00 77.75 385 GLN A C 1
ATOM 3023 O O . GLN A 1 385 ? 0.918 -9.635 17.957 1.00 77.75 385 GLN A O 1
ATOM 3028 N N . GLN A 1 386 ? 2.845 -10.767 18.196 1.00 79.62 386 GLN A N 1
ATOM 3029 C CA . GLN A 1 386 ? 2.368 -11.687 19.237 1.00 79.62 386 GLN A CA 1
ATOM 3030 C C . GLN A 1 386 ? 1.832 -10.949 20.474 1.00 79.62 386 GLN A C 1
ATOM 3032 O O . GLN A 1 386 ? 0.755 -11.271 20.973 1.00 79.62 386 GLN A O 1
ATOM 3037 N N . ALA A 1 387 ? 2.517 -9.900 20.945 1.00 74.25 387 ALA A N 1
ATOM 3038 C CA . ALA A 1 387 ? 2.036 -9.107 22.080 1.00 74.25 387 ALA A CA 1
ATOM 3039 C C . ALA A 1 387 ? 0.705 -8.379 21.788 1.00 74.25 387 ALA A C 1
ATOM 3041 O O . ALA A 1 387 ? -0.109 -8.183 22.695 1.00 74.25 387 ALA A O 1
ATOM 3042 N N . GLN A 1 388 ? 0.461 -8.010 20.527 1.00 73.00 388 GLN A N 1
ATOM 3043 C CA . GLN A 1 388 ? -0.808 -7.450 20.041 1.00 73.00 388 GLN A CA 1
ATOM 3044 C C . GLN A 1 388 ? -1.864 -8.519 19.698 1.00 73.00 388 GLN A C 1
ATOM 3046 O O . GLN A 1 388 ? -2.978 -8.175 19.304 1.00 73.00 388 GLN A O 1
ATOM 3051 N N . GLY A 1 389 ? -1.547 -9.805 19.881 1.00 74.94 389 GLY A N 1
ATOM 3052 C CA . GLY A 1 389 ? -2.448 -10.928 19.629 1.00 74.94 389 GLY A CA 1
ATOM 3053 C C . GLY A 1 389 ? -2.452 -11.462 18.198 1.00 74.94 389 GLY A C 1
ATOM 3054 O O . GLY A 1 389 ? -3.220 -12.372 17.902 1.00 74.94 389 GLY A O 1
ATOM 3055 N N . MET A 1 390 ? -1.594 -10.945 17.318 1.00 78.50 390 MET A N 1
ATOM 3056 C CA . MET A 1 390 ? -1.383 -11.496 15.979 1.00 78.50 390 MET A CA 1
ATOM 3057 C C . MET A 1 390 ? -0.458 -12.720 16.097 1.00 78.50 390 MET A C 1
ATOM 3059 O O . MET A 1 390 ? 0.758 -12.622 15.953 1.00 78.50 390 MET A O 1
ATOM 3063 N N . ASN A 1 391 ? -1.053 -13.869 16.430 1.00 75.62 391 ASN A N 1
ATOM 3064 C CA . ASN A 1 391 ? -0.363 -15.094 16.859 1.00 75.62 391 ASN A CA 1
ATOM 3065 C C . ASN A 1 391 ? -0.199 -16.142 15.742 1.00 75.62 391 ASN A C 1
ATOM 3067 O O . ASN A 1 391 ? -0.332 -17.341 15.984 1.00 75.62 391 ASN A O 1
ATOM 3071 N N . TRP A 1 392 ? 0.076 -15.702 14.515 1.00 87.38 392 TRP A N 1
ATOM 3072 C CA . TRP A 1 392 ? 0.201 -16.587 13.356 1.00 87.38 392 TRP A CA 1
ATOM 3073 C C . TRP A 1 392 ? 1.661 -16.821 12.952 1.00 87.38 392 TRP A C 1
ATOM 3075 O O . TRP A 1 392 ? 2.524 -15.981 13.196 1.00 87.38 392 TRP A O 1
ATOM 3085 N N . ASP A 1 393 ? 1.931 -17.981 12.352 1.00 90.12 393 ASP A N 1
ATOM 3086 C CA . ASP A 1 393 ? 3.248 -18.379 11.843 1.00 90.12 393 ASP A CA 1
ATOM 3087 C C . ASP A 1 393 ? 3.183 -18.490 10.311 1.00 90.12 393 ASP A C 1
ATOM 3089 O O . ASP A 1 393 ? 2.248 -19.128 9.810 1.00 90.12 393 ASP A O 1
ATOM 3093 N N . PRO A 1 394 ? 4.116 -17.885 9.553 1.00 93.69 394 PRO A N 1
ATOM 3094 C CA . PRO A 1 394 ? 4.127 -17.965 8.099 1.00 93.69 394 PRO A CA 1
ATOM 3095 C C . PRO A 1 394 ? 4.141 -19.398 7.564 1.00 93.69 394 PRO A C 1
ATOM 3097 O O . PRO A 1 394 ? 4.968 -20.211 7.974 1.00 93.69 394 PRO A O 1
ATOM 3100 N N . GLN A 1 395 ? 3.251 -19.713 6.626 1.00 96.25 395 GLN A N 1
ATOM 3101 C CA . GLN A 1 395 ? 3.196 -21.034 5.992 1.00 96.25 395 GLN A CA 1
ATOM 3102 C C . GLN A 1 395 ? 3.837 -21.008 4.602 1.00 96.25 395 GLN A C 1
ATOM 3104 O O . GLN A 1 395 ? 3.596 -20.095 3.812 1.00 96.25 395 GLN A O 1
ATOM 3109 N N . ASP A 1 396 ? 4.638 -22.034 4.309 1.00 96.38 396 ASP A N 1
ATOM 3110 C CA . ASP A 1 396 ? 5.198 -22.259 2.974 1.00 96.38 396 ASP A CA 1
ATOM 3111 C C . ASP A 1 396 ? 4.094 -22.782 2.038 1.00 96.38 396 ASP A C 1
ATOM 3113 O O . ASP A 1 396 ? 3.239 -23.569 2.458 1.00 96.38 396 ASP A O 1
ATOM 3117 N N . THR A 1 397 ? 4.119 -22.387 0.762 1.00 97.56 397 THR A N 1
ATOM 3118 C CA . THR A 1 397 ? 3.110 -22.807 -0.233 1.00 97.56 397 THR A CA 1
ATOM 3119 C C . THR A 1 397 ? 3.712 -23.452 -1.479 1.00 97.56 397 THR A C 1
ATOM 3121 O O . THR A 1 397 ? 4.847 -23.163 -1.863 1.00 97.56 397 THR A O 1
ATOM 3124 N N . ASP A 1 398 ? 2.924 -24.280 -2.171 1.00 97.19 398 ASP A N 1
ATOM 3125 C CA . ASP A 1 398 ? 3.310 -24.930 -3.436 1.00 97.19 398 ASP A CA 1
ATOM 3126 C C . ASP A 1 398 ? 3.713 -23.910 -4.524 1.00 97.19 398 ASP A C 1
ATOM 3128 O O . ASP A 1 398 ? 4.488 -24.219 -5.431 1.00 97.19 398 ASP A O 1
ATOM 3132 N N . HIS A 1 399 ? 3.196 -22.680 -4.433 1.00 93.81 399 HIS A N 1
ATOM 3133 C CA . HIS A 1 399 ? 3.446 -21.591 -5.378 1.00 93.81 399 HIS A CA 1
ATOM 3134 C C . HIS A 1 399 ? 4.583 -20.634 -4.974 1.00 93.81 399 HIS A C 1
ATOM 3136 O O . HIS A 1 399 ? 4.934 -19.759 -5.770 1.00 93.81 399 HIS A O 1
ATOM 3142 N N . ASP A 1 400 ? 5.204 -20.792 -3.801 1.00 92.69 400 ASP A N 1
ATOM 3143 C CA . ASP A 1 400 ? 6.189 -19.834 -3.272 1.00 92.69 400 ASP A CA 1
ATOM 3144 C C . ASP A 1 400 ? 7.398 -19.610 -4.190 1.00 92.69 400 ASP A C 1
ATOM 3146 O O . ASP A 1 400 ? 7.866 -18.478 -4.341 1.00 92.69 400 ASP A O 1
ATOM 3150 N N . GLY A 1 401 ? 7.874 -20.679 -4.836 1.00 90.12 401 GLY A N 1
ATOM 3151 C CA . GLY A 1 401 ? 9.021 -20.644 -5.747 1.00 90.12 401 GLY A CA 1
ATOM 3152 C C . GLY A 1 401 ? 8.754 -19.979 -7.104 1.00 90.12 401 GLY A C 1
ATOM 3153 O O . GLY A 1 401 ? 9.683 -19.838 -7.894 1.00 90.12 401 GLY A O 1
ATOM 3154 N N . GLN A 1 402 ? 7.515 -19.577 -7.411 1.00 94.19 402 GLN A N 1
ATOM 3155 C CA . GLN A 1 402 ? 7.185 -18.917 -8.685 1.00 94.19 402 GLN A CA 1
ATOM 3156 C C . GLN A 1 402 ? 7.562 -17.436 -8.698 1.00 94.19 402 GLN A C 1
ATOM 3158 O O . GLN A 1 402 ? 7.933 -16.909 -9.743 1.00 94.19 402 GLN A O 1
ATOM 3163 N N . SER A 1 403 ? 7.464 -16.775 -7.546 1.00 97.62 403 SER A N 1
ATOM 3164 C CA . SER A 1 403 ? 7.709 -15.342 -7.408 1.00 97.62 403 SER A CA 1
ATOM 3165 C C . SER A 1 403 ? 9.143 -15.078 -6.965 1.00 97.62 403 SER A C 1
ATOM 3167 O O . SER A 1 403 ? 9.618 -15.694 -6.008 1.00 97.62 403 SER A O 1
ATOM 3169 N N . LEU A 1 404 ? 9.814 -14.123 -7.605 1.00 98.38 404 LEU A N 1
ATOM 3170 C CA . LEU A 1 404 ? 11.127 -13.622 -7.207 1.00 98.38 404 LEU A CA 1
ATOM 3171 C C . LEU A 1 404 ? 11.119 -12.094 -7.104 1.00 98.38 404 LEU A C 1
ATOM 3173 O O . LEU A 1 404 ? 10.495 -11.401 -7.908 1.00 98.38 404 LEU A O 1
ATOM 3177 N N . LEU A 1 405 ? 11.867 -11.575 -6.136 1.00 98.38 405 LEU A N 1
ATOM 3178 C CA . LEU A 1 405 ? 12.257 -10.174 -6.060 1.00 98.38 405 LEU A CA 1
ATOM 3179 C C . LEU A 1 405 ? 13.612 -9.964 -6.736 1.00 98.38 405 LEU A C 1
ATOM 3181 O O . LEU A 1 405 ? 14.494 -10.825 -6.673 1.00 98.38 405 LEU A O 1
ATOM 3185 N N . ARG A 1 406 ? 13.828 -8.773 -7.282 1.00 97.50 406 ARG A N 1
ATOM 3186 C CA . ARG A 1 406 ? 15.165 -8.254 -7.588 1.00 97.50 406 ARG A CA 1
ATOM 3187 C C . ARG A 1 406 ? 15.250 -6.815 -7.110 1.00 97.50 406 ARG A C 1
ATOM 3189 O O . ARG A 1 406 ? 14.408 -6.006 -7.467 1.00 97.50 406 ARG A O 1
ATOM 3196 N N . TYR A 1 407 ? 16.264 -6.513 -6.308 1.00 98.00 407 TYR A N 1
ATOM 3197 C CA . TYR A 1 407 ? 16.580 -5.138 -5.943 1.00 98.00 407 TYR A CA 1
ATOM 3198 C C . TYR A 1 407 ? 17.362 -4.449 -7.066 1.00 98.00 407 TYR A C 1
ATOM 3200 O O . TYR A 1 407 ? 18.350 -4.996 -7.555 1.00 98.00 407 TYR A O 1
ATOM 3208 N N . ASP A 1 408 ? 16.919 -3.257 -7.451 1.00 97.19 408 ASP A N 1
ATOM 3209 C CA . ASP A 1 408 ? 17.468 -2.411 -8.520 1.00 97.19 408 ASP A CA 1
ATOM 3210 C C . ASP A 1 408 ? 17.235 -0.920 -8.158 1.00 97.19 408 ASP A C 1
ATOM 3212 O O . ASP A 1 408 ? 17.102 -0.619 -6.969 1.00 97.19 408 ASP A O 1
ATOM 3216 N N . LEU A 1 409 ? 17.273 0.033 -9.100 1.00 97.75 409 LEU A N 1
ATOM 3217 C CA . LEU A 1 409 ? 17.300 1.476 -8.794 1.00 97.75 409 LEU A CA 1
ATOM 3218 C C . LEU A 1 409 ? 16.252 2.295 -9.574 1.00 97.75 409 LEU A C 1
ATOM 3220 O O . LEU A 1 409 ? 16.158 2.169 -10.796 1.00 97.75 409 LEU A O 1
ATOM 3224 N N . GLU A 1 410 ? 15.563 3.211 -8.882 1.00 97.94 410 GLU A N 1
ATOM 3225 C CA . GLU A 1 410 ? 14.858 4.360 -9.473 1.00 97.94 410 GLU A CA 1
ATOM 3226 C C . GLU A 1 410 ? 15.620 5.646 -9.114 1.00 97.94 410 GLU A C 1
ATOM 3228 O O . GLU A 1 410 ? 15.949 5.919 -7.953 1.00 97.94 410 GLU A O 1
ATOM 3233 N N . VAL A 1 411 ? 15.902 6.470 -10.117 1.00 97.44 411 VAL A N 1
ATOM 3234 C CA . VAL A 1 411 ? 16.594 7.754 -9.966 1.00 97.44 411 VAL A CA 1
ATOM 3235 C C . VAL A 1 411 ? 15.554 8.842 -9.696 1.00 97.44 411 VAL A C 1
ATOM 3237 O O . VAL A 1 411 ? 15.214 9.656 -10.553 1.00 97.44 411 VAL A O 1
ATOM 3240 N N . SER A 1 412 ? 15.050 8.815 -8.466 1.00 94.06 412 SER A N 1
ATOM 3241 C CA . SER A 1 412 ? 14.023 9.694 -7.906 1.00 94.06 412 SER A CA 1
ATOM 3242 C C . SER A 1 412 ? 14.459 10.243 -6.551 1.00 94.06 412 SER A C 1
ATOM 3244 O O . SER A 1 412 ? 14.972 9.516 -5.698 1.00 94.06 412 SER A O 1
ATOM 3246 N N . GLY A 1 413 ? 14.342 11.559 -6.370 1.00 90.31 413 GLY A N 1
ATOM 3247 C CA . GLY A 1 413 ? 14.993 12.281 -5.268 1.00 90.31 413 GLY A CA 1
ATOM 3248 C C . GLY A 1 413 ? 16.494 12.542 -5.486 1.00 90.31 413 GLY A C 1
ATOM 3249 O O . GLY A 1 413 ? 17.156 13.077 -4.601 1.00 90.31 413 GLY A O 1
ATOM 3250 N N . PHE A 1 414 ? 17.023 12.211 -6.667 1.00 95.44 414 PHE A N 1
ATOM 3251 C CA . PHE A 1 414 ? 18.391 12.497 -7.113 1.00 95.44 414 PHE A CA 1
ATOM 3252 C C . PHE A 1 414 ? 18.471 13.846 -7.857 1.00 95.44 414 PHE A C 1
ATOM 3254 O O . PHE A 1 414 ? 17.440 14.345 -8.326 1.00 95.44 414 PHE A O 1
ATOM 3261 N N . PRO A 1 415 ? 19.669 14.435 -8.051 1.00 96.19 415 PRO A N 1
ATOM 3262 C CA . PRO A 1 415 ? 19.838 15.699 -8.771 1.00 96.19 415 PRO A CA 1
ATOM 3263 C C . PRO A 1 415 ? 19.228 15.731 -10.182 1.00 96.19 415 PRO A C 1
ATOM 3265 O O . PRO A 1 415 ? 18.768 16.790 -10.602 1.00 96.19 415 PRO A O 1
ATOM 3268 N N . SER A 1 416 ? 19.173 14.600 -10.899 1.00 95.38 416 SER A N 1
ATOM 3269 C CA . SER A 1 416 ? 18.571 14.515 -12.238 1.00 95.38 416 SER A CA 1
ATOM 3270 C C . SER A 1 416 ? 17.043 14.404 -12.270 1.00 95.38 416 SER A C 1
ATOM 3272 O O . SER A 1 416 ? 16.481 14.531 -13.349 1.00 95.38 416 SER A O 1
ATOM 3274 N N . SER A 1 417 ? 16.348 14.215 -11.138 1.00 91.81 417 SER A N 1
ATOM 3275 C CA . SER A 1 417 ? 14.906 13.862 -11.115 1.00 91.81 417 SER A CA 1
ATOM 3276 C C . SER A 1 417 ? 14.000 14.836 -11.889 1.00 91.81 417 SER A C 1
ATOM 3278 O O . SER A 1 417 ? 12.942 14.457 -12.386 1.00 91.81 417 SER A O 1
ATOM 3280 N N . HIS A 1 418 ? 14.405 16.105 -12.031 1.00 89.00 418 HIS A N 1
ATOM 3281 C CA . HIS A 1 418 ? 13.665 17.100 -12.819 1.00 89.00 418 HIS A CA 1
ATOM 3282 C C . HIS A 1 418 ? 13.632 16.793 -14.330 1.00 89.00 418 HIS A C 1
ATOM 3284 O O . HIS A 1 418 ? 12.782 17.313 -15.051 1.00 89.00 418 HIS A O 1
ATOM 3290 N N . SER A 1 419 ? 14.568 15.980 -14.825 1.00 93.69 419 SER A N 1
ATOM 3291 C CA . SER A 1 419 ? 14.659 15.500 -16.210 1.00 93.69 419 SER A CA 1
ATOM 3292 C C . SER A 1 419 ? 13.733 14.306 -16.483 1.00 93.69 419 SER A C 1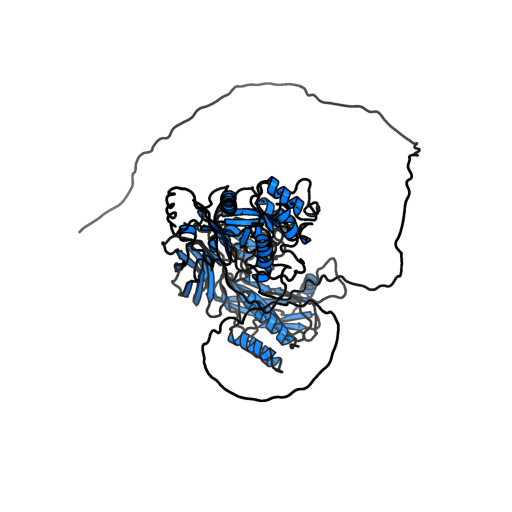
ATOM 3294 O O . SER A 1 419 ? 13.752 13.750 -17.581 1.00 93.69 419 SER A O 1
ATOM 3296 N N . GLY A 1 420 ? 12.897 13.943 -15.506 1.00 95.50 420 GLY A N 1
ATOM 3297 C CA . GLY A 1 420 ? 12.118 12.712 -15.476 1.00 95.50 420 GLY A CA 1
ATOM 3298 C C . GLY A 1 420 ? 12.815 11.652 -14.628 1.00 95.50 420 GLY A C 1
ATOM 3299 O O . GLY A 1 420 ? 14.045 11.617 -14.580 1.00 95.50 420 GLY A O 1
ATOM 3300 N N . HIS A 1 421 ? 12.052 10.801 -13.951 1.00 97.69 421 HIS A N 1
ATOM 3301 C CA . HIS A 1 421 ? 12.610 9.686 -13.193 1.00 97.69 421 HIS A CA 1
ATOM 3302 C C . HIS A 1 421 ? 12.963 8.539 -14.134 1.00 97.69 421 HIS A C 1
ATOM 3304 O O . HIS A 1 421 ? 12.266 8.283 -15.122 1.00 97.69 421 HIS A O 1
ATOM 3310 N N . VAL A 1 422 ? 14.056 7.844 -13.821 1.00 97.88 422 VAL A N 1
ATOM 3311 C CA . VAL A 1 422 ? 14.549 6.737 -14.643 1.00 97.88 422 VAL A CA 1
ATOM 3312 C C . VAL A 1 422 ? 14.790 5.484 -13.819 1.00 97.88 422 VAL A C 1
ATOM 3314 O O . VAL A 1 422 ? 15.336 5.538 -12.719 1.00 97.88 422 VAL A O 1
ATOM 3317 N N . ILE A 1 423 ? 14.394 4.354 -14.388 1.00 98.25 423 ILE A N 1
ATOM 3318 C CA . ILE A 1 423 ? 14.507 3.011 -13.829 1.00 98.25 423 ILE A CA 1
ATOM 3319 C C . ILE A 1 423 ? 15.720 2.335 -14.463 1.00 98.25 423 ILE A C 1
ATOM 3321 O O . ILE A 1 423 ? 15.930 2.444 -15.674 1.00 98.25 423 ILE A O 1
ATOM 3325 N N . LEU A 1 424 ? 16.512 1.626 -13.658 1.00 98.44 424 LEU A N 1
ATOM 3326 C CA . LEU A 1 424 ? 17.661 0.844 -14.108 1.00 98.44 424 LEU A CA 1
ATOM 3327 C C . LEU A 1 424 ? 17.520 -0.601 -13.609 1.00 98.44 424 LEU A C 1
ATOM 3329 O O . LEU A 1 424 ? 17.704 -0.859 -12.423 1.00 98.44 424 LEU A O 1
ATOM 3333 N N . LEU A 1 425 ? 17.207 -1.531 -14.517 1.00 98.50 425 LEU A N 1
ATOM 3334 C CA . LEU A 1 425 ? 16.934 -2.946 -14.231 1.00 98.50 425 LEU A CA 1
ATOM 3335 C C . LEU A 1 425 ? 18.113 -3.847 -14.609 1.00 98.50 425 LEU A C 1
ATOM 3337 O O . LEU A 1 425 ? 18.593 -3.798 -15.743 1.00 98.50 425 LEU A O 1
ATOM 3341 N N . GLY A 1 426 ? 18.517 -4.740 -13.709 1.00 97.69 426 GLY A N 1
ATOM 3342 C CA . GLY A 1 426 ? 19.647 -5.645 -13.902 1.00 97.69 426 GLY A CA 1
ATOM 3343 C C . GLY A 1 426 ? 20.996 -5.001 -13.579 1.00 97.69 426 GLY A C 1
ATOM 3344 O O . GLY A 1 426 ? 21.982 -5.286 -14.258 1.00 97.69 426 GLY A O 1
ATOM 3345 N N . LEU A 1 427 ? 21.061 -4.123 -12.572 1.00 97.94 427 LEU A N 1
ATOM 3346 C CA . LEU A 1 427 ? 22.325 -3.544 -12.112 1.00 97.94 427 LEU A CA 1
ATOM 3347 C C . LEU A 1 427 ? 23.196 -4.589 -11.400 1.00 97.94 427 LEU A C 1
ATOM 3349 O O . LEU A 1 427 ? 22.700 -5.527 -10.769 1.00 97.94 427 LEU A O 1
ATOM 3353 N N . THR A 1 428 ? 24.511 -4.375 -11.461 1.00 96.88 428 THR A N 1
ATOM 3354 C CA . THR A 1 428 ? 25.543 -5.109 -10.699 1.00 96.88 428 THR A CA 1
ATOM 3355 C C . THR A 1 428 ? 26.146 -4.279 -9.558 1.00 96.88 428 THR A C 1
ATOM 3357 O O . THR A 1 428 ? 26.666 -4.839 -8.599 1.00 96.88 428 THR A O 1
ATOM 3360 N N . ASP A 1 429 ? 26.018 -2.953 -9.634 1.00 95.38 429 ASP A N 1
ATOM 3361 C CA . ASP A 1 429 ? 26.367 -1.957 -8.625 1.00 95.38 429 ASP A CA 1
ATOM 3362 C C . ASP A 1 429 ? 25.321 -0.828 -8.663 1.00 95.38 429 ASP A C 1
ATOM 3364 O O . ASP A 1 429 ? 24.906 -0.399 -9.745 1.00 95.38 429 ASP A O 1
ATOM 3368 N N . GLN A 1 430 ? 24.900 -0.353 -7.488 1.00 94.50 430 GLN A N 1
ATOM 3369 C CA . GLN A 1 430 ? 23.953 0.755 -7.331 1.00 94.50 430 GLN A CA 1
ATOM 3370 C C . GLN A 1 430 ? 24.633 2.108 -7.059 1.00 94.50 430 GLN A C 1
ATOM 3372 O O . GLN A 1 430 ? 23.959 3.129 -7.168 1.00 94.50 430 GLN A O 1
ATOM 3377 N N . ASP A 1 431 ? 25.930 2.165 -6.729 1.00 93.81 431 ASP A N 1
ATOM 3378 C CA . ASP A 1 431 ? 26.615 3.447 -6.509 1.00 93.81 431 ASP A CA 1
ATOM 3379 C C . ASP A 1 431 ? 27.144 4.049 -7.819 1.00 93.81 431 ASP A C 1
ATOM 3381 O O . ASP A 1 431 ? 27.990 3.472 -8.509 1.00 93.81 431 ASP A O 1
ATOM 3385 N N . TYR A 1 432 ? 26.712 5.272 -8.140 1.00 96.62 432 TYR A N 1
ATOM 3386 C CA . TYR A 1 432 ? 27.267 5.995 -9.280 1.00 96.62 432 TYR A CA 1
ATOM 3387 C C . TYR A 1 432 ? 28.754 6.346 -9.034 1.00 96.62 432 TYR A C 1
ATOM 3389 O O . TYR A 1 432 ? 29.089 6.922 -7.988 1.00 96.62 432 TYR A O 1
ATOM 3397 N N . PRO A 1 433 ? 29.674 6.057 -9.978 1.00 96.88 433 PRO A N 1
ATOM 3398 C CA . PRO A 1 433 ? 31.111 6.181 -9.756 1.00 96.88 433 PRO A CA 1
ATOM 3399 C C . PRO A 1 433 ? 31.566 7.575 -9.312 1.00 96.88 433 PRO A C 1
ATOM 3401 O O . PRO A 1 433 ? 31.289 8.582 -9.962 1.00 96.88 433 PRO A O 1
ATOM 3404 N N . GLY A 1 434 ? 32.345 7.618 -8.229 1.00 95.31 434 GLY A N 1
ATOM 3405 C CA . GLY A 1 434 ? 32.946 8.848 -7.702 1.00 95.31 434 GLY A CA 1
ATOM 3406 C C . GLY A 1 434 ? 32.046 9.674 -6.777 1.00 95.31 434 GLY A C 1
ATOM 3407 O O . GLY A 1 434 ? 32.506 10.699 -6.274 1.00 95.31 434 GLY A O 1
ATOM 3408 N N . THR A 1 435 ? 30.814 9.228 -6.521 1.00 95.94 435 THR A N 1
ATOM 3409 C CA . THR A 1 435 ? 29.889 9.851 -5.559 1.00 95.94 435 THR A CA 1
ATOM 3410 C C . THR A 1 435 ? 30.142 9.362 -4.130 1.00 95.94 435 THR A C 1
ATOM 3412 O O . THR A 1 435 ? 30.790 8.335 -3.910 1.00 95.94 435 THR A O 1
ATOM 3415 N N . LYS A 1 436 ? 29.674 10.121 -3.135 1.00 93.00 436 LYS A N 1
ATOM 3416 C CA . LYS A 1 436 ? 29.650 9.730 -1.712 1.00 93.00 436 LYS A CA 1
ATOM 3417 C C . LYS A 1 436 ? 28.258 9.846 -1.107 1.00 93.00 436 LYS A C 1
ATOM 3419 O O . LYS A 1 436 ? 27.941 9.111 -0.176 1.00 93.00 436 LYS A O 1
ATOM 3424 N N . ILE A 1 437 ? 27.473 10.790 -1.612 1.00 93.69 437 ILE A N 1
ATOM 3425 C CA . ILE A 1 437 ? 26.073 11.033 -1.269 1.00 93.69 437 ILE A CA 1
ATOM 3426 C C . ILE A 1 437 ? 25.264 11.237 -2.556 1.00 93.69 437 ILE A C 1
ATOM 3428 O O . ILE A 1 437 ? 25.832 11.498 -3.619 1.00 93.69 437 ILE A O 1
ATOM 3432 N N . ILE A 1 438 ? 23.939 11.123 -2.464 1.00 92.69 438 ILE A N 1
ATOM 3433 C CA . ILE A 1 438 ? 23.001 11.313 -3.588 1.00 92.69 438 ILE A CA 1
ATOM 3434 C C . ILE A 1 438 ? 23.227 12.655 -4.301 1.00 92.69 438 ILE A C 1
ATOM 3436 O O . ILE A 1 438 ? 23.158 12.735 -5.523 1.00 92.69 438 ILE A O 1
ATOM 3440 N N . GLU A 1 439 ? 23.556 13.706 -3.559 1.00 94.94 439 GLU A N 1
ATOM 3441 C CA . GLU A 1 439 ? 23.780 15.056 -4.074 1.00 94.94 439 GLU A CA 1
ATOM 3442 C C . GLU A 1 439 ? 25.014 15.181 -4.990 1.00 94.94 439 GLU A C 1
ATOM 3444 O O . GLU A 1 439 ? 25.109 16.156 -5.735 1.00 94.94 439 GLU A O 1
ATOM 3449 N N . ASP A 1 440 ? 25.931 14.205 -4.981 1.00 96.69 440 ASP A N 1
ATOM 3450 C CA . ASP A 1 440 ? 27.079 14.153 -5.901 1.00 96.69 440 ASP A CA 1
ATOM 3451 C C . ASP A 1 440 ? 26.712 13.568 -7.289 1.00 96.69 440 ASP A C 1
ATOM 3453 O O . ASP A 1 440 ? 27.541 13.587 -8.205 1.00 96.69 440 ASP A O 1
ATOM 3457 N N . TRP A 1 441 ? 25.510 12.995 -7.458 1.00 97.75 441 TRP A N 1
ATOM 3458 C CA . TRP A 1 441 ? 25.089 12.330 -8.701 1.00 97.75 441 TRP A CA 1
ATOM 3459 C C . TRP A 1 441 ? 24.867 13.321 -9.865 1.00 97.75 441 TRP A C 1
ATOM 3461 O O . TRP A 1 441 ? 24.673 14.521 -9.648 1.00 97.75 441 TRP A O 1
ATOM 3471 N N . PRO A 1 442 ? 24.874 12.847 -11.131 1.00 97.62 442 PRO A N 1
ATOM 3472 C CA . PRO A 1 442 ? 24.623 13.696 -12.296 1.00 97.62 442 PRO A CA 1
ATOM 3473 C C . PRO A 1 442 ? 23.297 14.467 -12.219 1.00 97.62 442 PRO A C 1
ATOM 3475 O O . PRO A 1 442 ? 22.283 13.948 -11.766 1.00 97.62 442 PRO A O 1
ATOM 3478 N N . SER A 1 443 ? 23.287 15.698 -12.734 1.00 95.56 443 SER A N 1
ATOM 3479 C CA . SER A 1 443 ? 22.116 16.591 -12.721 1.00 95.56 443 SER A CA 1
ATOM 3480 C C . SER A 1 443 ? 21.185 16.448 -13.939 1.00 95.56 443 SER A C 1
ATOM 3482 O O . SER A 1 443 ? 20.459 17.382 -14.256 1.00 95.56 443 SER A O 1
ATOM 3484 N N . TYR A 1 444 ? 21.295 15.358 -14.701 1.00 95.25 444 TYR A N 1
ATOM 3485 C CA . TYR A 1 444 ? 20.472 15.023 -15.876 1.00 95.25 444 TYR A CA 1
ATOM 3486 C C . TYR A 1 444 ? 20.658 13.532 -16.204 1.00 95.25 444 TYR A C 1
ATOM 3488 O O . TYR A 1 444 ? 21.609 12.917 -15.710 1.00 95.25 444 TYR A O 1
ATOM 3496 N N . ASN A 1 445 ? 19.771 12.932 -17.001 1.00 96.81 445 ASN A N 1
ATOM 3497 C CA . ASN A 1 445 ? 19.625 11.469 -17.035 1.00 96.81 445 ASN A CA 1
ATOM 3498 C C . ASN A 1 445 ? 20.648 10.730 -17.911 1.00 96.81 445 ASN A C 1
ATOM 3500 O O . ASN A 1 445 ? 21.101 9.642 -17.547 1.00 96.81 445 ASN A O 1
ATOM 3504 N N . LEU A 1 446 ? 21.076 11.322 -19.030 1.00 97.44 446 LEU A N 1
ATOM 3505 C CA . LEU A 1 446 ? 21.953 10.674 -20.018 1.00 97.44 446 LEU A CA 1
ATOM 3506 C C . LEU A 1 446 ? 23.240 10.012 -19.450 1.00 97.44 446 LEU A C 1
ATOM 3508 O O . LEU A 1 446 ? 23.589 8.921 -19.913 1.00 97.44 446 LEU A O 1
ATOM 3512 N N . PRO A 1 447 ? 23.984 10.592 -18.480 1.00 97.62 447 PRO A N 1
ATOM 3513 C CA . PRO A 1 447 ? 25.152 9.935 -17.886 1.00 97.62 447 PRO A CA 1
ATOM 3514 C C . PRO A 1 447 ? 24.772 8.723 -17.025 1.00 97.62 447 PRO A C 1
ATOM 3516 O O . PRO A 1 447 ? 25.505 7.736 -17.015 1.00 97.62 447 PRO A O 1
ATOM 3519 N N . VAL A 1 448 ? 23.622 8.781 -16.346 1.00 97.88 448 VAL A N 1
ATOM 3520 C CA . VAL A 1 448 ? 23.114 7.710 -15.477 1.00 97.88 448 VAL A CA 1
ATOM 3521 C C . VAL A 1 448 ? 22.626 6.529 -16.316 1.00 97.88 448 VAL A C 1
ATOM 3523 O O . VAL A 1 448 ? 23.021 5.395 -16.058 1.00 97.88 448 VAL A O 1
ATOM 3526 N N . MET A 1 449 ? 21.892 6.795 -17.402 1.00 98.00 449 MET A N 1
ATOM 3527 C CA . MET A 1 449 ? 21.506 5.776 -18.388 1.00 98.00 449 MET A CA 1
ATOM 3528 C C . MET A 1 449 ? 22.723 5.062 -18.991 1.00 98.00 449 MET A C 1
ATOM 3530 O O . MET A 1 449 ? 22.797 3.835 -18.994 1.00 98.00 449 MET A O 1
ATOM 3534 N N . ARG A 1 450 ? 23.737 5.825 -19.427 1.00 98.25 450 ARG A N 1
ATOM 3535 C CA . ARG A 1 450 ? 24.991 5.265 -19.963 1.00 98.25 450 ARG A CA 1
ATOM 3536 C C . ARG A 1 450 ? 25.767 4.436 -18.942 1.00 98.25 450 ARG A C 1
ATOM 3538 O O . ARG A 1 450 ? 26.430 3.477 -19.329 1.00 98.25 450 ARG A O 1
ATOM 3545 N N . TRP A 1 451 ? 25.706 4.798 -17.662 1.00 98.25 451 TRP A N 1
ATOM 3546 C CA . TRP A 1 451 ? 26.286 4.003 -16.583 1.00 98.25 451 TRP A CA 1
ATOM 3547 C C . TRP A 1 451 ? 25.526 2.684 -16.377 1.00 98.25 451 TRP A C 1
ATOM 3549 O O . TRP A 1 451 ? 26.173 1.645 -16.278 1.00 98.25 451 TRP A O 1
ATOM 3559 N N . GLY A 1 452 ? 24.189 2.688 -16.426 1.00 98.12 452 GLY A N 1
ATOM 3560 C CA . GLY A 1 452 ? 23.387 1.457 -16.429 1.00 98.12 452 GLY A CA 1
ATOM 3561 C C . GLY A 1 452 ? 23.720 0.541 -17.612 1.00 98.12 452 GLY A C 1
ATOM 3562 O O . GLY A 1 452 ? 24.044 -0.632 -17.421 1.00 98.12 452 GLY A O 1
ATOM 3563 N N . HIS A 1 453 ? 23.769 1.085 -18.833 1.00 98.06 453 HIS A N 1
ATOM 3564 C CA . HIS A 1 453 ? 24.193 0.342 -20.030 1.00 98.06 453 HIS A CA 1
ATOM 3565 C C . HIS A 1 453 ? 25.605 -0.242 -19.920 1.00 98.06 453 HIS A C 1
ATOM 3567 O O . HIS A 1 453 ? 25.839 -1.355 -20.389 1.00 98.06 453 HIS A O 1
ATOM 3573 N N . ALA A 1 454 ? 26.543 0.452 -19.267 1.00 98.25 454 ALA A N 1
ATOM 3574 C CA . ALA A 1 454 ? 27.888 -0.072 -19.019 1.00 98.25 454 ALA A CA 1
ATOM 3575 C C . ALA A 1 454 ? 27.901 -1.310 -18.096 1.00 98.25 454 ALA A C 1
ATOM 3577 O O . ALA A 1 454 ? 28.877 -2.060 -18.107 1.00 98.25 454 ALA A O 1
ATOM 3578 N N . GLN A 1 455 ? 26.819 -1.549 -17.348 1.00 97.31 455 GLN A N 1
ATOM 3579 C CA . GLN A 1 455 ? 26.582 -2.753 -16.545 1.00 97.31 455 GLN A CA 1
ATOM 3580 C C . GLN A 1 455 ? 25.694 -3.800 -17.248 1.00 97.31 455 GLN A C 1
ATOM 3582 O O . GLN A 1 455 ? 25.354 -4.809 -16.640 1.00 97.31 455 GLN A O 1
ATOM 3587 N N . ASN A 1 456 ? 25.315 -3.584 -18.517 1.00 95.94 456 ASN A N 1
ATOM 3588 C CA . ASN A 1 456 ? 24.336 -4.386 -19.273 1.00 95.94 456 ASN A CA 1
ATOM 3589 C C . ASN A 1 456 ? 22.890 -4.347 -18.711 1.00 95.94 456 ASN A C 1
ATOM 3591 O O . ASN A 1 456 ? 22.030 -5.113 -19.161 1.00 95.94 456 ASN A O 1
ATOM 3595 N N . ALA A 1 457 ? 22.600 -3.415 -17.795 1.00 97.56 457 ALA A N 1
ATOM 3596 C CA . ALA A 1 457 ? 21.245 -3.129 -17.333 1.00 97.56 457 ALA A CA 1
ATOM 3597 C C . ALA A 1 457 ? 20.371 -2.583 -18.480 1.00 97.56 457 ALA A C 1
ATOM 3599 O O . ALA A 1 457 ? 20.882 -1.998 -19.439 1.00 97.56 457 ALA A O 1
ATOM 3600 N N . MET A 1 458 ? 19.053 -2.761 -18.379 1.00 97.88 458 MET A N 1
ATOM 3601 C CA . MET A 1 458 ? 18.080 -2.025 -19.194 1.00 97.88 458 MET A CA 1
ATOM 3602 C C . MET A 1 458 ? 17.673 -0.754 -18.463 1.00 97.88 458 MET A C 1
ATOM 3604 O O . MET A 1 458 ? 17.415 -0.802 -17.261 1.00 97.88 458 MET A O 1
ATOM 3608 N N . VAL A 1 459 ? 17.579 0.364 -19.178 1.00 98.06 459 VAL A N 1
ATOM 3609 C CA . VAL A 1 459 ? 17.262 1.665 -18.576 1.00 98.06 459 VAL A CA 1
ATOM 3610 C C . VAL A 1 459 ? 16.132 2.374 -19.319 1.00 98.06 459 VAL A C 1
ATOM 3612 O O . VAL A 1 459 ? 16.019 2.290 -20.544 1.00 98.06 459 VAL A O 1
ATOM 3615 N N . GLY A 1 460 ? 15.282 3.090 -18.591 1.00 97.69 460 GLY A N 1
ATOM 3616 C CA . GLY A 1 460 ? 14.104 3.726 -19.172 1.00 97.69 460 GLY A CA 1
ATOM 3617 C C . GLY A 1 460 ? 13.409 4.693 -18.227 1.00 97.69 460 GLY A C 1
ATOM 3618 O O . GLY A 1 460 ? 13.862 4.896 -17.106 1.00 97.69 460 GLY A O 1
ATOM 3619 N N . TYR A 1 461 ? 12.331 5.316 -18.694 1.00 97.94 461 TYR A N 1
ATOM 3620 C CA . TYR A 1 461 ? 11.565 6.298 -17.917 1.00 97.94 461 TYR A CA 1
ATOM 3621 C C . TYR A 1 461 ? 10.403 5.660 -17.151 1.00 97.94 461 TYR A C 1
ATOM 3623 O O . TYR A 1 461 ? 9.649 4.885 -17.739 1.00 97.94 461 TYR A O 1
ATOM 3631 N N . ALA A 1 462 ? 10.229 6.046 -15.887 1.00 96.50 462 ALA A N 1
ATOM 3632 C CA . ALA A 1 462 ? 9.059 5.703 -15.074 1.00 96.50 462 ALA A CA 1
ATOM 3633 C C . ALA A 1 462 ? 7.819 6.539 -15.458 1.00 96.50 462 ALA A C 1
ATOM 3635 O O . ALA A 1 462 ? 7.955 7.544 -16.175 1.00 96.50 462 ALA A O 1
ATOM 3636 N N . HIS A 1 463 ? 6.635 6.112 -14.990 1.00 95.12 463 HIS A N 1
ATOM 3637 C CA . HIS A 1 463 ? 5.364 6.865 -14.925 1.00 95.12 463 HIS A CA 1
ATOM 3638 C C . HIS A 1 463 ? 5.134 7.879 -16.054 1.00 95.12 463 HIS A C 1
ATOM 3640 O O . HIS A 1 463 ? 4.842 9.064 -15.850 1.00 95.12 463 HIS A O 1
ATOM 3646 N N . CYS A 1 464 ? 5.278 7.411 -17.299 1.00 94.12 464 CYS A N 1
ATOM 3647 C CA . CYS A 1 464 ? 5.613 8.269 -18.437 1.00 94.12 464 CYS A CA 1
ATOM 3648 C C . CYS A 1 464 ? 4.621 9.412 -18.692 1.00 94.12 464 CYS A C 1
ATOM 3650 O O . CYS A 1 464 ? 5.035 10.483 -19.138 1.00 94.12 464 CYS A O 1
ATOM 3652 N N . GLY A 1 465 ? 3.336 9.208 -18.381 1.00 92.25 465 GLY A N 1
ATOM 3653 C CA . GLY A 1 465 ? 2.267 10.188 -18.563 1.00 92.25 465 GLY A CA 1
ATOM 3654 C C . GLY A 1 465 ? 2.335 11.407 -17.632 1.00 92.25 465 GLY A C 1
ATOM 3655 O O . GLY A 1 465 ? 1.694 12.425 -17.930 1.00 92.25 465 GLY A O 1
ATOM 3656 N N . LEU A 1 466 ? 3.102 11.360 -16.533 1.00 93.88 466 LEU A N 1
ATOM 3657 C CA . LEU A 1 466 ? 3.243 12.484 -15.603 1.00 93.88 466 LEU A CA 1
ATOM 3658 C C . LEU A 1 466 ? 3.940 13.671 -16.272 1.00 93.88 466 LEU A C 1
ATOM 3660 O O . LEU A 1 466 ? 5.152 13.695 -16.463 1.00 93.88 466 LEU A O 1
ATOM 3664 N N . GLY A 1 467 ? 3.139 14.685 -16.606 1.00 92.56 467 GLY A N 1
ATOM 3665 C CA . GLY A 1 467 ? 3.589 15.887 -17.311 1.00 92.56 467 GLY A CA 1
ATOM 3666 C C . GLY A 1 467 ? 3.222 15.972 -18.783 1.00 92.56 467 GLY A C 1
ATOM 3667 O O . GLY A 1 467 ? 3.392 17.033 -19.392 1.00 92.56 467 GLY A O 1
ATOM 3668 N N . LEU A 1 468 ? 2.698 14.882 -19.349 1.00 93.75 468 LEU A N 1
ATOM 3669 C CA . LEU A 1 468 ? 2.456 14.745 -20.785 1.00 93.75 468 LEU A CA 1
ATOM 3670 C C . LEU A 1 468 ? 0.976 14.879 -21.191 1.00 93.75 468 LEU A C 1
ATOM 3672 O O . LEU A 1 468 ? 0.642 14.795 -22.372 1.00 93.75 468 LEU A O 1
ATOM 3676 N N . SER A 1 469 ? 0.075 15.135 -20.236 1.00 92.69 469 SER A N 1
ATOM 3677 C CA . SER A 1 469 ? -1.350 15.332 -20.529 1.00 92.69 469 SER A CA 1
ATOM 3678 C C . SER A 1 469 ? -1.627 16.660 -21.247 1.00 92.69 469 SER A C 1
ATOM 3680 O O . SER A 1 469 ? -1.152 17.720 -20.844 1.00 92.69 469 SER A O 1
ATOM 3682 N N . VAL A 1 470 ? -2.456 16.593 -22.293 1.00 94.06 470 VAL A N 1
ATOM 3683 C CA . VAL A 1 470 ? -2.801 17.713 -23.195 1.00 94.06 470 VAL A CA 1
ATOM 3684 C C . VAL A 1 470 ? -4.312 17.966 -23.316 1.00 94.06 470 VAL A C 1
ATOM 3686 O O . VAL A 1 470 ? -4.752 18.770 -24.136 1.00 94.06 470 VAL A O 1
ATOM 3689 N N . GLY A 1 471 ? -5.134 17.291 -22.503 1.00 92.69 471 GLY A N 1
ATOM 3690 C CA . GLY A 1 471 ? -6.591 17.490 -22.475 1.00 92.69 471 GLY A CA 1
ATOM 3691 C C . GLY A 1 471 ? -7.369 16.900 -23.662 1.00 92.69 471 GLY A C 1
ATOM 3692 O O . GLY A 1 471 ? -8.507 17.303 -23.896 1.00 92.69 471 GLY A O 1
ATOM 3693 N N . THR A 1 472 ? -6.785 15.951 -24.399 1.00 93.94 472 THR A N 1
ATOM 3694 C CA . THR A 1 472 ? -7.456 15.146 -25.434 1.00 93.94 472 THR A CA 1
ATOM 3695 C C . THR A 1 472 ? -7.077 13.672 -25.289 1.00 93.94 472 THR A C 1
ATOM 3697 O O . THR A 1 472 ? -5.971 13.372 -24.848 1.00 93.94 472 THR A O 1
ATOM 3700 N N . SER A 1 473 ? -7.986 12.773 -25.674 1.00 95.12 473 SER A N 1
ATOM 3701 C CA . SER A 1 473 ? -7.770 11.321 -25.718 1.00 95.12 473 SER A CA 1
ATOM 3702 C C . SER A 1 473 ? -7.413 10.788 -27.116 1.00 95.12 473 SER A C 1
ATOM 3704 O O . SER A 1 473 ? -7.315 9.578 -27.315 1.00 95.12 473 SER A O 1
ATOM 3706 N N . GLU A 1 474 ? -7.236 11.668 -28.109 1.00 95.31 474 GLU A N 1
ATOM 3707 C CA . GLU A 1 474 ? -6.823 11.275 -29.463 1.00 95.31 474 GLU A CA 1
ATOM 3708 C C . GLU A 1 474 ? -5.382 10.738 -29.488 1.00 95.31 474 GLU A C 1
ATOM 3710 O O . GLU A 1 474 ? -4.476 11.321 -28.886 1.00 95.31 474 GLU A O 1
ATOM 3715 N N . LEU A 1 475 ? -5.159 9.649 -30.234 1.00 93.44 475 LEU A N 1
ATOM 3716 C CA . LEU A 1 475 ? -3.868 8.967 -30.335 1.00 93.44 475 LEU A CA 1
ATOM 3717 C C . LEU A 1 475 ? -3.532 8.565 -31.788 1.00 93.44 475 LEU A C 1
ATOM 3719 O O . LEU A 1 475 ? -4.348 7.899 -32.431 1.00 93.44 475 LEU A O 1
ATOM 3723 N N . PRO A 1 476 ? -2.328 8.900 -32.299 1.00 93.38 476 PRO A N 1
ATOM 3724 C CA . PRO A 1 476 ? -1.443 9.954 -31.798 1.00 93.38 476 PRO A CA 1
ATOM 3725 C C . PRO A 1 476 ? -2.069 11.341 -32.029 1.00 93.38 476 PRO A C 1
ATOM 3727 O O . PRO A 1 476 ? -2.720 11.576 -33.048 1.00 93.38 476 PRO A O 1
ATOM 3730 N N . ASN A 1 477 ? -1.815 12.287 -31.128 1.00 94.62 477 ASN A N 1
ATOM 3731 C CA . ASN A 1 477 ? -2.156 13.697 -31.306 1.00 94.62 477 ASN A CA 1
ATOM 3732 C C . ASN A 1 477 ? -0.890 14.568 -31.361 1.00 94.62 477 ASN A C 1
ATOM 3734 O O . ASN A 1 477 ? 0.152 14.224 -30.808 1.00 94.62 477 ASN A O 1
ATOM 3738 N N . TYR A 1 478 ? -0.983 15.713 -32.037 1.00 94.06 478 TYR A N 1
ATOM 3739 C CA . TYR A 1 478 ? 0.149 16.619 -32.279 1.00 94.06 478 TYR A CA 1
ATOM 3740 C C . TYR A 1 478 ? 0.168 17.838 -31.341 1.00 94.06 478 TYR A C 1
ATOM 3742 O O . TYR A 1 478 ? 0.791 18.853 -31.662 1.00 94.06 478 TYR A O 1
ATOM 3750 N N . VAL A 1 479 ? -0.532 17.775 -30.203 1.00 95.25 479 VAL A N 1
ATOM 3751 C CA . VAL A 1 479 ? -0.428 18.813 -29.173 1.00 95.25 479 VAL A CA 1
ATOM 3752 C C . VAL A 1 479 ? 0.856 18.556 -28.392 1.00 95.25 479 VAL A C 1
ATOM 3754 O O . VAL A 1 479 ? 1.074 17.458 -27.891 1.00 95.25 479 VAL A O 1
ATOM 3757 N N . ILE A 1 480 ? 1.730 19.559 -28.327 1.00 93.00 480 ILE A N 1
ATOM 3758 C CA . ILE A 1 480 ? 2.996 19.453 -27.597 1.00 93.00 480 ILE A CA 1
ATOM 3759 C C . ILE A 1 480 ? 2.681 19.609 -26.099 1.00 93.00 480 ILE A C 1
ATOM 3761 O O . ILE A 1 480 ? 2.118 20.646 -25.735 1.00 93.00 480 ILE A O 1
ATOM 3765 N N . PRO A 1 481 ? 2.999 18.618 -25.243 1.00 93.00 481 PRO A N 1
ATOM 3766 C CA . PRO A 1 481 ? 2.815 18.742 -23.802 1.00 93.00 481 PRO A CA 1
ATOM 3767 C C . PRO A 1 481 ? 3.815 19.720 -23.180 1.00 93.00 481 PRO A C 1
ATOM 3769 O O . PRO A 1 481 ? 4.765 20.168 -23.820 1.00 93.00 481 PRO A O 1
ATOM 3772 N N . GLU A 1 482 ? 3.612 20.040 -21.905 1.00 92.06 482 GLU A N 1
ATOM 3773 C CA . GLU A 1 482 ? 4.471 20.984 -21.181 1.00 92.06 482 GLU A CA 1
ATOM 3774 C C . GLU A 1 482 ? 5.795 20.361 -20.693 1.00 92.06 482 GLU A C 1
ATOM 3776 O O . GLU A 1 482 ? 6.693 21.118 -20.338 1.00 92.06 482 GLU A O 1
ATOM 3781 N N . PHE A 1 483 ? 5.941 19.022 -20.713 1.00 93.06 483 PHE A N 1
ATOM 3782 C CA . PHE A 1 483 ? 7.132 18.291 -20.229 1.00 93.06 483 PHE A CA 1
ATOM 3783 C C . PHE A 1 483 ? 7.557 18.756 -18.819 1.00 93.06 483 PHE A C 1
ATOM 3785 O O . PHE A 1 483 ? 8.701 19.132 -18.565 1.00 93.06 483 PHE A O 1
ATOM 3792 N N . GLN A 1 484 ? 6.576 18.801 -17.913 1.00 86.44 484 GLN A N 1
ATOM 3793 C CA . GLN A 1 484 ? 6.692 19.306 -16.541 1.00 86.44 484 GLN A CA 1
ATOM 3794 C C . GLN A 1 484 ? 6.298 18.212 -15.546 1.00 86.44 484 GLN A C 1
ATOM 3796 O O . GLN A 1 484 ? 5.340 17.509 -15.814 1.00 86.44 484 GLN A O 1
ATOM 3801 N N . SER A 1 485 ? 6.909 18.131 -14.360 1.00 91.88 485 SER A N 1
ATOM 3802 C CA . SER A 1 485 ? 6.821 16.966 -13.445 1.00 91.88 485 SER A CA 1
ATOM 3803 C C . SER A 1 485 ? 7.844 15.881 -13.805 1.00 91.88 485 SER A C 1
ATOM 3805 O O . SER A 1 485 ? 8.946 16.245 -14.205 1.00 91.88 485 SER A O 1
ATOM 3807 N N . ILE A 1 486 ? 7.547 14.604 -13.554 1.00 92.94 486 ILE A N 1
ATOM 3808 C CA . ILE A 1 486 ? 8.552 13.549 -13.336 1.00 92.94 486 ILE A CA 1
ATOM 3809 C C . ILE A 1 486 ? 8.493 12.368 -14.317 1.00 92.94 486 ILE A C 1
ATOM 3811 O O . ILE A 1 486 ? 9.330 11.480 -14.208 1.00 92.94 486 ILE A O 1
ATOM 3815 N N . GLY A 1 487 ? 7.567 12.369 -15.282 1.00 93.88 487 GLY A N 1
ATOM 3816 C CA . GLY A 1 487 ? 7.472 11.331 -16.310 1.00 93.88 487 GLY A CA 1
ATOM 3817 C C . GLY A 1 487 ? 8.554 11.456 -17.390 1.00 93.88 487 GLY A C 1
ATOM 3818 O O . GLY A 1 487 ? 9.677 11.899 -17.147 1.00 93.88 487 GLY A O 1
ATOM 3819 N N . SER A 1 488 ? 8.232 11.088 -18.632 1.00 95.19 488 SER A N 1
ATOM 3820 C CA . SER A 1 488 ? 9.223 10.957 -19.715 1.00 95.19 488 SER A CA 1
ATOM 3821 C C . SER A 1 488 ? 9.678 12.289 -20.346 1.00 95.19 488 SER A C 1
ATOM 3823 O O . SER A 1 488 ? 9.478 12.519 -21.540 1.00 95.19 488 SER A O 1
ATOM 3825 N N . ASN A 1 489 ? 10.305 13.180 -19.567 1.00 94.06 489 ASN A N 1
ATOM 3826 C CA . ASN A 1 489 ? 10.667 14.529 -20.022 1.00 94.06 489 ASN A CA 1
ATOM 3827 C C . ASN A 1 489 ? 11.795 14.545 -21.075 1.00 94.06 489 ASN A C 1
ATOM 3829 O O . ASN A 1 489 ? 11.632 15.151 -22.135 1.00 94.06 489 ASN A O 1
ATOM 3833 N N . GLU A 1 490 ? 12.933 13.885 -20.818 1.00 94.50 490 GLU A N 1
ATOM 3834 C CA . GLU A 1 490 ? 14.096 13.875 -21.732 1.00 94.50 490 GLU A CA 1
ATOM 3835 C C . GLU A 1 490 ? 14.084 12.719 -22.766 1.00 94.50 490 GLU A C 1
ATOM 3837 O O . GLU A 1 490 ? 14.957 12.657 -23.635 1.00 94.50 490 GLU A O 1
ATOM 3842 N N . ILE A 1 491 ? 13.060 11.850 -22.783 1.00 95.19 491 ILE A N 1
ATOM 3843 C CA . ILE A 1 491 ? 13.023 10.642 -23.642 1.00 95.19 491 ILE A CA 1
ATOM 3844 C C . ILE A 1 491 ? 13.171 10.927 -25.147 1.00 95.19 491 ILE A C 1
ATOM 3846 O O . ILE A 1 491 ? 13.788 10.152 -25.880 1.00 95.19 491 ILE A O 1
ATOM 3850 N N . ILE A 1 492 ? 12.652 12.069 -25.615 1.00 93.75 492 ILE A N 1
ATOM 3851 C CA . ILE A 1 492 ? 12.763 12.526 -27.012 1.00 93.75 492 ILE A CA 1
ATOM 3852 C C . ILE A 1 492 ? 14.194 12.912 -27.416 1.00 93.75 492 ILE A C 1
ATOM 3854 O O . ILE A 1 492 ? 14.450 13.139 -28.597 1.00 93.75 492 ILE A O 1
ATOM 3858 N N . VAL A 1 493 ? 15.118 12.987 -26.456 1.00 94.94 493 VAL A N 1
ATOM 3859 C CA . VAL A 1 493 ? 16.560 13.169 -26.657 1.00 94.94 493 VAL A CA 1
ATOM 3860 C C . VAL A 1 493 ? 17.291 11.841 -26.450 1.00 94.94 493 VAL A C 1
ATOM 3862 O O . VAL A 1 493 ? 18.101 11.457 -27.294 1.00 94.94 493 VAL A O 1
ATOM 3865 N N . ASP A 1 494 ? 16.973 11.107 -25.382 1.00 97.12 494 ASP A N 1
ATOM 3866 C CA . ASP A 1 494 ? 17.697 9.887 -25.003 1.00 97.12 494 ASP A CA 1
ATOM 3867 C C . ASP A 1 494 ? 17.460 8.704 -25.949 1.00 97.12 494 ASP A C 1
ATOM 3869 O O . ASP A 1 494 ? 18.406 7.981 -26.271 1.00 97.12 494 ASP A O 1
ATOM 3873 N N . VAL A 1 495 ? 16.238 8.517 -26.463 1.00 97.50 495 VAL A N 1
ATOM 3874 C CA . VAL A 1 495 ? 15.944 7.451 -27.438 1.00 97.50 495 VAL A CA 1
ATOM 3875 C C . VAL A 1 495 ? 16.724 7.657 -28.751 1.00 97.50 495 VAL A C 1
ATOM 3877 O O . VAL A 1 495 ? 17.399 6.720 -29.183 1.00 97.50 495 VAL A O 1
ATOM 3880 N N . PRO A 1 496 ? 16.747 8.857 -29.373 1.00 96.94 496 PRO A N 1
ATOM 3881 C CA . PRO A 1 496 ? 17.636 9.141 -30.503 1.00 96.94 496 PRO A CA 1
ATOM 3882 C C . PRO A 1 496 ? 19.131 8.939 -30.244 1.00 96.94 496 PRO A C 1
ATOM 3884 O O . PRO A 1 496 ? 19.866 8.629 -31.182 1.00 96.94 496 PRO A O 1
ATOM 3887 N N . LEU A 1 497 ? 19.586 9.115 -29.000 1.00 97.12 497 LEU A N 1
ATOM 3888 C CA . LEU A 1 497 ? 20.971 8.866 -28.591 1.00 97.12 497 LEU A CA 1
ATOM 3889 C C . LEU A 1 497 ? 21.262 7.387 -28.285 1.00 97.12 497 LEU A C 1
ATOM 3891 O O . LEU A 1 497 ? 22.417 7.056 -28.013 1.00 97.12 497 LEU A O 1
ATOM 3895 N N . GLY A 1 498 ? 20.249 6.513 -28.336 1.00 95.69 498 GLY A N 1
ATOM 3896 C CA . GLY A 1 498 ? 20.358 5.099 -27.978 1.00 95.69 498 GLY A CA 1
ATOM 3897 C C . GLY A 1 498 ? 20.597 4.866 -26.485 1.00 95.69 498 GLY A C 1
ATOM 3898 O O . GLY A 1 498 ? 21.220 3.872 -26.136 1.00 95.69 498 GLY A O 1
ATOM 3899 N N . ALA A 1 499 ? 20.174 5.800 -25.627 1.00 96.69 499 ALA A N 1
ATOM 3900 C CA . ALA A 1 499 ? 20.398 5.754 -24.183 1.00 96.69 499 ALA A CA 1
ATOM 3901 C C . ALA A 1 499 ? 19.203 5.205 -23.389 1.00 96.69 499 ALA A C 1
ATOM 3903 O O . ALA A 1 499 ? 19.426 4.611 -22.346 1.00 96.69 499 ALA A O 1
ATOM 3904 N N . ALA A 1 500 ? 17.967 5.370 -23.874 1.00 97.62 500 ALA A N 1
ATOM 3905 C CA . ALA A 1 500 ? 16.763 4.838 -23.229 1.00 97.62 500 ALA A CA 1
ATOM 3906 C C . ALA A 1 500 ? 16.193 3.643 -24.013 1.00 97.62 500 ALA A C 1
ATOM 3908 O O . ALA A 1 500 ? 15.872 3.769 -25.199 1.00 97.62 500 ALA A O 1
ATOM 3909 N N . ASP A 1 501 ? 16.034 2.502 -23.341 1.00 97.31 501 ASP A N 1
ATOM 3910 C CA . ASP A 1 501 ? 15.507 1.254 -23.907 1.00 97.31 501 ASP A CA 1
ATOM 3911 C C . ASP A 1 501 ? 13.972 1.194 -23.847 1.00 97.31 501 ASP A C 1
ATOM 3913 O O . ASP A 1 501 ? 13.323 0.660 -24.754 1.00 97.31 501 ASP A O 1
ATOM 3917 N N . PHE A 1 502 ? 13.386 1.745 -22.778 1.00 97.56 502 PHE A N 1
ATOM 3918 C CA . PHE A 1 502 ? 11.955 1.660 -22.487 1.00 97.56 502 PHE A CA 1
ATOM 3919 C C . PHE A 1 502 ? 11.366 2.933 -21.855 1.00 97.56 502 PHE A C 1
ATOM 3921 O O . PHE A 1 502 ? 12.077 3.843 -21.426 1.00 97.56 502 PHE A O 1
ATOM 3928 N N . GLN A 1 503 ? 10.039 2.966 -21.784 1.00 96.69 503 GLN A N 1
ATOM 3929 C CA . GLN A 1 503 ? 9.261 3.791 -20.859 1.00 96.69 503 GLN A CA 1
ATOM 3930 C C . GLN A 1 503 ? 8.155 2.941 -20.221 1.00 96.69 503 GLN A C 1
ATOM 3932 O O . GLN A 1 503 ? 7.741 1.938 -20.806 1.00 96.69 503 GLN A O 1
ATOM 3937 N N . CYS A 1 504 ? 7.675 3.341 -19.051 1.00 96.25 504 CYS A N 1
ATOM 3938 C CA . CYS A 1 504 ? 6.657 2.620 -18.296 1.00 96.25 504 CYS A CA 1
ATOM 3939 C C . CYS A 1 504 ? 5.366 3.424 -18.110 1.00 96.25 504 CYS A C 1
ATOM 3941 O O . CYS A 1 504 ? 5.373 4.653 -18.169 1.00 96.25 504 CYS A O 1
ATOM 3943 N N . GLY A 1 505 ? 4.256 2.726 -17.883 1.00 93.31 505 GLY A N 1
ATOM 3944 C CA . GLY A 1 505 ? 2.953 3.303 -17.550 1.00 93.31 505 GLY A CA 1
ATOM 3945 C C . GLY A 1 505 ? 1.927 2.207 -17.262 1.00 93.31 505 GLY A C 1
ATOM 3946 O O . GLY A 1 505 ? 2.257 1.204 -16.634 1.00 93.31 505 GLY A O 1
ATOM 3947 N N . ALA A 1 506 ? 0.710 2.354 -17.796 1.00 92.31 506 ALA A N 1
ATOM 3948 C CA . ALA A 1 506 ? -0.513 1.668 -17.365 1.00 92.31 506 ALA A CA 1
ATOM 3949 C C . ALA A 1 506 ? -1.054 2.158 -16.004 1.00 92.31 506 ALA A C 1
ATOM 3951 O O . ALA A 1 506 ? -1.766 1.428 -15.316 1.00 92.31 506 ALA A O 1
ATOM 3952 N N . GLU A 1 507 ? -0.758 3.413 -15.659 1.00 89.44 507 GLU A N 1
ATOM 3953 C CA . GLU A 1 507 ? -1.037 4.028 -14.356 1.00 89.44 507 GLU A CA 1
ATOM 3954 C C . GLU A 1 507 ? -1.966 5.251 -14.461 1.00 89.44 507 GLU A C 1
ATOM 3956 O O . GLU A 1 507 ? -2.768 5.552 -13.569 1.00 89.44 507 GLU A O 1
ATOM 3961 N N . PHE A 1 508 ? -1.876 5.972 -15.579 1.00 89.81 508 PHE A N 1
ATOM 3962 C CA . PHE A 1 508 ? -2.566 7.233 -15.827 1.00 89.81 508 PHE A CA 1
ATOM 3963 C C . PHE A 1 508 ? -3.475 7.159 -17.061 1.00 89.81 508 PHE A C 1
ATOM 3965 O O . PHE A 1 508 ? -3.839 6.094 -17.556 1.00 89.81 508 PHE A O 1
ATOM 3972 N N . ASP A 1 509 ? -3.911 8.325 -17.544 1.00 89.56 509 ASP A N 1
ATOM 3973 C CA . ASP A 1 509 ? -4.676 8.417 -18.782 1.00 89.56 509 ASP A CA 1
ATOM 3974 C C . ASP A 1 509 ? -3.845 7.882 -19.972 1.00 89.56 509 ASP A C 1
ATOM 3976 O O . ASP A 1 509 ? -2.764 8.422 -20.244 1.00 89.56 509 ASP A O 1
ATOM 3980 N N . PRO A 1 510 ? -4.341 6.882 -20.731 1.00 91.94 510 PRO A N 1
ATOM 3981 C CA . PRO A 1 510 ? -3.575 6.274 -21.816 1.00 91.94 510 PRO A CA 1
ATOM 3982 C C . PRO A 1 510 ? -3.148 7.250 -22.917 1.00 91.94 510 PRO A C 1
ATOM 3984 O O . PRO A 1 510 ? -2.189 6.970 -23.633 1.00 91.94 510 PRO A O 1
ATOM 3987 N N . ALA A 1 511 ? -3.817 8.396 -23.087 1.00 94.19 511 ALA A N 1
ATOM 3988 C CA . ALA A 1 511 ? -3.396 9.382 -24.076 1.00 94.19 511 ALA A CA 1
ATOM 3989 C C . ALA A 1 511 ? -2.220 10.246 -23.599 1.00 94.19 511 ALA A C 1
ATOM 3991 O O . ALA A 1 511 ? -1.451 10.719 -24.434 1.00 94.19 511 ALA A O 1
ATOM 3992 N N . ALA A 1 512 ? -2.025 10.414 -22.287 1.00 94.00 512 ALA A N 1
ATOM 3993 C CA . ALA A 1 512 ? -0.809 11.021 -21.747 1.00 94.00 512 ALA A CA 1
ATOM 3994 C C . ALA A 1 512 ? 0.403 10.082 -21.895 1.00 94.00 512 ALA A C 1
ATOM 3996 O O . ALA A 1 512 ? 1.477 10.526 -22.294 1.00 94.00 512 ALA A O 1
ATOM 3997 N N . GLU A 1 513 ? 0.217 8.787 -21.629 1.00 94.25 513 GLU A N 1
ATOM 3998 C CA . GLU A 1 513 ? 1.286 7.778 -21.660 1.00 94.25 513 GLU A CA 1
ATOM 3999 C C . GLU A 1 513 ? 1.692 7.360 -23.084 1.00 94.25 513 GLU A C 1
ATOM 4001 O O . GLU A 1 513 ? 2.868 7.379 -23.456 1.00 94.25 513 GLU A O 1
ATOM 4006 N N . LEU A 1 514 ? 0.714 6.988 -23.918 1.00 95.25 514 LEU A N 1
ATOM 4007 C CA . LEU A 1 514 ? 0.976 6.336 -25.205 1.00 95.25 514 LEU A CA 1
ATOM 4008 C C . LEU A 1 514 ? 1.277 7.321 -26.341 1.00 95.25 514 LEU A C 1
ATOM 4010 O O . LEU A 1 514 ? 1.814 6.910 -27.369 1.00 95.25 514 LEU A O 1
ATOM 4014 N N . ASN A 1 515 ? 0.943 8.611 -26.208 1.00 95.69 515 ASN A N 1
ATOM 4015 C CA . ASN A 1 515 ? 1.116 9.566 -27.308 1.00 95.69 515 ASN A CA 1
ATOM 4016 C C . ASN A 1 515 ? 2.594 9.747 -27.680 1.00 95.69 515 ASN A C 1
ATOM 4018 O O . ASN A 1 515 ? 2.956 9.657 -28.854 1.00 95.69 515 ASN A O 1
ATOM 4022 N N . ILE A 1 516 ? 3.456 9.954 -26.681 1.00 94.56 516 ILE A N 1
ATOM 4023 C CA . ILE A 1 516 ? 4.901 10.112 -26.886 1.00 94.56 516 ILE A CA 1
ATOM 4024 C C . ILE A 1 516 ? 5.527 8.830 -27.456 1.00 94.56 516 ILE A C 1
ATOM 4026 O O . ILE A 1 516 ? 6.288 8.899 -28.424 1.00 94.56 516 ILE A O 1
ATOM 4030 N N . TRP A 1 517 ? 5.099 7.663 -26.965 1.00 95.81 517 TRP A N 1
ATOM 4031 C CA . TRP A 1 517 ? 5.509 6.357 -27.478 1.00 95.81 517 TRP A CA 1
ATOM 4032 C C . TRP A 1 517 ? 5.121 6.166 -28.950 1.00 95.81 517 TRP A C 1
ATOM 4034 O O . TRP A 1 517 ? 5.971 5.828 -29.776 1.00 95.81 517 TRP A O 1
ATOM 4044 N N . TYR A 1 518 ? 3.876 6.472 -29.333 1.00 95.94 518 TYR A N 1
ATOM 4045 C CA . TYR A 1 518 ? 3.456 6.403 -30.734 1.00 95.94 518 TYR A CA 1
ATOM 4046 C C . TYR A 1 518 ? 4.239 7.365 -31.634 1.00 95.94 518 TYR A C 1
ATOM 4048 O O . TYR A 1 518 ? 4.542 7.000 -32.771 1.00 95.94 518 TYR A O 1
ATOM 4056 N N . HIS A 1 519 ? 4.627 8.556 -31.164 1.00 95.81 519 HIS A N 1
ATOM 4057 C CA . HIS A 1 519 ? 5.509 9.440 -31.938 1.00 95.81 519 HIS A CA 1
ATOM 4058 C C . HIS A 1 519 ? 6.906 8.844 -32.136 1.00 95.81 519 HIS A C 1
ATOM 4060 O O . HIS A 1 519 ? 7.396 8.856 -33.267 1.00 95.81 519 HIS A O 1
ATOM 4066 N N . LEU A 1 520 ? 7.509 8.250 -31.100 1.00 96.06 520 LEU A N 1
ATOM 4067 C CA . LEU A 1 520 ? 8.786 7.529 -31.210 1.00 96.06 520 LEU A CA 1
ATOM 4068 C C . LEU A 1 520 ? 8.692 6.364 -32.217 1.00 96.06 520 LEU A C 1
ATOM 4070 O O . LEU A 1 520 ? 9.543 6.239 -33.102 1.00 96.06 520 LEU A O 1
ATOM 4074 N N . LEU A 1 521 ? 7.618 5.567 -32.156 1.00 95.69 521 LEU A N 1
ATOM 4075 C CA . LEU A 1 521 ? 7.355 4.476 -33.103 1.00 95.69 521 LEU A CA 1
ATOM 4076 C C . LEU A 1 521 ? 7.178 4.975 -34.548 1.00 95.69 521 LEU A C 1
ATOM 4078 O O . LEU A 1 521 ? 7.714 4.359 -35.480 1.00 95.69 521 LEU A O 1
ATOM 4082 N N . ASN A 1 522 ? 6.458 6.088 -34.734 1.00 95.88 522 ASN A N 1
ATOM 4083 C CA . ASN A 1 522 ? 6.169 6.700 -36.035 1.00 95.88 522 ASN A CA 1
ATOM 4084 C C . ASN A 1 522 ? 7.422 7.248 -36.731 1.00 95.88 522 ASN A C 1
ATOM 4086 O O . ASN A 1 522 ? 7.504 7.189 -37.958 1.00 95.88 522 ASN A O 1
ATOM 4090 N N . VAL A 1 523 ? 8.408 7.753 -35.978 1.00 95.69 523 VAL A N 1
ATOM 4091 C CA . VAL A 1 523 ? 9.698 8.205 -36.541 1.00 95.69 523 VAL A CA 1
ATOM 4092 C C . VAL A 1 523 ? 10.734 7.080 -36.678 1.00 95.69 523 VAL A C 1
ATOM 4094 O O . VAL A 1 523 ? 11.827 7.316 -37.186 1.00 95.69 523 VAL A O 1
ATOM 4097 N N . GLY A 1 524 ? 10.378 5.847 -36.301 1.00 96.50 524 GLY A N 1
ATOM 4098 C CA . GLY A 1 524 ? 11.153 4.636 -36.581 1.00 96.50 524 GLY A CA 1
ATOM 4099 C C . GLY A 1 524 ? 11.868 4.007 -35.384 1.00 96.50 524 GLY A C 1
ATOM 4100 O O . GLY A 1 524 ? 12.425 2.922 -35.546 1.00 96.50 524 GLY A O 1
ATOM 4101 N N . TYR A 1 525 ? 11.820 4.612 -34.193 1.00 96.75 525 TYR A N 1
ATOM 4102 C CA . TYR A 1 525 ? 12.357 3.989 -32.979 1.00 96.75 525 TYR A CA 1
ATOM 4103 C C . TYR A 1 525 ? 11.500 2.802 -32.533 1.00 96.75 525 TYR A C 1
ATOM 4105 O O . TYR A 1 525 ? 10.345 2.655 -32.935 1.00 96.75 525 TYR A O 1
ATOM 4113 N N . ARG A 1 526 ? 12.078 1.915 -31.723 1.00 92.06 526 ARG A N 1
ATOM 4114 C CA . ARG A 1 526 ? 11.421 0.705 -31.197 1.00 92.06 526 ARG A CA 1
ATOM 4115 C C . ARG A 1 526 ? 11.618 0.579 -29.686 1.00 92.06 526 ARG A C 1
ATOM 4117 O O . ARG A 1 526 ? 11.857 -0.508 -29.180 1.00 92.06 526 ARG A O 1
ATOM 4124 N N . THR A 1 527 ? 11.524 1.716 -28.999 1.00 93.50 527 THR A N 1
ATOM 4125 C CA . THR A 1 527 ? 11.481 1.815 -27.536 1.00 93.50 527 THR A CA 1
ATOM 4126 C C . THR A 1 527 ? 10.368 0.926 -26.996 1.00 93.50 527 THR A C 1
ATOM 4128 O O . THR A 1 527 ? 9.242 0.957 -27.507 1.00 93.50 527 THR A O 1
ATOM 4131 N N . LEU A 1 528 ? 10.680 0.123 -25.985 1.00 95.81 528 LEU A N 1
ATOM 4132 C CA . LEU A 1 528 ? 9.700 -0.736 -25.332 1.00 95.81 528 LEU A CA 1
ATOM 4133 C C . LEU A 1 528 ? 8.735 0.102 -24.483 1.00 95.81 528 LEU A C 1
ATOM 4135 O O . LEU A 1 528 ? 9.080 1.187 -24.015 1.00 95.81 528 LEU A O 1
ATOM 4139 N N . MET A 1 529 ? 7.531 -0.424 -24.284 1.00 95.31 529 MET A N 1
ATOM 4140 C CA . MET A 1 529 ? 6.570 0.095 -23.317 1.00 95.31 529 MET A CA 1
ATOM 4141 C C . MET A 1 529 ? 6.312 -1.005 -22.291 1.00 95.31 529 MET A C 1
ATOM 4143 O O . MET A 1 529 ? 5.963 -2.126 -22.674 1.00 95.31 529 MET A O 1
ATOM 4147 N N . LEU A 1 530 ? 6.537 -0.695 -21.019 1.00 96.94 530 LEU A N 1
ATOM 4148 C CA . LEU A 1 530 ? 6.311 -1.596 -19.892 1.00 96.94 530 LEU A CA 1
ATOM 4149 C C . LEU A 1 530 ? 5.089 -1.124 -19.090 1.00 96.94 530 LEU A C 1
ATOM 4151 O O . LEU A 1 530 ? 4.721 0.050 -19.113 1.00 96.94 530 LEU A O 1
ATOM 4155 N N . GLY A 1 531 ? 4.452 -2.059 -18.399 1.00 96.00 531 GLY A N 1
ATOM 4156 C CA . GLY A 1 531 ? 3.408 -1.804 -17.411 1.00 96.00 531 GLY A CA 1
ATOM 4157 C C . GLY A 1 531 ? 3.996 -1.941 -16.015 1.00 96.00 531 GLY A C 1
ATOM 4158 O O . GLY A 1 531 ? 4.674 -2.943 -15.766 1.00 96.00 531 GLY A O 1
ATOM 4159 N N . GLU A 1 532 ? 3.735 -0.963 -15.152 1.00 95.12 532 GLU A N 1
ATOM 4160 C CA . GLU A 1 532 ? 4.282 -0.858 -13.794 1.00 95.12 532 GLU A CA 1
ATOM 4161 C C . GLU A 1 532 ? 3.243 -0.344 -12.788 1.00 95.12 532 GLU A C 1
ATOM 4163 O O . GLU A 1 532 ? 2.136 0.025 -13.189 1.00 95.12 532 GLU A O 1
ATOM 4168 N N . THR A 1 533 ? 3.567 -0.345 -11.491 1.00 94.62 533 THR A N 1
ATOM 4169 C CA . THR A 1 533 ? 2.689 0.259 -10.469 1.00 94.62 533 THR A CA 1
ATOM 4170 C C . THR A 1 533 ? 3.219 1.473 -9.735 1.00 94.62 533 THR A C 1
ATOM 4172 O O . THR A 1 533 ? 2.399 2.152 -9.109 1.00 94.62 533 THR A O 1
ATOM 4175 N N . ASP A 1 534 ? 4.544 1.649 -9.681 1.00 94.88 534 ASP A N 1
ATOM 4176 C CA . ASP A 1 534 ? 5.187 2.542 -8.711 1.00 94.88 534 ASP A CA 1
ATOM 4177 C C . ASP A 1 534 ? 4.555 2.340 -7.311 1.00 94.88 534 ASP A C 1
ATOM 4179 O O . ASP A 1 534 ? 4.055 3.256 -6.648 1.00 94.88 534 ASP A O 1
ATOM 4183 N N . TYR A 1 535 ? 4.413 1.072 -6.901 1.00 94.38 535 TYR A N 1
ATOM 4184 C CA . TYR A 1 535 ? 3.751 0.721 -5.645 1.00 94.38 535 TYR A CA 1
ATOM 4185 C C . TYR A 1 535 ? 4.649 1.116 -4.458 1.00 94.38 535 TYR A C 1
ATOM 4187 O O . TYR A 1 535 ? 5.806 0.697 -4.437 1.00 94.38 535 TYR A O 1
ATOM 4195 N N . PRO A 1 536 ? 4.165 1.823 -3.413 1.00 90.06 536 PRO A N 1
ATOM 4196 C CA . PRO A 1 536 ? 2.824 2.370 -3.203 1.00 90.06 536 PRO A CA 1
ATOM 4197 C C . PRO A 1 536 ? 2.775 3.903 -3.382 1.00 90.06 536 PRO A C 1
ATOM 4199 O O . PRO A 1 536 ? 2.053 4.598 -2.669 1.00 90.06 536 PRO A O 1
ATOM 4202 N N . CYS A 1 537 ? 3.609 4.475 -4.248 1.00 87.88 537 CYS A N 1
ATOM 4203 C CA . CYS A 1 537 ? 3.627 5.910 -4.532 1.00 87.88 537 CYS A CA 1
ATOM 4204 C C . CYS A 1 537 ? 2.477 6.343 -5.449 1.00 87.88 537 CYS A C 1
ATOM 4206 O O . CYS A 1 537 ? 1.888 7.406 -5.218 1.00 87.88 537 CYS A O 1
ATOM 4208 N N . ILE A 1 538 ? 2.123 5.516 -6.439 1.00 87.19 538 ILE A N 1
ATOM 4209 C CA . ILE A 1 538 ? 0.977 5.743 -7.333 1.00 87.19 538 ILE A CA 1
ATOM 4210 C C . ILE A 1 538 ? -0.219 4.862 -6.943 1.00 87.19 538 ILE A C 1
ATOM 4212 O O . ILE A 1 538 ? -1.340 5.375 -6.845 1.00 87.19 538 ILE A O 1
ATOM 4216 N N . TYR A 1 539 ? 0.002 3.575 -6.645 1.00 81.56 539 TYR A N 1
ATOM 4217 C CA . TYR A 1 539 ? -1.057 2.636 -6.253 1.00 81.56 539 TYR A CA 1
ATOM 4218 C C . TYR A 1 539 ? -0.890 2.063 -4.839 1.00 81.56 539 TYR A C 1
ATOM 4220 O O . TYR A 1 539 ? -0.038 1.218 -4.600 1.00 81.56 539 TYR A O 1
ATOM 4228 N N . ASP A 1 540 ? -1.795 2.426 -3.924 1.00 84.94 540 ASP A N 1
ATOM 4229 C CA . ASP A 1 540 ? -1.885 1.845 -2.570 1.00 84.94 540 ASP A CA 1
ATOM 4230 C C . ASP A 1 540 ? -2.442 0.398 -2.544 1.00 84.94 540 ASP A C 1
ATOM 4232 O O . ASP A 1 540 ? -2.410 -0.248 -1.502 1.00 84.94 540 ASP A O 1
ATOM 4236 N N . ASP A 1 541 ? -2.991 -0.119 -3.650 1.00 85.25 541 ASP A N 1
ATOM 4237 C CA . ASP A 1 541 ? -3.786 -1.366 -3.691 1.00 85.25 541 ASP A CA 1
ATOM 4238 C C . ASP A 1 541 ? -2.958 -2.666 -3.839 1.00 85.25 541 ASP A C 1
ATOM 4240 O O . ASP A 1 541 ? -3.542 -3.750 -3.930 1.00 85.25 541 ASP A O 1
ATOM 4244 N N . GLY A 1 542 ? -1.624 -2.576 -3.860 1.00 91.62 542 GLY A N 1
ATOM 4245 C CA . GLY A 1 542 ? -0.699 -3.701 -4.063 1.00 91.62 542 GLY A CA 1
ATOM 4246 C C . GLY A 1 542 ? 0.092 -3.630 -5.384 1.00 91.62 542 GLY A C 1
ATOM 4247 O O . GLY A 1 542 ? -0.315 -2.920 -6.307 1.00 91.62 542 GLY A O 1
ATOM 4248 N N . PRO A 1 543 ? 1.225 -4.351 -5.490 1.00 95.19 543 PRO A N 1
ATOM 4249 C CA . PRO A 1 543 ? 2.055 -4.368 -6.694 1.00 95.19 543 PRO A CA 1
ATOM 4250 C C . PRO A 1 543 ? 1.390 -5.124 -7.854 1.00 95.19 543 PRO A C 1
ATOM 4252 O O . PRO A 1 543 ? 0.533 -5.990 -7.673 1.00 95.19 543 PRO A O 1
ATOM 4255 N N . GLY A 1 544 ? 1.821 -4.832 -9.077 1.00 93.19 544 GLY A N 1
ATOM 4256 C CA . GLY A 1 544 ? 1.365 -5.488 -10.295 1.00 93.19 544 GLY A CA 1
ATOM 4257 C C . GLY A 1 544 ? -0.051 -5.143 -10.759 1.00 93.19 544 GLY A C 1
ATOM 4258 O O . GLY A 1 544 ? -0.623 -5.946 -11.490 1.00 93.19 544 GLY A O 1
ATOM 4259 N N . VAL A 1 545 ? -0.660 -4.021 -10.367 1.00 88.62 545 VAL A N 1
ATOM 4260 C CA . VAL A 1 545 ? -1.882 -3.525 -11.034 1.00 88.62 545 VAL A CA 1
ATOM 4261 C C . VAL A 1 545 ? -1.577 -3.232 -12.505 1.00 88.62 545 VAL A C 1
ATOM 4263 O O . VAL A 1 545 ? -2.147 -3.884 -13.377 1.00 88.62 545 VAL A O 1
ATOM 4266 N N . GLY A 1 546 ? -0.624 -2.339 -12.785 1.00 92.25 546 GLY A N 1
ATOM 4267 C CA . GLY A 1 546 ? 0.081 -2.322 -14.063 1.00 92.25 546 GLY A CA 1
ATOM 4268 C C . GLY A 1 546 ? 1.195 -3.369 -14.040 1.00 92.25 546 GLY A C 1
ATOM 4269 O O . GLY A 1 546 ? 1.933 -3.492 -13.064 1.00 92.25 546 GLY A O 1
ATOM 4270 N N . ARG A 1 547 ? 1.278 -4.193 -15.086 1.00 95.25 547 ARG A N 1
ATOM 4271 C CA . ARG A 1 547 ? 2.277 -5.267 -15.194 1.00 95.25 547 ARG A CA 1
ATOM 4272 C C . ARG A 1 547 ? 2.695 -5.525 -16.634 1.00 95.25 547 ARG A C 1
ATOM 4274 O O . ARG A 1 547 ? 1.966 -5.235 -17.586 1.00 95.25 547 ARG A O 1
ATOM 4281 N N . THR A 1 548 ? 3.862 -6.138 -16.781 1.00 97.31 548 THR A N 1
ATOM 4282 C CA . THR A 1 548 ? 4.441 -6.561 -18.058 1.00 97.31 548 THR A CA 1
ATOM 4283 C C . THR A 1 548 ? 4.506 -8.081 -18.135 1.00 97.31 548 THR A C 1
ATOM 4285 O O . THR A 1 548 ? 4.927 -8.739 -17.192 1.00 97.31 548 THR A O 1
ATOM 4288 N N . TYR A 1 549 ? 4.137 -8.659 -19.271 1.00 97.56 549 TYR A N 1
ATOM 4289 C CA . TYR A 1 549 ? 4.226 -10.089 -19.544 1.00 97.56 549 TYR A CA 1
ATOM 4290 C C . TYR A 1 549 ? 5.283 -10.353 -20.605 1.00 97.56 549 TYR A C 1
ATOM 4292 O O . TYR A 1 549 ? 5.237 -9.776 -21.694 1.00 97.56 549 TYR A O 1
ATOM 4300 N N . VAL A 1 550 ? 6.201 -11.272 -20.319 1.00 97.44 550 VAL A N 1
ATOM 4301 C CA . VAL A 1 550 ? 7.314 -11.604 -21.214 1.00 97.44 550 VAL A CA 1
ATOM 4302 C C . VAL A 1 550 ? 7.239 -13.062 -21.625 1.00 97.44 550 VAL A C 1
ATOM 4304 O O . VAL A 1 550 ? 7.130 -13.941 -20.769 1.00 97.44 550 VAL A O 1
ATOM 4307 N N . GLN A 1 551 ? 7.309 -13.330 -22.931 1.00 97.31 551 GLN A N 1
ATOM 4308 C CA . GLN A 1 551 ? 7.375 -14.696 -23.432 1.00 97.31 551 GLN A CA 1
ATOM 4309 C C . GLN A 1 551 ? 8.766 -15.289 -23.193 1.00 97.31 551 GLN A C 1
ATOM 4311 O O . GLN A 1 551 ? 9.742 -14.832 -23.786 1.00 97.31 551 GLN A O 1
ATOM 4316 N N . LEU A 1 552 ? 8.849 -16.361 -22.409 1.00 96.75 552 LEU A N 1
ATOM 4317 C CA . LEU A 1 552 ? 10.070 -17.129 -22.157 1.00 96.75 552 LEU A CA 1
ATOM 4318 C C . LEU A 1 552 ? 9.836 -18.617 -22.493 1.00 96.75 552 LEU A C 1
ATOM 4320 O O . LEU A 1 552 ? 8.695 -19.078 -22.480 1.00 96.75 552 LEU A O 1
ATOM 4324 N N . PRO A 1 553 ? 10.886 -19.382 -22.852 1.00 94.44 553 PRO A N 1
ATOM 4325 C CA . PRO A 1 553 ? 10.753 -20.819 -23.108 1.00 94.44 553 PRO A CA 1
ATOM 4326 C C . PRO A 1 553 ? 10.488 -21.627 -21.828 1.00 94.44 553 PRO A C 1
ATOM 4328 O O . PRO A 1 553 ? 9.857 -22.678 -21.893 1.00 94.44 553 PRO A O 1
ATOM 4331 N N . GLU A 1 554 ? 10.972 -21.129 -20.692 1.00 95.12 554 GLU A N 1
ATOM 4332 C CA . GLU A 1 554 ? 10.853 -21.699 -19.351 1.00 95.12 554 GLU A CA 1
ATOM 4333 C C . GLU A 1 554 ? 10.596 -20.544 -18.361 1.00 95.12 554 GLU A C 1
ATOM 4335 O O . GLU A 1 554 ? 10.919 -19.396 -18.693 1.00 95.12 554 GLU A O 1
ATOM 4340 N N . PRO A 1 555 ? 10.021 -20.799 -17.171 1.00 95.81 555 PRO A N 1
ATOM 4341 C CA . PRO A 1 555 ? 9.766 -19.745 -16.194 1.00 95.81 555 PRO A CA 1
ATOM 4342 C C . PRO A 1 555 ? 11.056 -19.064 -15.703 1.00 95.81 555 PRO A C 1
ATOM 4344 O O . PRO A 1 555 ? 12.081 -19.737 -15.563 1.00 95.81 555 PRO A O 1
ATOM 4347 N N . PRO A 1 556 ? 11.026 -17.756 -15.383 1.00 96.00 556 PRO A N 1
ATOM 4348 C CA . PRO A 1 556 ? 12.178 -17.068 -14.811 1.00 96.00 556 PRO A CA 1
ATOM 4349 C C . PRO A 1 556 ? 12.444 -17.631 -13.407 1.00 96.00 556 PRO A C 1
ATOM 4351 O O . PRO A 1 556 ? 11.539 -17.691 -12.574 1.00 96.00 556 PRO A O 1
ATOM 4354 N N . GLN A 1 557 ? 13.667 -18.108 -13.166 1.00 95.81 557 GLN A N 1
ATOM 4355 C CA . GLN A 1 557 ? 14.025 -18.864 -11.962 1.00 95.81 557 GLN A CA 1
ATOM 4356 C C . GLN A 1 557 ? 15.487 -18.653 -11.551 1.00 95.81 557 GLN A C 1
ATOM 4358 O O . GLN A 1 557 ? 16.363 -18.400 -12.379 1.00 95.81 557 GLN A O 1
ATOM 4363 N N . GLY A 1 558 ? 15.752 -18.817 -10.253 1.00 96.38 558 GLY A N 1
ATOM 4364 C CA . GLY A 1 558 ? 17.094 -18.733 -9.676 1.00 96.38 558 GLY A CA 1
ATOM 4365 C C . GLY A 1 558 ? 17.714 -17.325 -9.700 1.00 96.38 558 GLY A C 1
ATOM 4366 O O . GLY A 1 558 ? 17.032 -16.340 -9.982 1.00 96.38 558 GLY A O 1
ATOM 4367 N N . PRO A 1 559 ? 19.025 -17.202 -9.412 1.00 97.25 559 PRO A N 1
ATOM 4368 C CA . PRO A 1 559 ? 19.665 -15.900 -9.203 1.00 97.25 559 PRO A CA 1
ATOM 4369 C C . PRO A 1 559 ? 19.667 -14.961 -10.420 1.00 97.25 559 PRO A C 1
ATOM 4371 O O . PRO A 1 559 ? 19.786 -13.753 -10.238 1.00 97.25 559 PRO A O 1
ATOM 4374 N N . GLN A 1 560 ? 19.514 -15.496 -11.638 1.00 96.88 560 GLN A N 1
ATOM 4375 C CA . GLN A 1 560 ? 19.484 -14.738 -12.902 1.00 96.88 560 GLN A CA 1
ATOM 4376 C C . GLN A 1 560 ? 18.070 -14.662 -13.522 1.00 96.88 560 GLN A C 1
ATOM 4378 O O . GLN A 1 560 ? 17.909 -14.593 -14.746 1.00 96.88 560 GLN A O 1
ATOM 4383 N N . ALA A 1 561 ? 17.026 -14.736 -12.687 1.00 97.69 561 ALA A N 1
ATOM 4384 C CA . ALA A 1 561 ? 15.635 -14.687 -13.134 1.00 97.69 561 ALA A CA 1
ATOM 4385 C C . ALA A 1 561 ? 15.291 -13.361 -13.833 1.00 97.69 561 ALA A C 1
ATOM 4387 O O . ALA A 1 561 ? 14.736 -13.394 -14.935 1.00 97.69 561 ALA A O 1
ATOM 4388 N N . LEU A 1 562 ? 15.675 -12.210 -13.254 1.00 97.81 562 LEU A N 1
ATOM 4389 C CA . LEU A 1 562 ? 15.462 -10.914 -13.904 1.00 97.81 562 LEU A CA 1
ATOM 4390 C C . LEU A 1 562 ? 16.228 -10.832 -15.227 1.00 97.81 562 LEU A C 1
ATOM 4392 O O . LEU A 1 562 ? 15.647 -10.460 -16.236 1.00 97.81 562 LEU A O 1
ATOM 4396 N N . GLU A 1 563 ? 17.501 -11.217 -15.265 1.00 97.44 563 GLU A N 1
ATOM 4397 C CA . GLU A 1 563 ? 18.330 -11.173 -16.472 1.00 97.44 563 GLU A CA 1
ATOM 4398 C C . GLU A 1 563 ? 17.723 -12.009 -17.612 1.00 97.44 563 GLU A C 1
ATOM 4400 O O . GLU A 1 563 ? 17.726 -11.584 -18.770 1.00 97.44 563 GLU A O 1
ATOM 4405 N N . SER A 1 564 ? 17.125 -13.157 -17.279 1.00 97.19 564 SER A N 1
ATOM 4406 C CA . SER A 1 564 ? 16.386 -14.002 -18.226 1.00 97.19 564 SER A CA 1
ATOM 4407 C C . SER A 1 564 ? 15.109 -13.319 -18.735 1.00 97.19 564 SER A C 1
ATOM 4409 O O . SER A 1 564 ? 14.808 -13.369 -19.930 1.00 97.19 564 SER A O 1
ATOM 4411 N N . TRP A 1 565 ? 14.379 -12.638 -17.849 1.00 97.88 565 TRP A N 1
ATOM 4412 C CA . TRP A 1 565 ? 13.165 -11.878 -18.163 1.00 97.88 565 TRP A CA 1
ATOM 4413 C C . TRP A 1 565 ? 13.464 -10.627 -19.015 1.00 97.88 565 TRP A C 1
ATOM 4415 O O . TRP A 1 565 ? 12.816 -10.411 -20.039 1.00 97.88 565 TRP A O 1
ATOM 4425 N N . LEU A 1 566 ? 14.522 -9.873 -18.699 1.00 97.44 566 LEU A N 1
ATOM 4426 C CA . LEU A 1 566 ? 15.034 -8.759 -19.511 1.00 97.44 566 LEU A CA 1
ATOM 4427 C C . LEU A 1 566 ? 15.539 -9.232 -20.885 1.00 97.44 566 LEU A C 1
ATOM 4429 O O . LEU A 1 566 ? 15.311 -8.564 -21.892 1.00 97.44 566 LEU A O 1
ATOM 4433 N N . GLY A 1 567 ? 16.175 -10.406 -20.967 1.00 96.75 567 GLY A N 1
ATOM 4434 C CA . GLY A 1 567 ? 16.514 -11.038 -22.248 1.00 96.75 567 GLY A CA 1
ATOM 4435 C C . GLY A 1 567 ? 15.271 -11.328 -23.098 1.00 96.75 567 GLY A C 1
ATOM 4436 O O . GLY A 1 567 ? 15.248 -11.049 -24.295 1.00 96.75 567 GLY A O 1
ATOM 4437 N N . GLY A 1 568 ? 14.189 -11.798 -22.471 1.00 96.25 568 GLY A N 1
ATOM 4438 C CA . GLY A 1 568 ? 12.892 -11.958 -23.128 1.00 96.25 568 GLY A CA 1
ATOM 4439 C C . GLY A 1 568 ? 12.290 -10.643 -23.642 1.00 96.25 568 GLY A C 1
ATOM 4440 O O . GLY A 1 568 ? 11.736 -10.637 -24.738 1.00 96.25 568 GLY A O 1
ATOM 4441 N N . LEU A 1 569 ? 12.440 -9.526 -22.919 1.00 95.56 569 LEU A N 1
ATOM 4442 C CA . LEU A 1 569 ? 12.018 -8.200 -23.401 1.00 95.56 569 LEU A CA 1
ATOM 4443 C C . LEU A 1 569 ? 12.786 -7.741 -24.649 1.00 95.56 569 LEU A C 1
ATOM 4445 O O . LEU A 1 569 ? 12.200 -7.085 -25.509 1.00 95.56 569 LEU A O 1
ATOM 4449 N N . LYS A 1 570 ? 14.079 -8.072 -24.750 1.00 92.00 570 LYS A N 1
ATOM 4450 C CA . LYS A 1 570 ? 14.928 -7.711 -25.899 1.00 92.00 570 LYS A CA 1
ATOM 4451 C C . LYS A 1 570 ? 14.644 -8.584 -27.129 1.00 92.00 570 LYS A C 1
ATOM 4453 O O . LYS A 1 570 ? 14.549 -8.064 -28.239 1.00 92.00 570 LYS A O 1
ATOM 4458 N N . ASP A 1 571 ? 14.484 -9.895 -26.929 1.00 92.94 571 ASP A N 1
ATOM 4459 C CA . ASP A 1 571 ? 14.549 -10.889 -28.014 1.00 92.94 571 ASP A CA 1
ATOM 4460 C C . ASP A 1 571 ? 13.209 -11.574 -28.359 1.00 92.94 571 ASP A C 1
ATOM 4462 O O . ASP A 1 571 ? 13.146 -12.371 -29.304 1.00 92.94 571 ASP A O 1
ATOM 4466 N N . ARG A 1 572 ? 12.135 -11.351 -27.586 1.00 91.12 572 ARG A N 1
ATOM 4467 C CA . ARG A 1 572 ? 10.872 -12.112 -27.686 1.00 91.12 572 ARG A CA 1
ATOM 4468 C C . ARG A 1 572 ? 9.636 -11.212 -27.631 1.00 91.12 572 ARG A C 1
ATOM 4470 O O . ARG A 1 572 ? 9.716 -9.992 -27.583 1.00 91.12 572 ARG A O 1
ATOM 4477 N N . ALA A 1 573 ? 8.460 -11.834 -27.724 1.00 93.12 573 ALA A N 1
ATOM 4478 C CA . ALA A 1 573 ? 7.194 -11.125 -27.617 1.00 93.12 573 ALA A CA 1
ATOM 4479 C C . ALA A 1 573 ? 6.898 -10.757 -26.155 1.00 93.12 573 ALA A C 1
ATOM 4481 O O . ALA A 1 573 ? 6.948 -11.615 -25.272 1.00 93.12 573 ALA A O 1
ATOM 4482 N N . SER A 1 574 ? 6.498 -9.512 -25.926 1.00 94.56 574 SER A N 1
ATOM 4483 C CA . SER A 1 574 ? 5.973 -9.025 -24.653 1.00 94.56 574 SER A CA 1
ATOM 4484 C C . SER A 1 574 ? 4.694 -8.214 -24.871 1.00 94.56 574 SER A C 1
ATOM 4486 O O . SER A 1 574 ? 4.367 -7.824 -25.995 1.00 94.56 574 SER A O 1
ATOM 4488 N N . TYR A 1 575 ? 3.937 -8.004 -23.799 1.00 94.81 575 TYR A N 1
ATOM 4489 C CA . TYR A 1 575 ? 2.834 -7.044 -23.738 1.00 94.81 575 TYR A CA 1
ATOM 4490 C C . TYR A 1 575 ? 2.701 -6.509 -22.312 1.00 94.81 575 TYR A C 1
ATOM 4492 O O . TYR A 1 575 ? 3.253 -7.083 -21.378 1.00 94.81 575 TYR A O 1
ATOM 4500 N N . PHE A 1 576 ? 1.968 -5.416 -22.139 1.00 94.50 576 PHE A N 1
ATOM 4501 C CA . PHE A 1 576 ? 1.755 -4.778 -20.845 1.00 94.50 576 PHE A CA 1
ATOM 4502 C C . PHE A 1 576 ? 0.294 -4.342 -20.685 1.00 94.50 576 PHE A C 1
ATOM 4504 O O . PHE A 1 576 ? -0.453 -4.299 -21.667 1.00 94.50 576 PHE A O 1
ATOM 4511 N N . GLY A 1 577 ? -0.108 -4.022 -19.457 1.00 91.88 577 GLY A N 1
ATOM 4512 C CA . GLY A 1 577 ? -1.411 -3.434 -19.149 1.00 91.88 577 GLY A CA 1
ATOM 4513 C C . GLY A 1 577 ? -1.860 -3.714 -17.717 1.00 91.88 577 GLY A C 1
ATOM 4514 O O . GLY A 1 577 ? -1.065 -4.143 -16.885 1.00 91.88 577 GLY A O 1
ATOM 4515 N N . ASP A 1 578 ? -3.158 -3.544 -17.462 1.00 88.50 578 ASP A N 1
ATOM 4516 C CA . ASP A 1 578 ? -3.811 -3.739 -16.154 1.00 88.50 578 ASP A CA 1
ATOM 4517 C C . ASP A 1 578 ? -4.002 -5.220 -15.740 1.00 88.50 578 ASP A C 1
ATOM 4519 O O . ASP A 1 578 ? -4.794 -5.544 -14.854 1.00 88.50 578 ASP A O 1
ATOM 4523 N N . GLY A 1 579 ? -3.381 -6.146 -16.478 1.00 84.19 579 GLY A N 1
ATOM 4524 C CA . GLY A 1 579 ? -3.563 -7.596 -16.366 1.00 84.19 579 GLY A CA 1
ATOM 4525 C C . GLY A 1 579 ? -4.967 -8.135 -16.694 1.00 84.19 579 GLY A C 1
ATOM 4526 O O . GLY A 1 579 ? -5.158 -9.352 -16.738 1.00 84.19 579 GLY A O 1
ATOM 4527 N N . ARG A 1 580 ? -5.959 -7.282 -16.984 1.00 85.50 580 ARG A N 1
ATOM 4528 C CA . ARG A 1 580 ? -7.317 -7.703 -17.385 1.00 85.50 580 ARG A CA 1
ATOM 4529 C C . ARG A 1 580 ? -7.460 -7.875 -18.893 1.00 85.50 580 ARG A C 1
ATOM 4531 O O . ARG A 1 580 ? -8.383 -8.540 -19.359 1.00 85.50 580 ARG A O 1
ATOM 4538 N N . SER A 1 581 ? -6.529 -7.317 -19.661 1.00 82.50 581 SER A N 1
ATOM 4539 C CA . SER A 1 581 ? -6.415 -7.517 -21.107 1.00 82.50 581 SER A CA 1
ATOM 4540 C C . SER A 1 581 ? -5.317 -8.535 -21.424 1.00 82.50 581 SER A C 1
ATOM 4542 O O . SER A 1 581 ? -4.135 -8.246 -21.265 1.00 82.50 581 SER A O 1
ATOM 4544 N N . GLN A 1 582 ? -5.698 -9.731 -21.884 1.00 81.25 582 GLN A N 1
ATOM 4545 C CA . GLN A 1 582 ? -4.761 -10.833 -22.140 1.00 81.25 582 GLN A CA 1
ATOM 4546 C C . GLN A 1 582 ? -4.528 -11.055 -23.639 1.00 81.25 582 GLN A C 1
ATOM 4548 O O . GLN A 1 582 ? -5.469 -11.278 -24.406 1.00 81.25 582 GLN A O 1
ATOM 4553 N N . SER A 1 583 ? -3.262 -11.016 -24.063 1.00 64.62 583 SER A N 1
ATOM 4554 C CA . SER A 1 583 ? -2.875 -11.181 -25.467 1.00 64.62 583 SER A CA 1
ATOM 4555 C C . SER A 1 583 ? -2.727 -12.658 -25.835 1.00 64.62 583 SER A C 1
ATOM 4557 O O . SER A 1 583 ? -1.719 -13.299 -25.547 1.00 64.62 583 SER A O 1
ATOM 4559 N N . THR A 1 584 ? -3.730 -13.221 -26.511 1.00 55.09 584 THR A N 1
ATOM 4560 C CA . THR A 1 584 ? -3.676 -14.604 -27.007 1.00 55.09 584 THR A CA 1
ATOM 4561 C C . THR A 1 584 ? -3.091 -14.665 -28.418 1.00 55.09 584 THR A C 1
ATOM 4563 O O . THR A 1 584 ? -3.805 -14.804 -29.415 1.00 55.09 584 THR A O 1
ATOM 4566 N N . THR A 1 585 ? -1.758 -14.630 -28.537 1.00 50.34 585 THR A N 1
ATOM 4567 C CA . THR A 1 585 ? -1.088 -15.000 -29.796 1.00 50.34 585 THR A CA 1
ATOM 4568 C C . THR A 1 585 ? -1.215 -16.499 -30.053 1.00 50.34 585 THR A C 1
ATOM 4570 O O . THR A 1 585 ? -0.286 -17.279 -29.833 1.00 50.34 585 THR A O 1
ATOM 4573 N N . SER A 1 586 ? -2.366 -16.913 -30.582 1.00 39.41 586 SER A N 1
ATOM 4574 C CA . SER A 1 586 ? -2.459 -18.191 -31.276 1.00 39.41 586 SER A CA 1
ATOM 4575 C C . SER A 1 586 ? -1.495 -18.159 -32.467 1.00 39.41 586 SER A C 1
ATOM 4577 O O . SER A 1 586 ? -1.612 -17.329 -33.374 1.00 39.41 586 SER A O 1
ATOM 4579 N N . ARG A 1 587 ? -0.509 -19.066 -32.482 1.00 39.69 587 ARG A N 1
ATOM 4580 C CA . ARG A 1 587 ? 0.257 -19.338 -33.702 1.00 39.69 587 ARG A CA 1
ATOM 4581 C C . ARG A 1 587 ? -0.685 -19.985 -34.709 1.00 39.69 587 ARG A C 1
ATOM 4583 O O . ARG A 1 587 ? -0.749 -21.208 -34.808 1.00 39.69 587 ARG A O 1
ATOM 4590 N N . SER A 1 588 ? -1.374 -19.164 -35.499 1.00 31.64 588 SER A N 1
ATOM 4591 C CA . SER A 1 588 ? -1.799 -19.622 -36.815 1.00 31.64 588 SER A CA 1
ATOM 4592 C C . SER A 1 588 ? -0.529 -20.029 -37.561 1.00 31.64 588 SER A C 1
ATOM 4594 O O . SER A 1 588 ? 0.364 -19.220 -37.819 1.00 31.64 588 SER A O 1
ATOM 4596 N N . THR A 1 589 ? -0.396 -21.323 -37.839 1.00 33.06 589 THR A N 1
ATOM 4597 C CA . THR A 1 589 ? 0.667 -21.860 -38.683 1.00 33.06 589 THR A CA 1
ATOM 4598 C C . THR A 1 589 ? 0.364 -21.463 -40.120 1.00 33.06 589 THR A C 1
ATOM 4600 O O . THR A 1 589 ? -0.113 -22.260 -40.928 1.00 33.06 589 THR A O 1
ATOM 4603 N N . ALA A 1 590 ? 0.625 -20.190 -40.429 1.00 32.28 590 ALA A N 1
ATOM 4604 C CA . ALA A 1 590 ? 0.617 -19.655 -41.777 1.00 32.28 590 ALA A CA 1
ATOM 4605 C C . ALA A 1 590 ? 1.604 -20.478 -42.609 1.00 32.28 590 ALA A C 1
ATOM 4607 O O . ALA A 1 590 ? 2.816 -20.263 -42.585 1.00 32.28 590 ALA A O 1
ATOM 4608 N N . THR A 1 591 ? 1.064 -21.482 -43.297 1.00 30.19 591 THR A N 1
ATOM 4609 C CA . THR A 1 591 ? 1.831 -22.361 -44.172 1.00 30.19 591 THR A CA 1
ATOM 4610 C C . THR A 1 591 ? 2.452 -21.465 -45.240 1.00 30.19 591 THR A C 1
ATOM 4612 O O . THR A 1 591 ? 1.706 -20.705 -45.866 1.00 30.19 591 THR A O 1
ATOM 4615 N N . PRO A 1 592 ? 3.784 -21.478 -45.435 1.00 33.12 592 PRO A N 1
ATOM 4616 C CA . PRO A 1 592 ? 4.422 -20.557 -46.362 1.00 33.12 592 PRO A CA 1
ATOM 4617 C C . PRO A 1 592 ? 3.826 -20.766 -47.753 1.00 33.12 592 PRO A C 1
ATOM 4619 O O . PRO A 1 592 ? 3.858 -21.874 -48.292 1.00 33.12 592 PRO A O 1
ATOM 4622 N N . ALA A 1 593 ? 3.236 -19.705 -48.307 1.00 31.12 593 ALA A N 1
ATOM 4623 C CA . ALA A 1 593 ? 2.555 -19.769 -49.591 1.00 31.12 593 ALA A CA 1
ATOM 4624 C C . ALA A 1 593 ? 3.530 -20.278 -50.661 1.00 31.12 593 ALA A C 1
ATOM 4626 O O . ALA A 1 593 ? 4.585 -19.680 -50.883 1.00 31.12 593 ALA A O 1
ATOM 4627 N N . ALA A 1 594 ? 3.177 -21.398 -51.296 1.00 30.14 594 ALA A N 1
ATOM 4628 C CA . ALA A 1 594 ? 4.059 -22.095 -52.221 1.00 30.14 594 ALA A CA 1
ATOM 4629 C C . ALA A 1 594 ? 4.556 -21.158 -53.333 1.00 30.14 594 ALA A C 1
ATOM 4631 O O . ALA A 1 594 ? 3.775 -20.472 -54.001 1.00 30.14 594 ALA A O 1
ATOM 4632 N N . SER A 1 595 ? 5.870 -21.152 -53.548 1.00 35.03 595 SER A N 1
ATOM 4633 C CA . SER A 1 595 ? 6.508 -20.384 -54.608 1.00 35.03 595 SER A CA 1
ATOM 4634 C C . SER A 1 595 ? 5.997 -20.844 -55.975 1.00 35.03 595 SER A C 1
ATOM 4636 O O . SER A 1 595 ? 6.205 -21.981 -56.399 1.00 35.03 595 SER A O 1
ATOM 4638 N N . ARG A 1 596 ? 5.320 -19.945 -56.700 1.00 30.25 596 ARG A N 1
ATOM 4639 C CA . ARG A 1 596 ? 4.914 -20.208 -58.087 1.00 30.25 596 ARG A CA 1
ATOM 4640 C C . ARG A 1 596 ? 6.159 -20.423 -58.965 1.00 30.25 596 ARG A C 1
ATOM 4642 O O . ARG A 1 596 ? 7.073 -19.596 -58.910 1.00 30.25 596 ARG A O 1
ATOM 4649 N N . PRO A 1 597 ? 6.202 -21.477 -59.799 1.00 30.05 597 PRO A N 1
ATOM 4650 C CA . PRO A 1 597 ? 7.360 -21.755 -60.638 1.00 30.05 597 PRO A CA 1
ATOM 4651 C C . PRO A 1 597 ? 7.504 -20.707 -61.747 1.00 30.05 597 PRO A C 1
ATOM 4653 O O . PRO A 1 597 ? 6.531 -20.335 -62.406 1.00 30.05 597 PRO A O 1
ATOM 4656 N N . ARG A 1 598 ? 8.740 -20.261 -61.994 1.00 34.47 598 ARG A N 1
ATOM 4657 C CA . ARG A 1 598 ? 9.077 -19.490 -63.199 1.00 34.47 598 ARG A CA 1
ATOM 4658 C C . ARG A 1 598 ? 9.058 -20.410 -64.419 1.00 34.47 598 ARG A C 1
ATOM 4660 O O . ARG A 1 598 ? 9.663 -21.476 -64.395 1.00 34.47 598 ARG A O 1
ATOM 4667 N N . THR A 1 599 ? 8.438 -19.952 -65.498 1.00 28.84 599 THR A N 1
ATOM 4668 C CA . THR A 1 599 ? 8.549 -20.520 -66.852 1.00 28.84 599 THR A CA 1
ATOM 4669 C C . THR A 1 599 ? 8.815 -19.386 -67.860 1.00 28.84 599 THR A C 1
ATOM 4671 O O . THR A 1 599 ? 8.659 -18.216 -67.496 1.00 28.84 599 THR A O 1
ATOM 4674 N N . PRO A 1 600 ? 9.399 -19.685 -69.036 1.00 32.22 600 PRO A N 1
ATOM 4675 C CA . PRO A 1 600 ? 10.516 -18.877 -69.540 1.00 32.22 600 PRO A CA 1
ATOM 4676 C C . PRO A 1 600 ? 10.147 -17.771 -70.540 1.00 32.22 600 PRO A C 1
ATOM 4678 O O . PRO A 1 600 ? 9.048 -17.719 -71.084 1.00 32.22 600 PRO A O 1
ATOM 4681 N N . GLN A 1 601 ? 11.124 -16.893 -70.794 1.00 36.50 601 GLN A N 1
ATOM 4682 C CA . GLN A 1 601 ? 11.098 -15.924 -71.892 1.00 36.50 601 GLN A CA 1
ATOM 4683 C C . GLN A 1 601 ? 11.082 -16.627 -73.254 1.00 36.50 601 GLN A C 1
ATOM 4685 O O . GLN A 1 601 ? 11.881 -17.536 -73.468 1.00 36.50 601 GLN A O 1
ATOM 4690 N N . ASP A 1 602 ? 10.326 -16.082 -74.209 1.00 28.33 602 ASP A N 1
ATOM 4691 C CA . ASP A 1 602 ? 10.775 -16.044 -75.604 1.00 28.33 602 ASP A CA 1
ATOM 4692 C C . ASP A 1 602 ? 10.307 -14.754 -76.318 1.00 28.33 602 ASP A C 1
ATOM 4694 O O . ASP A 1 602 ? 9.668 -13.885 -75.719 1.00 28.33 602 ASP A O 1
ATOM 4698 N N . ARG A 1 603 ? 10.774 -14.563 -77.553 1.00 29.52 603 ARG A N 1
ATOM 4699 C CA . ARG A 1 603 ? 11.167 -13.268 -78.130 1.00 29.52 603 ARG A CA 1
ATOM 4700 C C . ARG A 1 603 ? 10.121 -12.540 -78.990 1.00 29.52 603 ARG A C 1
ATOM 4702 O O . ARG A 1 603 ? 9.320 -13.146 -79.689 1.00 29.52 603 ARG A O 1
ATOM 4709 N N . SER A 1 604 ? 10.406 -11.240 -79.155 1.00 28.59 604 SER A N 1
ATOM 4710 C CA . SER A 1 604 ? 10.178 -10.404 -80.358 1.00 28.59 604 SER A CA 1
ATOM 4711 C C . SER A 1 604 ? 8.764 -9.878 -80.659 1.00 28.59 604 SER A C 1
ATOM 4713 O O . SER A 1 604 ? 7.765 -10.495 -80.315 1.00 28.59 604 SER A O 1
ATOM 4715 N N . GLY A 1 605 ? 8.697 -8.719 -81.339 1.00 27.28 605 GLY A N 1
ATOM 4716 C CA . GLY A 1 605 ? 7.455 -8.181 -81.919 1.00 27.28 605 GLY A CA 1
ATOM 4717 C C . GLY A 1 605 ? 7.251 -6.669 -81.755 1.00 27.28 605 GLY A C 1
ATOM 4718 O O . GLY A 1 605 ? 6.545 -6.222 -80.857 1.00 27.28 605 GLY A O 1
ATOM 4719 N N . SER A 1 606 ? 7.830 -5.857 -82.642 1.00 31.20 606 SER A N 1
ATOM 4720 C CA . SER A 1 606 ? 7.567 -4.412 -82.727 1.00 31.20 606 SER A CA 1
ATOM 4721 C C . SER A 1 606 ? 6.380 -4.087 -83.645 1.00 31.20 606 SER A C 1
ATOM 4723 O O . SER A 1 606 ? 6.454 -4.437 -84.820 1.00 31.20 606 SER A O 1
ATOM 4725 N N . ALA A 1 607 ? 5.374 -3.326 -83.185 1.00 29.36 607 ALA A N 1
ATOM 4726 C CA . ALA A 1 607 ? 4.552 -2.439 -84.036 1.00 29.36 607 ALA A CA 1
ATOM 4727 C C . ALA A 1 607 ? 3.623 -1.492 -83.236 1.00 29.36 607 ALA A C 1
ATOM 4729 O O . ALA A 1 607 ? 2.996 -1.884 -82.258 1.00 29.36 607 ALA A O 1
ATOM 4730 N N . ARG A 1 608 ? 3.485 -0.248 -83.720 1.00 29.22 608 ARG A N 1
ATOM 4731 C CA . ARG A 1 608 ? 2.331 0.667 -83.525 1.00 29.22 608 ARG A CA 1
ATOM 4732 C C . ARG A 1 608 ? 1.431 0.552 -84.775 1.00 29.22 608 ARG A C 1
ATOM 4734 O O . ARG A 1 608 ? 1.998 0.229 -85.819 1.00 29.22 608 ARG A O 1
ATOM 4741 N N . PRO A 1 609 ? 0.101 0.820 -84.741 1.00 38.28 609 PRO A N 1
ATOM 4742 C CA . PRO A 1 609 ? -0.532 2.096 -84.326 1.00 38.28 609 PRO A CA 1
ATOM 4743 C C . PRO A 1 609 ? -1.740 1.873 -83.357 1.00 38.28 609 PRO A C 1
ATOM 4745 O O . PRO A 1 609 ? -1.796 0.816 -82.744 1.00 38.28 609 PRO A O 1
ATOM 4748 N N . SER A 1 610 ? -2.682 2.777 -83.020 1.00 28.14 610 SER A N 1
ATOM 4749 C CA . SER A 1 610 ? -3.147 4.067 -83.590 1.00 28.14 610 SER A CA 1
ATOM 4750 C C . SER A 1 610 ? -3.676 5.054 -82.508 1.00 28.14 610 SER A C 1
ATOM 4752 O O . SER A 1 610 ? -3.355 4.946 -81.326 1.00 28.14 610 SER A O 1
ATOM 4754 N N . ARG A 1 611 ? -4.500 6.035 -82.918 1.00 30.86 611 ARG A N 1
ATOM 4755 C CA . ARG A 1 611 ? -5.449 6.870 -82.136 1.00 30.86 611 ARG A CA 1
ATOM 4756 C C . ARG A 1 611 ? -6.723 7.048 -82.997 1.00 30.86 611 ARG A C 1
ATOM 4758 O O . ARG A 1 611 ? -6.567 6.970 -84.215 1.00 30.86 611 ARG A O 1
ATOM 4765 N N . PRO A 1 612 ? -7.942 7.233 -82.439 1.00 41.19 612 PRO A N 1
ATOM 4766 C CA . PRO A 1 612 ? -8.412 8.487 -81.797 1.00 41.19 612 PRO A CA 1
ATOM 4767 C C . PRO A 1 612 ? -9.221 8.246 -80.488 1.00 41.19 612 PRO A C 1
ATOM 4769 O O . PRO A 1 612 ? -9.424 7.102 -80.113 1.00 41.19 612 PRO A O 1
ATOM 4772 N N . GLY A 1 613 ? -9.684 9.228 -79.694 1.00 25.27 613 GLY A N 1
ATOM 4773 C CA . GLY A 1 613 ? -9.661 10.701 -79.776 1.00 25.27 613 GLY A CA 1
ATOM 4774 C C . GLY A 1 613 ? -9.861 11.375 -78.388 1.00 25.27 613 GLY A C 1
ATOM 4775 O O . GLY A 1 613 ? -9.878 10.700 -77.365 1.00 25.27 613 GLY A O 1
ATOM 4776 N N . CYS A 1 614 ? -9.952 12.712 -78.338 1.00 25.36 614 CYS A N 1
ATOM 4777 C CA . CYS A 1 614 ? -10.141 13.553 -77.121 1.00 25.36 614 CYS A CA 1
ATOM 4778 C C . CYS A 1 614 ? -11.608 14.076 -77.036 1.00 25.36 614 CYS A C 1
ATOM 4780 O O . CYS A 1 614 ? -12.313 13.820 -78.012 1.00 25.36 614 CYS A O 1
ATOM 4782 N N . PRO A 1 615 ? -12.108 14.799 -75.987 1.00 42.84 615 PRO A N 1
ATOM 4783 C CA . PRO A 1 615 ? -11.429 15.771 -75.093 1.00 42.84 615 PRO A CA 1
ATOM 4784 C C . PRO A 1 615 ? -11.667 15.585 -73.564 1.00 42.84 615 PRO A C 1
ATOM 4786 O O . PRO A 1 615 ? -12.730 15.184 -73.117 1.00 42.84 615 PRO A O 1
ATOM 4789 N N . ARG A 1 616 ? -10.675 15.802 -72.685 1.00 31.84 616 ARG A N 1
ATOM 4790 C CA . ARG A 1 616 ? -10.310 17.089 -72.029 1.00 31.84 616 ARG A CA 1
ATOM 4791 C C . ARG A 1 616 ? -11.462 17.918 -71.413 1.00 31.84 616 ARG A C 1
ATOM 4793 O O . ARG A 1 616 ? -12.129 18.653 -72.131 1.00 31.84 616 ARG A O 1
ATOM 4800 N N . LYS A 1 617 ? -11.458 18.037 -70.075 1.00 25.58 617 LYS A N 1
ATOM 4801 C CA . LYS A 1 617 ? -11.527 19.325 -69.337 1.00 25.58 617 LYS A CA 1
ATOM 4802 C C . LYS A 1 617 ? -10.523 19.310 -68.166 1.00 25.58 617 LYS A C 1
ATOM 4804 O O . LYS A 1 617 ? -9.995 18.254 -67.827 1.00 25.58 617 LYS A O 1
ATOM 4809 N N . ARG A 1 618 ? -10.151 20.489 -67.654 1.00 27.22 618 ARG A N 1
ATOM 4810 C CA . ARG A 1 618 ? -8.955 20.740 -66.820 1.00 27.22 618 ARG A CA 1
ATOM 4811 C C . ARG A 1 618 ? -9.272 21.741 -65.696 1.00 27.22 618 ARG A C 1
ATOM 4813 O O . ARG A 1 618 ? -9.904 22.741 -66.011 1.00 27.22 618 ARG A O 1
ATOM 4820 N N . LEU A 1 619 ? -8.625 21.555 -64.531 1.00 28.00 619 LEU A N 1
ATOM 4821 C CA . LEU A 1 619 ? -8.225 22.599 -63.549 1.00 28.00 619 LEU A CA 1
ATOM 4822 C C . LEU A 1 619 ? -9.356 23.350 -62.789 1.00 28.00 619 LEU A C 1
ATOM 4824 O O . LEU A 1 619 ? -10.504 23.266 -63.215 1.00 28.00 619 LEU A O 1
ATOM 4828 N N . PRO A 1 620 ? -9.053 24.145 -61.726 1.00 39.28 620 PRO A N 1
ATOM 4829 C CA . PRO A 1 620 ? -7.807 24.272 -60.937 1.00 39.28 620 PRO A CA 1
ATOM 4830 C C . PRO A 1 620 ? -7.983 24.201 -59.393 1.00 39.28 620 PRO A C 1
ATOM 4832 O O . PRO A 1 620 ? -9.080 24.262 -58.852 1.00 39.28 620 PRO A O 1
ATOM 4835 N N . CYS A 1 621 ? -6.849 24.190 -58.684 1.00 30.86 621 CYS A N 1
ATOM 4836 C CA . CYS A 1 621 ? -6.714 24.537 -57.260 1.00 30.86 621 CYS A CA 1
ATOM 4837 C C . CYS A 1 621 ? -6.423 26.052 -57.084 1.00 30.86 621 CYS A C 1
ATOM 4839 O O . CYS A 1 621 ? -5.697 26.599 -57.920 1.00 30.86 621 CYS A O 1
ATOM 4841 N N . PRO A 1 622 ? -6.900 26.732 -56.017 1.00 35.41 622 PRO A N 1
ATOM 4842 C CA . PRO A 1 622 ? -6.422 28.063 -55.629 1.00 35.41 622 PRO A CA 1
ATOM 4843 C C . PRO A 1 622 ? -5.642 28.102 -54.294 1.00 35.41 622 PRO A C 1
ATOM 4845 O O . PRO A 1 622 ? -5.850 27.310 -53.378 1.00 35.41 622 PRO A O 1
ATOM 4848 N N . ARG A 1 623 ? -4.731 29.080 -54.189 1.00 27.17 623 ARG A N 1
ATOM 4849 C CA . ARG A 1 623 ? -3.847 29.344 -53.034 1.00 27.17 623 ARG A CA 1
ATOM 4850 C C . ARG A 1 623 ? -4.486 30.248 -51.962 1.00 27.17 623 ARG A C 1
ATOM 4852 O O . ARG A 1 623 ? -5.406 31.007 -52.243 1.00 27.17 623 ARG A O 1
ATOM 4859 N N . ARG A 1 624 ? -3.863 30.224 -50.772 1.00 30.06 624 ARG A N 1
ATOM 4860 C CA . ARG A 1 624 ? -3.951 31.187 -49.648 1.00 30.06 624 ARG A CA 1
ATOM 4861 C C . ARG A 1 624 ? -4.336 32.632 -50.023 1.00 30.06 624 ARG A C 1
ATOM 4863 O O . ARG A 1 624 ? -3.677 33.240 -50.865 1.00 30.06 624 ARG A O 1
ATOM 4870 N N . VAL A 1 625 ? -5.205 33.236 -49.207 1.00 28.05 625 VAL A N 1
ATOM 4871 C CA . VAL A 1 625 ? -5.239 34.687 -48.925 1.00 28.05 625 VAL A CA 1
ATOM 4872 C C . VAL A 1 625 ? -5.300 34.895 -47.406 1.00 28.05 625 VAL A C 1
ATOM 4874 O O . VAL A 1 625 ? -5.798 34.046 -46.674 1.00 28.05 625 VAL A O 1
ATOM 4877 N N . ASN A 1 626 ? -4.729 36.002 -46.932 1.00 27.34 626 ASN A N 1
ATOM 4878 C CA . ASN A 1 626 ? -4.479 36.313 -45.526 1.00 27.34 626 ASN A CA 1
ATOM 4879 C C . ASN A 1 626 ? -5.210 37.618 -45.142 1.00 27.34 626 ASN A C 1
ATOM 4881 O O . ASN A 1 626 ? -5.041 38.591 -45.878 1.00 27.34 626 ASN A O 1
ATOM 4885 N N . ARG A 1 627 ? -5.975 37.648 -44.033 1.00 28.81 627 ARG A N 1
ATOM 4886 C CA . ARG A 1 627 ? -6.414 38.820 -43.210 1.00 28.81 627 ARG A CA 1
ATOM 4887 C C . ARG A 1 627 ? -7.578 38.388 -42.293 1.00 28.81 627 ARG A C 1
ATOM 4889 O O . ARG A 1 627 ? -8.564 37.859 -42.775 1.00 28.81 627 ARG A O 1
ATOM 4896 N N . ARG A 1 628 ? -7.406 38.388 -40.966 1.00 26.17 628 ARG A N 1
ATOM 4897 C CA . ARG A 1 628 ? -7.486 39.506 -39.989 1.00 26.17 628 ARG A CA 1
ATOM 4898 C C . ARG A 1 628 ? -8.896 39.710 -39.400 1.00 26.17 628 ARG A C 1
ATOM 4900 O O . ARG A 1 628 ? -9.758 40.298 -40.034 1.00 26.17 628 ARG A O 1
ATOM 4907 N N . THR A 1 629 ? -9.002 39.338 -38.122 1.00 28.05 629 THR A N 1
ATOM 4908 C CA . THR A 1 629 ? -9.659 40.081 -37.024 1.00 28.05 629 THR A CA 1
ATOM 4909 C C . THR A 1 629 ? -11.135 40.501 -37.121 1.00 28.05 629 THR A C 1
ATOM 4911 O O . THR A 1 629 ? -11.471 41.451 -37.815 1.00 28.05 629 THR A O 1
ATOM 4914 N N . ALA A 1 630 ? -11.883 39.971 -36.142 1.00 27.11 630 ALA A N 1
ATOM 4915 C CA . ALA A 1 630 ? -12.614 40.728 -35.112 1.00 27.11 630 ALA A CA 1
ATOM 4916 C C . ALA A 1 630 ? -14.147 40.909 -35.217 1.00 27.11 630 ALA A C 1
ATOM 4918 O O . ALA A 1 630 ? -14.647 41.782 -35.912 1.00 27.11 630 ALA A O 1
ATOM 4919 N N . LEU A 1 631 ? -14.795 40.233 -34.254 1.00 25.95 631 LEU A N 1
ATOM 4920 C CA . LEU A 1 631 ? -15.773 40.767 -33.289 1.00 25.95 631 LEU A CA 1
ATOM 4921 C C . LEU A 1 631 ? -17.234 41.029 -33.706 1.00 25.95 631 LEU A C 1
ATOM 4923 O O . LEU A 1 631 ? -17.520 41.748 -34.652 1.00 25.95 631 LEU A O 1
ATOM 4927 N N . ARG A 1 632 ? -18.108 40.610 -32.766 1.00 24.64 632 ARG A N 1
ATOM 4928 C CA . ARG A 1 632 ? -19.513 41.012 -32.523 1.00 24.64 632 ARG A CA 1
ATOM 4929 C C . ARG A 1 632 ? -20.572 40.499 -33.519 1.00 24.64 632 ARG A C 1
ATOM 4931 O O . ARG A 1 632 ? -20.307 40.404 -34.704 1.00 24.64 632 ARG A O 1
ATOM 4938 N N . SER A 1 633 ? -21.818 40.216 -33.115 1.00 25.02 633 SER A N 1
ATOM 4939 C CA . SER A 1 633 ? -22.389 39.825 -31.799 1.00 25.02 633 SER A CA 1
ATOM 4940 C C . SER A 1 633 ? -23.903 39.564 -31.933 1.00 25.02 633 SER A C 1
ATOM 4942 O O . SER A 1 633 ? -24.558 40.336 -32.624 1.00 25.02 633 SER A O 1
ATOM 4944 N N . ALA A 1 634 ? -24.442 38.649 -31.112 1.00 25.83 634 ALA A N 1
ATOM 4945 C CA . ALA A 1 634 ? -25.847 38.579 -30.650 1.00 25.83 634 ALA A CA 1
ATOM 4946 C C . ALA A 1 634 ? -26.974 38.150 -31.630 1.00 25.83 634 ALA A C 1
ATOM 4948 O O . ALA A 1 634 ? -26.867 38.300 -32.840 1.00 25.83 634 ALA A O 1
ATOM 4949 N N . GLY A 1 635 ? -28.084 37.654 -31.044 1.00 24.02 635 GLY A N 1
ATOM 4950 C CA . GLY A 1 635 ? -29.379 37.368 -31.701 1.00 24.02 635 GLY A CA 1
ATOM 4951 C C . GLY A 1 635 ? -29.606 35.883 -32.054 1.00 24.02 635 GLY A C 1
ATOM 4952 O O . GLY A 1 635 ? -29.286 35.489 -33.164 1.00 24.02 635 GLY A O 1
ATOM 4953 N N . ILE A 1 636 ? -29.956 34.957 -31.146 1.00 25.50 636 ILE A N 1
ATOM 4954 C CA . ILE A 1 636 ? -31.208 34.768 -30.362 1.00 25.50 636 ILE A CA 1
ATOM 4955 C C . ILE A 1 636 ? -32.410 34.219 -31.177 1.00 25.50 636 ILE A C 1
ATOM 4957 O O . ILE A 1 636 ? -32.782 34.770 -32.204 1.00 25.50 636 ILE A O 1
ATOM 4961 N N . SER A 1 637 ? -33.079 33.212 -30.582 1.00 24.78 637 SER A N 1
ATOM 4962 C CA . SER A 1 637 ? -34.460 32.696 -30.784 1.00 24.78 637 SER A CA 1
ATOM 4963 C C . SER A 1 637 ? -34.774 31.553 -31.786 1.00 24.78 637 SER A C 1
ATOM 4965 O O . SER A 1 637 ? -35.020 31.757 -32.964 1.00 24.78 637 SER A O 1
ATOM 4967 N N . ASN A 1 638 ? -34.892 30.344 -31.213 1.00 25.20 638 ASN A N 1
ATOM 4968 C CA . ASN A 1 638 ? -36.099 29.489 -31.122 1.00 25.20 638 ASN A CA 1
ATOM 4969 C C . ASN A 1 638 ? -37.002 29.177 -32.343 1.00 25.20 638 ASN A C 1
ATOM 4971 O O . ASN A 1 638 ? -37.814 30.011 -32.726 1.00 25.20 638 ASN A O 1
ATOM 4975 N N . ALA A 1 639 ? -37.086 27.881 -32.699 1.00 26.08 639 ALA A N 1
ATOM 4976 C CA . ALA A 1 639 ? -38.319 27.049 -32.763 1.00 26.08 639 ALA A CA 1
ATOM 4977 C C . ALA A 1 639 ? -37.926 25.574 -33.058 1.00 26.08 639 ALA A C 1
ATOM 4979 O O . ALA A 1 639 ? -37.196 25.325 -34.006 1.00 26.08 639 ALA A O 1
ATOM 4980 N N . ARG A 1 640 ? -38.135 24.604 -32.150 1.00 25.22 640 ARG A N 1
ATOM 4981 C CA . ARG A 1 640 ? -39.328 23.733 -31.940 1.00 25.22 640 ARG A CA 1
ATOM 4982 C C . ARG A 1 640 ? -39.646 22.734 -33.078 1.00 25.22 640 ARG A C 1
ATOM 4984 O O . ARG A 1 640 ? -39.947 23.152 -34.185 1.00 25.22 640 ARG A O 1
ATOM 4991 N N . GLY A 1 641 ? -39.710 21.438 -32.728 1.00 24.48 641 GLY A N 1
ATOM 4992 C CA . GLY A 1 641 ? -40.228 20.335 -33.567 1.00 24.48 641 GLY A CA 1
ATOM 4993 C C . GLY A 1 641 ? -39.404 19.035 -33.443 1.00 24.48 641 GLY A C 1
ATOM 4994 O O . GLY A 1 641 ? -38.524 18.803 -34.256 1.00 24.48 641 GLY A O 1
ATOM 4995 N N . SER A 1 642 ? -39.431 18.286 -32.334 1.00 23.44 642 SER A N 1
ATOM 4996 C CA . SER A 1 642 ? -40.426 17.251 -31.968 1.00 23.44 642 SER A CA 1
ATOM 4997 C C . SER A 1 642 ? -40.443 15.979 -32.846 1.00 23.44 642 SER A C 1
ATOM 4999 O O . SER A 1 642 ? -41.266 15.870 -33.751 1.00 23.44 642 SER A O 1
ATOM 5001 N N . ALA A 1 643 ? -39.619 14.981 -32.498 1.00 26.23 643 ALA A N 1
ATOM 5002 C CA . ALA A 1 643 ? -39.899 13.553 -32.714 1.00 26.23 643 ALA A CA 1
ATOM 5003 C C . ALA A 1 643 ? -38.973 12.675 -31.845 1.00 26.23 643 ALA A C 1
ATOM 5005 O O . ALA A 1 643 ? -37.776 12.926 -31.750 1.00 26.23 643 ALA A O 1
ATOM 5006 N N . GLY A 1 644 ? -39.532 11.627 -31.246 1.00 21.91 644 GLY A N 1
ATOM 5007 C CA . GLY A 1 644 ? -38.828 10.435 -30.754 1.00 21.91 644 GLY A CA 1
ATOM 5008 C C . GLY A 1 644 ? -39.723 9.215 -31.032 1.00 21.91 644 GLY A C 1
ATOM 5009 O O . GLY A 1 644 ? -40.750 9.400 -31.690 1.00 21.91 644 GLY A O 1
ATOM 5010 N N . PRO A 1 645 ? -39.440 8.007 -30.509 1.00 35.69 645 PRO A N 1
ATOM 5011 C CA . PRO A 1 645 ? -38.262 7.578 -29.748 1.00 35.69 645 PRO A CA 1
ATOM 5012 C C . PRO A 1 645 ? -37.548 6.351 -30.371 1.00 35.69 645 PRO A C 1
ATOM 5014 O O . PRO A 1 645 ? -38.125 5.626 -31.175 1.00 35.69 645 PRO A O 1
ATOM 5017 N N . ALA A 1 646 ? -36.329 6.043 -29.917 1.00 23.84 646 ALA A N 1
ATOM 5018 C CA . ALA A 1 646 ? -35.772 4.685 -29.987 1.00 23.84 646 ALA A CA 1
ATOM 5019 C C . ALA A 1 646 ? -34.718 4.491 -28.886 1.00 23.84 646 ALA A C 1
ATOM 5021 O O . ALA A 1 646 ? -33.682 5.152 -28.869 1.00 23.84 646 ALA A O 1
ATOM 5022 N N . THR A 1 647 ? -35.002 3.603 -27.936 1.00 22.58 647 THR A N 1
ATOM 5023 C CA . THR A 1 647 ? -34.122 3.264 -26.813 1.00 22.58 647 THR A CA 1
ATOM 5024 C C . THR A 1 647 ? -33.151 2.148 -27.183 1.00 22.58 647 THR A C 1
ATOM 5026 O O . THR A 1 647 ? -33.589 1.050 -27.514 1.00 22.58 647 THR A O 1
ATOM 5029 N N . CYS A 1 648 ? -31.851 2.372 -26.996 1.00 21.56 648 CYS A N 1
ATOM 5030 C CA . CYS A 1 648 ? -30.909 1.296 -26.690 1.00 21.56 648 CYS A CA 1
ATOM 5031 C C . CYS A 1 648 ? -29.882 1.829 -25.685 1.00 21.56 648 CYS A C 1
ATOM 5033 O O . CYS A 1 648 ? -29.192 2.811 -25.952 1.00 21.56 648 CYS A O 1
ATOM 5035 N N . SER A 1 649 ? -29.856 1.252 -24.486 1.00 21.92 649 SER A N 1
ATOM 5036 C CA . SER A 1 649 ? -29.157 1.814 -23.330 1.00 21.92 649 SER A CA 1
ATOM 5037 C C . SER A 1 649 ? -27.812 1.139 -23.076 1.00 21.92 649 SER A C 1
ATOM 5039 O O . SER A 1 649 ? -27.775 0.010 -22.597 1.00 21.92 649 SER A O 1
ATOM 5041 N N . SER A 1 650 ? -26.720 1.877 -23.269 1.00 23.06 650 SER A N 1
ATOM 5042 C CA . SER A 1 650 ? -25.412 1.576 -22.676 1.00 23.06 650 SER A CA 1
ATOM 5043 C C . SER A 1 650 ? -25.029 2.693 -21.699 1.00 23.06 650 SER A C 1
ATOM 5045 O O . SER A 1 650 ? -24.316 3.634 -22.044 1.00 23.06 650 SER A O 1
ATOM 5047 N N . ARG A 1 651 ? -25.548 2.619 -20.468 1.00 22.66 651 ARG A N 1
ATOM 5048 C CA . ARG A 1 651 ? -25.034 3.400 -19.333 1.00 22.66 651 ARG A CA 1
ATOM 5049 C C . ARG A 1 651 ? -24.156 2.483 -18.497 1.00 22.66 651 ARG A C 1
ATOM 5051 O O . ARG A 1 651 ? -24.705 1.535 -17.963 1.00 22.66 651 ARG A O 1
ATOM 5058 N N . TYR A 1 652 ? -22.868 2.795 -18.375 1.00 23.44 652 TYR A N 1
ATOM 5059 C CA . TYR A 1 652 ? -22.019 2.557 -17.195 1.00 23.44 652 TYR A CA 1
ATOM 5060 C C . TYR A 1 652 ? -20.606 3.070 -17.511 1.00 23.44 652 TYR A C 1
ATOM 5062 O O . TYR A 1 652 ? -19.787 2.304 -17.987 1.00 23.44 652 TYR A O 1
ATOM 5070 N N . TRP A 1 653 ? -20.364 4.373 -17.313 1.00 23.38 653 TRP A N 1
ATOM 5071 C CA . TRP A 1 653 ? -19.038 5.018 -17.192 1.00 23.38 653 TRP A CA 1
ATOM 5072 C C . TRP A 1 653 ? -19.255 6.498 -16.823 1.00 23.38 653 TRP A C 1
ATOM 5074 O O . TRP A 1 653 ? -19.275 7.362 -17.696 1.00 23.38 653 TRP A O 1
ATOM 5084 N N . SER A 1 654 ? -19.505 6.799 -15.540 1.00 23.84 654 SER A N 1
ATOM 5085 C CA . SER A 1 654 ? -19.526 8.190 -15.037 1.00 23.84 654 SER A CA 1
ATOM 5086 C C . SER A 1 654 ? -19.512 8.313 -13.500 1.00 23.84 654 SER A C 1
ATOM 5088 O O . SER A 1 654 ? -20.285 9.095 -12.946 1.00 23.84 654 SER A O 1
ATOM 5090 N N . THR A 1 655 ? -18.637 7.587 -12.797 1.00 23.62 655 THR A N 1
ATOM 5091 C CA . THR A 1 655 ? -18.305 7.910 -11.394 1.00 23.62 655 THR A CA 1
ATOM 5092 C C . THR A 1 655 ? -16.844 7.565 -11.108 1.00 23.62 655 THR A C 1
ATOM 5094 O O . THR A 1 655 ? -16.355 6.565 -11.612 1.00 23.62 655 THR A O 1
ATOM 5097 N N . VAL A 1 656 ? -16.190 8.376 -10.265 1.00 26.06 656 VAL A N 1
ATOM 5098 C CA . VAL A 1 656 ? -14.751 8.364 -9.903 1.00 26.06 656 VAL A CA 1
ATOM 5099 C C . VAL A 1 656 ? -13.844 9.143 -10.868 1.00 26.06 656 VAL A C 1
ATOM 5101 O O . VAL A 1 656 ? -12.951 8.619 -11.514 1.00 26.06 656 VAL A O 1
ATOM 5104 N N . CYS A 1 657 ? -14.040 10.465 -10.888 1.00 23.55 657 CYS A N 1
ATOM 5105 C CA . CYS A 1 657 ? -12.954 11.418 -11.134 1.00 23.55 657 CYS A CA 1
ATOM 5106 C C . CYS A 1 657 ? -13.238 12.733 -10.382 1.00 23.55 657 CYS A C 1
ATOM 5108 O O . CYS A 1 657 ? -13.558 13.771 -10.961 1.00 23.55 657 CYS A O 1
ATOM 5110 N N . ARG A 1 658 ? -13.190 12.681 -9.041 1.00 23.09 658 ARG A N 1
ATOM 5111 C CA . ARG A 1 658 ? -13.059 13.885 -8.204 1.00 23.09 658 ARG A CA 1
ATOM 5112 C C . ARG A 1 658 ? -11.614 13.980 -7.740 1.00 23.09 658 ARG A C 1
ATOM 5114 O O . ARG A 1 658 ? -11.207 13.310 -6.799 1.00 23.09 658 ARG A O 1
ATOM 5121 N N . SER A 1 659 ? -10.859 14.835 -8.420 1.00 23.70 659 SER A N 1
ATOM 5122 C CA . SER A 1 659 ? -9.454 15.114 -8.140 1.00 23.70 659 SER A CA 1
ATOM 5123 C C . SER A 1 659 ? -9.214 15.479 -6.669 1.00 23.70 659 SER A C 1
ATOM 5125 O O . SER A 1 659 ? -9.653 16.544 -6.216 1.00 23.70 659 SER A O 1
ATOM 5127 N N . ARG A 1 660 ? -8.420 14.676 -5.950 1.00 24.34 660 ARG A N 1
ATOM 5128 C CA . ARG A 1 660 ? -7.718 15.133 -4.743 1.00 24.34 660 ARG A CA 1
ATOM 5129 C C . ARG A 1 660 ? -6.607 16.102 -5.170 1.00 24.34 660 ARG A C 1
ATOM 5131 O O . ARG A 1 660 ? -5.457 15.709 -5.321 1.00 24.34 660 ARG A O 1
ATOM 5138 N N . ARG A 1 661 ? -6.930 17.389 -5.356 1.00 22.92 661 ARG A N 1
ATOM 5139 C CA . ARG A 1 661 ? -5.906 18.445 -5.481 1.00 22.92 661 ARG A CA 1
ATOM 5140 C C . ARG A 1 661 ? -5.208 18.643 -4.129 1.00 22.92 661 ARG A C 1
ATOM 5142 O O . ARG A 1 661 ? -5.571 19.546 -3.377 1.00 22.92 661 ARG A O 1
ATOM 5149 N N . ARG A 1 662 ? -4.201 17.822 -3.818 1.00 23.91 662 ARG A N 1
ATOM 5150 C CA . ARG A 1 662 ? -3.226 18.141 -2.766 1.00 23.91 662 ARG A CA 1
ATOM 5151 C C . ARG A 1 662 ? -2.242 19.166 -3.326 1.00 23.91 662 ARG A C 1
ATOM 5153 O O . ARG A 1 662 ? -1.371 18.843 -4.122 1.00 23.91 662 ARG A O 1
ATOM 5160 N N . SER A 1 663 ? -2.431 20.425 -2.942 1.00 22.36 663 SER A N 1
ATOM 5161 C CA . SER A 1 663 ? -1.469 21.485 -3.230 1.00 22.36 663 SER A CA 1
ATOM 5162 C C . SER A 1 663 ? -0.264 21.327 -2.307 1.00 22.36 663 SER A C 1
ATOM 5164 O O . SER A 1 663 ? -0.390 21.509 -1.097 1.00 22.36 663 SER A O 1
ATOM 5166 N N . TRP A 1 664 ? 0.902 21.022 -2.878 1.00 21.78 664 TRP A N 1
ATOM 5167 C CA . TRP A 1 664 ? 2.185 21.173 -2.193 1.00 21.78 664 TRP A CA 1
ATOM 5168 C C . TRP A 1 664 ? 2.509 22.666 -2.050 1.00 21.78 664 TRP A C 1
ATOM 5170 O O . TRP A 1 664 ? 3.206 23.265 -2.866 1.00 21.78 664 TRP A O 1
ATOM 5180 N N . LEU A 1 665 ? 1.946 23.289 -1.015 1.00 21.83 665 LEU A N 1
ATOM 5181 C CA . LEU A 1 665 ? 2.258 24.657 -0.615 1.00 21.83 665 LEU A CA 1
ATOM 5182 C C . LEU A 1 665 ? 3.467 24.647 0.324 1.00 21.83 665 LEU A C 1
ATOM 5184 O O . LEU A 1 665 ? 3.330 24.531 1.539 1.00 21.83 665 LEU A O 1
ATOM 5188 N N . LEU A 1 666 ? 4.659 24.809 -0.255 1.00 23.59 666 LEU A N 1
ATOM 5189 C CA . LEU A 1 666 ? 5.855 25.198 0.493 1.00 23.59 666 LEU A CA 1
ATOM 5190 C C . LEU A 1 666 ? 5.615 26.573 1.134 1.00 23.59 666 LEU A C 1
ATOM 5192 O O . LEU A 1 666 ? 5.603 27.603 0.455 1.00 23.59 666 LEU A O 1
ATOM 5196 N N . THR A 1 667 ? 5.423 26.599 2.452 1.00 21.94 667 THR A N 1
ATOM 5197 C CA . THR A 1 667 ? 5.249 27.820 3.248 1.00 21.94 667 THR A CA 1
ATOM 5198 C C . THR A 1 667 ? 6.567 28.580 3.402 1.00 21.94 667 THR A C 1
ATOM 5200 O O . THR A 1 667 ? 7.199 28.595 4.456 1.00 21.94 667 THR A O 1
ATOM 5203 N N . ALA A 1 668 ? 6.961 29.299 2.351 1.00 22.19 668 ALA A N 1
ATOM 5204 C CA . ALA A 1 668 ? 7.960 30.354 2.457 1.00 22.19 668 ALA A CA 1
ATOM 5205 C C . ALA A 1 668 ? 7.380 31.534 3.264 1.00 22.19 668 ALA A C 1
ATOM 5207 O O . ALA A 1 668 ? 6.530 32.287 2.784 1.00 22.19 668 ALA A O 1
ATOM 5208 N N . THR A 1 669 ? 7.839 31.712 4.503 1.00 23.05 669 THR A N 1
ATOM 5209 C CA . THR A 1 669 ? 7.409 32.792 5.403 1.00 23.05 669 THR A CA 1
ATOM 5210 C C . THR A 1 669 ? 7.950 34.153 4.958 1.00 23.05 669 THR A C 1
ATOM 5212 O O . THR A 1 669 ? 8.961 34.657 5.449 1.00 23.05 669 THR A O 1
ATOM 5215 N N . SER A 1 670 ? 7.243 34.812 4.037 1.00 21.42 670 SER A N 1
ATOM 5216 C CA . SER A 1 670 ? 7.596 36.158 3.580 1.00 21.42 670 SER A CA 1
ATOM 5217 C C . SER A 1 670 ? 7.285 37.231 4.638 1.00 21.42 670 SER A C 1
ATOM 5219 O O . SER A 1 670 ? 6.245 37.896 4.585 1.00 21.42 670 SER A O 1
ATOM 5221 N N . ARG A 1 671 ? 8.206 37.480 5.576 1.00 23.78 671 ARG A N 1
ATOM 5222 C CA . ARG A 1 671 ? 8.219 38.758 6.307 1.00 23.78 671 ARG A CA 1
ATOM 5223 C C . ARG A 1 671 ? 8.737 39.856 5.381 1.00 23.78 671 ARG A C 1
ATOM 5225 O O . ARG A 1 671 ? 9.927 39.933 5.096 1.00 23.78 671 ARG A O 1
ATOM 5232 N N . ARG A 1 672 ? 7.840 40.745 4.944 1.00 21.89 672 ARG A N 1
ATOM 5233 C CA . ARG A 1 672 ? 8.237 42.032 4.359 1.00 21.89 672 ARG A CA 1
ATOM 5234 C C . ARG A 1 672 ? 8.915 42.882 5.437 1.00 21.89 672 ARG A C 1
ATOM 5236 O O . ARG A 1 672 ? 8.236 43.394 6.321 1.00 21.89 672 ARG A O 1
ATOM 5243 N N . SER A 1 673 ? 10.213 43.121 5.301 1.00 23.20 673 SER A N 1
ATOM 5244 C CA . SER A 1 673 ? 10.814 44.386 5.723 1.00 23.20 673 SER A CA 1
ATOM 5245 C C . SER A 1 673 ? 11.512 45.015 4.520 1.00 23.20 673 SER A C 1
ATOM 5247 O O . SER A 1 673 ? 12.065 44.338 3.655 1.00 23.20 673 SER A O 1
ATOM 5249 N N . SER A 1 674 ? 11.375 46.329 4.400 1.00 24.03 674 SER A N 1
ATOM 5250 C CA . SER A 1 674 ? 11.832 47.091 3.248 1.00 24.03 674 SER A CA 1
ATOM 5251 C C . SER A 1 674 ? 13.269 47.562 3.432 1.00 24.03 674 SER A C 1
ATOM 5253 O O . SER A 1 674 ? 13.527 48.405 4.291 1.00 24.03 674 SER A O 1
ATOM 5255 N N . SER A 1 675 ? 14.173 47.150 2.548 1.00 23.69 675 SER A N 1
ATOM 5256 C CA . SER A 1 675 ? 15.326 47.978 2.195 1.00 23.69 675 SER A CA 1
ATOM 5257 C C . SER A 1 675 ? 15.692 47.794 0.724 1.00 23.69 675 SER A C 1
ATOM 5259 O O . SER A 1 675 ? 15.770 46.695 0.181 1.00 23.69 675 SER A O 1
ATOM 5261 N N . THR A 1 676 ? 15.843 48.923 0.045 1.00 24.66 676 THR A N 1
ATOM 5262 C CA . THR A 1 676 ? 16.262 49.010 -1.351 1.00 24.66 676 THR A CA 1
ATOM 5263 C C . THR A 1 676 ? 17.741 48.677 -1.487 1.00 24.66 676 THR A C 1
ATOM 5265 O O . THR A 1 676 ? 18.537 49.316 -0.808 1.00 24.66 676 THR A O 1
ATOM 5268 N N . TYR A 1 677 ? 18.130 47.855 -2.462 1.00 22.22 677 TYR A N 1
ATOM 5269 C CA . TYR A 1 677 ? 19.318 48.156 -3.268 1.00 22.22 677 TYR A CA 1
ATOM 5270 C C . TYR A 1 677 ? 19.165 47.621 -4.692 1.00 22.22 677 TYR A C 1
ATOM 5272 O O . TYR A 1 677 ? 18.687 46.515 -4.929 1.00 22.22 677 TYR A O 1
ATOM 5280 N N . ARG A 1 678 ? 19.541 48.463 -5.654 1.00 21.00 678 ARG A N 1
ATOM 5281 C CA . ARG A 1 678 ? 19.401 48.252 -7.095 1.00 21.00 678 ARG A CA 1
ATOM 5282 C C . ARG A 1 678 ? 20.804 48.109 -7.668 1.00 21.00 678 ARG A C 1
ATOM 5284 O O . ARG A 1 678 ? 21.570 49.056 -7.532 1.00 21.00 678 ARG A O 1
ATOM 5291 N N . TRP A 1 679 ? 21.123 47.003 -8.339 1.00 22.62 679 TRP A N 1
ATOM 5292 C CA . TRP A 1 679 ? 22.339 46.921 -9.155 1.00 22.62 679 TRP A CA 1
ATOM 5293 C C . TRP A 1 679 ? 22.084 46.302 -10.526 1.00 22.62 679 TRP A C 1
ATOM 5295 O O . TRP A 1 679 ? 21.293 45.377 -10.695 1.00 22.62 679 TRP A O 1
ATOM 5305 N N . SER A 1 680 ? 22.718 46.922 -11.516 1.00 21.91 680 SER A N 1
ATOM 5306 C CA . SER A 1 680 ? 22.547 46.718 -12.951 1.00 21.91 680 SER A CA 1
ATOM 5307 C C . SER A 1 680 ? 23.618 45.798 -13.543 1.00 21.91 680 SER A C 1
ATOM 5309 O O . SER A 1 680 ? 24.675 45.588 -12.958 1.00 21.91 680 SER A O 1
ATOM 5311 N N . VAL A 1 681 ? 23.346 45.273 -14.738 1.00 22.48 681 VAL A N 1
ATOM 5312 C CA . VAL A 1 681 ? 24.172 44.263 -15.421 1.00 22.48 681 VAL A CA 1
ATOM 5313 C C . VAL A 1 681 ? 25.247 44.898 -16.329 1.00 22.48 681 VAL A C 1
ATOM 5315 O O . VAL A 1 681 ? 24.975 45.924 -16.951 1.00 22.48 681 VAL A O 1
ATOM 5318 N N . ARG A 1 682 ? 26.361 44.163 -16.537 1.00 22.66 682 ARG A N 1
ATOM 5319 C CA . ARG A 1 682 ? 27.390 44.263 -17.618 1.00 22.66 682 ARG A CA 1
ATOM 5320 C C . ARG A 1 682 ? 28.595 45.217 -17.367 1.00 22.66 682 ARG A C 1
ATOM 5322 O O . ARG A 1 682 ? 28.460 46.153 -16.592 1.00 22.66 682 ARG A O 1
ATOM 5329 N N . PRO A 1 683 ? 29.729 45.072 -18.104 1.00 37.66 683 PRO A N 1
ATOM 5330 C CA . PRO A 1 683 ? 30.554 43.849 -18.241 1.00 37.66 683 PRO A CA 1
ATOM 5331 C C . PRO A 1 683 ? 32.098 44.112 -18.289 1.00 37.66 683 PRO A C 1
ATOM 5333 O O . PRO A 1 683 ? 32.527 45.225 -18.567 1.00 37.66 683 PRO A O 1
ATOM 5336 N N . GLY A 1 684 ? 32.931 43.057 -18.224 1.00 23.56 684 GLY A N 1
ATOM 5337 C CA . GLY A 1 684 ? 34.184 42.988 -19.018 1.00 23.56 684 GLY A CA 1
ATOM 5338 C C . GLY A 1 684 ? 35.569 42.972 -18.323 1.00 23.56 684 GLY A C 1
ATOM 5339 O O . GLY A 1 684 ? 35.949 43.906 -17.635 1.00 23.56 684 GLY A O 1
ATOM 5340 N N . TRP A 1 685 ? 36.357 41.934 -18.658 1.00 23.52 685 TRP A N 1
ATOM 5341 C CA . TRP A 1 685 ? 37.796 41.953 -19.025 1.00 23.52 685 TRP A CA 1
ATOM 5342 C C . TRP A 1 685 ? 38.847 42.709 -18.161 1.00 23.52 685 TRP A C 1
ATOM 5344 O O . TRP A 1 685 ? 39.025 43.912 -18.334 1.00 23.52 685 TRP A O 1
ATOM 5354 N N . ARG A 1 686 ? 39.759 41.969 -17.491 1.00 24.05 686 ARG A N 1
ATOM 5355 C CA . ARG A 1 686 ? 41.174 41.738 -17.930 1.00 24.05 686 ARG A CA 1
ATOM 5356 C C . ARG A 1 686 ? 42.009 40.906 -16.930 1.00 24.05 686 ARG A C 1
ATOM 5358 O O . ARG A 1 686 ? 41.650 40.762 -15.770 1.00 24.05 686 ARG A O 1
ATOM 5365 N N . CYS A 1 687 ? 43.120 40.348 -17.425 1.00 24.17 687 CYS A N 1
ATOM 5366 C CA . CYS A 1 687 ? 44.090 39.513 -16.700 1.00 24.17 687 CYS A CA 1
ATOM 5367 C C . CYS A 1 687 ? 45.017 40.301 -15.749 1.00 24.17 687 CYS A C 1
ATOM 5369 O O . CYS A 1 687 ? 45.288 41.476 -15.990 1.00 24.17 687 CYS A O 1
ATOM 5371 N N . GLY A 1 688 ? 45.623 39.606 -14.777 1.00 23.92 688 GLY A N 1
ATOM 5372 C CA . GLY A 1 688 ? 46.772 40.084 -13.996 1.00 23.92 688 GLY A CA 1
ATOM 5373 C C . GLY A 1 688 ? 47.387 38.966 -13.142 1.00 23.92 688 GLY A C 1
ATOM 5374 O O . GLY A 1 688 ? 46.678 38.331 -12.368 1.00 23.92 688 GLY A O 1
ATOM 5375 N N . SER A 1 689 ? 48.685 38.703 -13.311 1.00 24.95 689 SER A N 1
ATOM 5376 C CA . SER A 1 689 ? 49.411 37.571 -12.703 1.00 24.95 689 SER A CA 1
ATOM 5377 C C . SER A 1 689 ? 50.318 37.996 -11.532 1.00 24.95 689 SER A C 1
ATOM 5379 O O . SER A 1 689 ? 50.625 39.174 -11.388 1.00 24.95 689 SER A O 1
ATOM 5381 N N . CYS A 1 690 ? 50.860 36.993 -10.824 1.00 23.09 690 CYS A N 1
ATOM 5382 C CA . CYS A 1 690 ? 52.103 37.016 -10.020 1.00 23.09 690 CYS A CA 1
ATOM 5383 C C . CYS A 1 690 ? 52.079 37.493 -8.545 1.00 23.09 690 CYS A C 1
ATOM 5385 O O . CYS A 1 690 ? 52.145 38.673 -8.235 1.00 23.09 690 CYS A O 1
ATOM 5387 N N . ALA A 1 691 ? 52.176 36.485 -7.666 1.00 24.28 691 ALA A N 1
ATOM 5388 C CA . ALA A 1 691 ? 53.301 36.226 -6.747 1.00 24.28 691 ALA A CA 1
ATOM 5389 C C . ALA A 1 691 ? 53.669 37.173 -5.571 1.00 24.28 691 ALA A C 1
ATOM 5391 O O . ALA A 1 691 ? 54.138 38.286 -5.755 1.00 24.28 691 ALA A O 1
ATOM 5392 N N . ALA A 1 692 ? 53.680 36.538 -4.385 1.00 25.33 692 ALA A N 1
ATOM 5393 C CA . ALA A 1 692 ? 54.654 36.645 -3.284 1.00 25.33 692 ALA A CA 1
ATOM 5394 C C . ALA A 1 692 ? 54.816 37.959 -2.482 1.00 25.33 692 ALA A C 1
ATOM 5396 O O . ALA A 1 692 ? 55.253 38.975 -3.003 1.00 25.33 692 ALA A O 1
ATOM 5397 N N . CYS A 1 693 ? 54.645 37.849 -1.151 1.00 22.88 693 CYS A N 1
ATOM 5398 C CA . CYS A 1 693 ? 55.698 38.165 -0.164 1.00 22.88 693 CYS A CA 1
ATOM 5399 C C . CYS A 1 693 ? 55.272 37.830 1.283 1.00 22.88 693 CYS A C 1
ATOM 5401 O O . CYS A 1 693 ? 54.396 38.474 1.853 1.00 22.88 693 CYS A O 1
ATOM 5403 N N . THR A 1 694 ? 55.949 36.865 1.910 1.00 29.22 694 THR A N 1
ATOM 5404 C CA . THR A 1 694 ? 56.040 36.732 3.380 1.00 29.22 694 THR A CA 1
ATOM 5405 C C . THR A 1 694 ? 57.245 37.513 3.905 1.00 29.22 694 THR A C 1
ATOM 5407 O O . THR A 1 694 ? 58.261 37.579 3.211 1.00 29.22 694 THR A O 1
ATOM 5410 N N . PRO A 1 695 ? 57.232 37.930 5.179 1.00 31.39 695 PRO A N 1
ATOM 5411 C CA . PRO A 1 695 ? 58.376 37.617 6.038 1.00 31.39 695 PRO A CA 1
ATOM 5412 C C . PRO A 1 695 ? 57.971 37.018 7.397 1.00 31.39 695 PRO A C 1
ATOM 5414 O O . PRO A 1 695 ? 56.799 36.811 7.694 1.00 31.39 695 PRO A O 1
ATOM 5417 N N . SER A 1 696 ? 58.976 36.643 8.190 1.00 22.94 696 SER A N 1
ATOM 5418 C CA . SER A 1 696 ? 58.884 35.649 9.269 1.00 22.94 696 SER A CA 1
ATOM 5419 C C . SER A 1 696 ? 59.600 36.085 10.556 1.00 22.94 696 SER A C 1
ATOM 5421 O O . SER A 1 696 ? 60.478 36.940 10.472 1.00 22.94 696 SER A O 1
ATOM 5423 N N . ARG A 1 697 ? 59.347 35.352 11.668 1.00 27.78 697 ARG A N 1
ATOM 5424 C CA . ARG A 1 697 ? 60.260 35.157 12.838 1.00 27.78 697 ARG A CA 1
ATOM 5425 C C . ARG A 1 697 ? 60.497 36.398 13.744 1.00 27.78 697 ARG A C 1
ATOM 5427 O O . ARG A 1 697 ? 60.169 37.501 13.343 1.00 27.78 697 ARG A O 1
ATOM 5434 N N . SER A 1 698 ? 61.029 36.337 14.983 1.00 27.84 698 SER A N 1
ATOM 5435 C CA . SER A 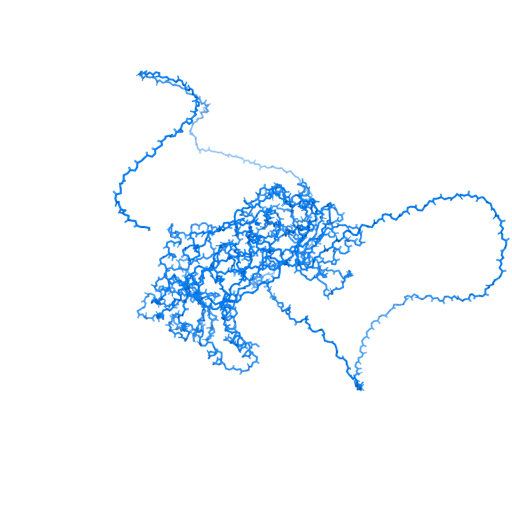1 698 ? 61.433 35.267 15.951 1.00 27.84 698 SER A CA 1
ATOM 5436 C C . SER A 1 698 ? 61.814 35.903 17.317 1.00 27.84 698 SER A C 1
ATOM 5438 O O . SER A 1 698 ? 62.152 37.080 17.316 1.00 27.84 698 SER A O 1
ATOM 5440 N N . SER A 1 699 ? 61.981 35.227 18.470 1.00 30.28 699 SER A N 1
ATOM 5441 C CA . SER A 1 699 ? 61.375 34.020 19.097 1.00 30.28 699 SER A CA 1
ATOM 5442 C C . SER A 1 699 ? 62.125 33.684 20.412 1.00 30.28 699 SER A C 1
ATOM 5444 O O . SER A 1 699 ? 63.356 33.649 20.382 1.00 30.28 699 SER A O 1
ATOM 5446 N N . SER A 1 700 ? 61.455 33.322 21.515 1.00 26.02 700 SER A N 1
ATOM 5447 C CA . SER A 1 700 ? 62.104 32.721 22.706 1.00 26.02 700 SER A CA 1
ATOM 5448 C C . SER A 1 700 ? 61.120 31.833 23.497 1.00 26.02 700 SER A C 1
ATOM 5450 O O . SER A 1 700 ? 59.925 32.102 23.477 1.00 26.02 700 SER A O 1
ATOM 5452 N N . SER A 1 701 ? 61.519 30.747 24.172 1.00 27.38 701 SER A N 1
ATOM 5453 C CA . SER A 1 701 ? 62.831 30.074 24.289 1.00 27.38 701 SER A CA 1
ATOM 5454 C C . SER A 1 701 ? 62.663 28.539 24.382 1.00 27.38 701 SER A C 1
ATOM 5456 O O . SER A 1 701 ? 61.547 28.027 24.430 1.00 27.38 701 SER A O 1
ATOM 5458 N N . SER A 1 702 ? 63.772 27.788 24.344 1.00 29.33 702 SER A N 1
ATOM 5459 C CA . SER A 1 702 ? 63.798 26.337 24.092 1.00 29.33 702 SER A CA 1
ATOM 5460 C C . SER A 1 702 ? 64.626 25.522 25.094 1.00 29.33 702 SER A C 1
ATOM 5462 O O . SER A 1 702 ? 65.761 25.899 25.377 1.00 29.33 702 SER A O 1
ATOM 5464 N N . GLN A 1 703 ? 64.144 24.326 25.449 1.00 28.61 703 GLN A N 1
ATOM 5465 C CA . GLN A 1 703 ? 64.930 23.112 25.749 1.00 28.61 703 GLN A CA 1
ATOM 5466 C C . GLN A 1 703 ? 64.073 21.888 25.342 1.00 28.61 703 GLN A C 1
ATOM 5468 O O . GLN A 1 703 ? 62.863 21.934 25.519 1.00 28.61 703 GLN A O 1
ATOM 5473 N N . GLY A 1 704 ? 64.577 20.785 24.778 1.00 26.78 704 GLY A N 1
ATOM 5474 C CA . GLY A 1 704 ? 65.903 20.507 24.222 1.00 26.78 704 GLY A CA 1
ATOM 5475 C C . GLY A 1 704 ? 65.946 19.114 23.554 1.00 26.78 704 GLY A C 1
ATOM 5476 O O . GLY A 1 704 ? 65.436 18.155 24.115 1.00 26.78 704 GLY A O 1
ATOM 5477 N N . SER A 1 705 ? 66.574 19.026 22.371 1.00 26.86 705 SER A N 1
ATOM 5478 C CA . SER A 1 705 ? 67.062 17.811 21.659 1.00 26.86 705 SER A CA 1
ATOM 5479 C C . SER A 1 705 ? 66.126 16.624 21.307 1.00 26.86 705 SER A C 1
ATOM 5481 O O . SER A 1 705 ? 65.475 16.003 22.136 1.00 26.86 705 SER A O 1
ATOM 5483 N N . ARG A 1 706 ? 66.191 16.250 20.016 1.00 29.55 706 ARG A N 1
ATOM 5484 C CA . ARG A 1 706 ? 65.731 14.992 19.370 1.00 29.55 706 ARG A CA 1
ATOM 5485 C C . ARG A 1 706 ? 66.671 13.809 19.778 1.00 29.55 706 ARG A C 1
ATOM 5487 O O . ARG A 1 706 ? 67.673 14.080 20.423 1.00 29.55 706 ARG A O 1
ATOM 5494 N N . SER A 1 707 ? 66.478 12.518 19.445 1.00 28.30 707 SER A N 1
ATOM 5495 C CA . SER A 1 707 ? 66.062 11.958 18.140 1.00 28.30 707 SER A CA 1
ATOM 5496 C C . SER A 1 707 ? 65.817 10.426 18.081 1.00 28.30 707 SER A C 1
ATOM 5498 O O . SER A 1 707 ? 66.688 9.667 18.483 1.00 28.30 707 SER A O 1
ATOM 5500 N N . VAL A 1 708 ? 64.737 10.043 17.370 1.00 31.56 708 VAL A N 1
ATOM 5501 C CA . VAL A 1 708 ? 64.600 8.936 16.371 1.00 31.56 708 VAL A CA 1
ATOM 5502 C C . VAL A 1 708 ? 64.650 7.439 16.837 1.00 31.56 708 VAL A C 1
ATOM 5504 O O . VAL A 1 708 ? 65.440 7.101 17.709 1.00 31.56 708 VAL A O 1
ATOM 5507 N N . PRO A 1 709 ? 63.803 6.527 16.273 1.00 52.22 709 PRO A N 1
ATOM 5508 C CA . PRO A 1 709 ? 63.628 5.110 16.688 1.00 52.22 709 PRO A CA 1
ATOM 5509 C C . PRO A 1 709 ? 64.234 4.137 15.614 1.00 52.22 709 PRO A C 1
ATOM 5511 O O . PRO A 1 709 ? 65.105 4.612 14.883 1.00 52.22 709 PRO A O 1
ATOM 5514 N N . PRO A 1 710 ? 63.811 2.856 15.383 1.00 52.19 710 PRO A N 1
ATOM 5515 C CA . PRO A 1 710 ? 62.863 1.971 16.098 1.00 52.19 710 PRO A CA 1
ATOM 5516 C C . PRO A 1 710 ? 63.271 0.479 16.293 1.00 52.19 710 PRO A C 1
ATOM 5518 O O . PRO A 1 710 ? 64.077 -0.072 15.554 1.00 52.19 710 PRO A O 1
ATOM 5521 N N . GLY A 1 711 ? 62.532 -0.215 17.174 1.00 26.27 711 GLY A N 1
ATOM 5522 C CA . GLY A 1 711 ? 62.188 -1.646 17.037 1.00 26.27 711 GLY A CA 1
ATOM 5523 C C . GLY A 1 711 ? 63.196 -2.713 17.510 1.00 26.27 711 GLY A C 1
ATOM 5524 O O . GLY A 1 711 ? 64.403 -2.561 17.383 1.00 26.27 711 GLY A O 1
ATOM 5525 N N . GLY A 1 712 ? 62.668 -3.852 17.985 1.00 25.05 712 GLY A N 1
ATOM 5526 C CA . GLY A 1 712 ? 63.425 -5.102 18.182 1.00 25.05 712 GLY A CA 1
ATOM 5527 C C . GLY A 1 712 ? 63.512 -5.603 19.632 1.00 25.05 712 GLY A C 1
ATOM 5528 O O . GLY A 1 712 ? 63.996 -4.911 20.520 1.00 25.05 712 GLY A O 1
ATOM 5529 N N . ALA A 1 713 ? 63.057 -6.835 19.874 1.00 27.14 713 ALA A N 1
ATOM 5530 C CA . ALA A 1 713 ? 63.089 -7.494 21.184 1.00 27.14 713 ALA A CA 1
ATOM 5531 C C . ALA A 1 713 ? 64.421 -8.222 21.466 1.00 27.14 713 ALA A C 1
ATOM 5533 O O . ALA A 1 713 ? 65.017 -8.736 20.519 1.00 27.14 713 ALA A O 1
ATOM 5534 N N . ARG A 1 714 ? 64.779 -8.431 22.754 1.00 28.94 714 ARG A N 1
ATOM 5535 C CA . ARG A 1 714 ? 64.924 -9.787 23.361 1.00 28.94 714 ARG A CA 1
ATOM 5536 C C . ARG A 1 714 ? 65.441 -9.845 24.823 1.00 28.94 714 ARG A C 1
ATOM 5538 O O . ARG A 1 714 ? 66.351 -9.132 25.212 1.00 28.94 714 ARG A O 1
ATOM 5545 N N . SER A 1 715 ? 64.904 -10.853 25.528 1.00 28.52 715 SER A N 1
ATOM 5546 C CA . SER A 1 715 ? 65.539 -11.798 26.483 1.00 28.52 715 SER A CA 1
ATOM 5547 C C . SER A 1 715 ? 66.121 -11.396 27.856 1.00 28.52 715 SER A C 1
ATOM 5549 O O . SER A 1 715 ? 67.211 -10.845 27.947 1.00 28.52 715 SER A O 1
ATOM 5551 N N . GLY A 1 716 ? 65.513 -11.995 28.891 1.00 26.33 716 GLY A N 1
ATOM 5552 C CA . GLY A 1 716 ? 66.127 -12.853 29.931 1.00 26.33 716 GLY A CA 1
ATOM 5553 C C . GLY A 1 716 ? 64.984 -13.676 30.564 1.00 26.33 716 GLY A C 1
ATOM 5554 O O . GLY A 1 716 ? 63.971 -13.083 30.909 1.00 26.33 716 GLY A O 1
ATOM 5555 N N . SER A 1 717 ? 64.882 -15.014 30.484 1.00 29.88 717 SER A N 1
ATOM 5556 C CA . SER A 1 717 ? 65.697 -16.084 31.109 1.00 29.88 717 SER A CA 1
ATOM 5557 C C . SER A 1 717 ? 65.805 -15.905 32.639 1.00 29.88 717 SER A C 1
ATOM 5559 O O . SER A 1 717 ? 66.177 -14.836 33.096 1.00 29.88 717 SER A O 1
ATOM 5561 N N . THR A 1 718 ? 65.467 -16.858 33.521 1.00 30.31 718 THR A N 1
ATOM 5562 C CA . THR A 1 718 ? 65.280 -18.338 33.483 1.00 30.31 718 THR A CA 1
ATOM 5563 C C . THR A 1 718 ? 64.081 -18.734 34.410 1.00 30.31 718 THR A C 1
ATOM 5565 O O . THR A 1 718 ? 63.508 -17.830 35.002 1.00 30.31 718 THR A O 1
ATOM 5568 N N . THR A 1 719 ? 63.543 -19.961 34.573 1.00 29.00 719 THR A N 1
ATOM 5569 C CA . THR A 1 719 ? 64.060 -21.358 34.582 1.00 29.00 719 THR A CA 1
ATOM 5570 C C . THR A 1 719 ? 63.021 -22.431 34.138 1.00 29.00 719 THR A C 1
ATOM 5572 O O . THR A 1 719 ? 61.837 -22.163 33.986 1.00 29.00 719 THR A O 1
ATOM 5575 N N . ARG A 1 720 ? 63.532 -23.660 33.918 1.00 32.56 720 ARG A N 1
ATOM 5576 C CA . ARG A 1 720 ? 62.921 -24.968 33.531 1.00 32.56 720 ARG A CA 1
ATOM 5577 C C . ARG A 1 720 ? 61.688 -25.413 34.378 1.00 32.56 720 ARG A C 1
ATOM 5579 O O . ARG A 1 720 ? 61.499 -24.872 35.455 1.00 32.56 720 ARG A O 1
ATOM 5586 N N . SER A 1 721 ? 60.858 -26.413 34.007 1.00 28.36 721 SER A N 1
ATOM 5587 C CA . SER A 1 721 ? 61.144 -27.683 33.279 1.00 28.36 721 SER A CA 1
ATOM 5588 C C . SER A 1 721 ? 59.921 -28.433 32.670 1.00 28.36 721 SER A C 1
ATOM 5590 O O . SER A 1 721 ? 58.920 -28.586 33.354 1.00 28.36 721 SER A O 1
ATOM 5592 N N . THR A 1 722 ? 60.092 -28.952 31.434 1.00 31.02 722 THR A N 1
ATOM 5593 C CA . THR A 1 722 ? 59.625 -30.234 30.793 1.00 31.02 722 THR A CA 1
ATOM 5594 C C . THR A 1 722 ? 58.335 -30.957 31.262 1.00 31.02 722 THR A C 1
ATOM 5596 O O . THR A 1 722 ? 58.179 -31.197 32.449 1.00 31.02 722 THR A O 1
ATOM 5599 N N . HIS A 1 723 ? 57.441 -31.465 30.386 1.00 30.44 723 HIS A N 1
ATOM 5600 C CA . HIS A 1 723 ? 57.694 -32.446 29.295 1.00 30.44 723 HIS A CA 1
ATOM 5601 C C . HIS A 1 723 ? 56.738 -32.372 28.057 1.00 30.44 723 HIS A C 1
ATOM 5603 O O . HIS A 1 723 ? 55.708 -31.711 28.077 1.00 30.44 723 HIS A O 1
ATOM 5609 N N . SER A 1 724 ? 57.136 -33.095 26.995 1.00 30.12 724 SER A N 1
ATOM 5610 C CA . SER A 1 724 ? 56.509 -33.448 25.687 1.00 30.12 724 SER A CA 1
ATOM 5611 C C . SER A 1 724 ? 55.037 -33.925 25.688 1.00 30.12 724 SER A C 1
ATOM 5613 O O . SER A 1 724 ? 54.572 -34.391 26.719 1.00 30.12 724 SER A O 1
ATOM 5615 N N . GLY A 1 725 ? 54.282 -33.982 24.571 1.00 27.30 725 GLY A N 1
ATOM 5616 C CA . GLY A 1 725 ? 54.556 -33.722 23.136 1.00 27.30 725 GLY A CA 1
ATOM 5617 C C . GLY A 1 725 ? 53.344 -34.098 22.229 1.00 27.30 725 GLY A C 1
ATOM 5618 O O . GLY A 1 725 ? 52.417 -34.751 22.694 1.00 27.30 725 GLY A O 1
ATOM 5619 N N . THR A 1 726 ? 53.326 -33.660 20.962 1.00 28.38 726 THR A N 1
ATOM 5620 C CA . THR A 1 726 ? 52.220 -33.745 19.952 1.00 28.38 726 THR A CA 1
ATOM 5621 C C . THR A 1 726 ? 52.491 -34.813 18.847 1.00 28.38 726 THR A C 1
ATOM 5623 O O . THR A 1 726 ? 53.523 -35.475 18.979 1.00 28.38 726 THR A O 1
ATOM 5626 N N . PRO A 1 727 ? 51.744 -34.971 17.706 1.00 51.06 727 PRO A N 1
ATOM 5627 C CA . PRO A 1 727 ? 50.336 -34.647 17.304 1.00 51.06 727 PRO A CA 1
ATOM 5628 C C . PRO A 1 727 ? 49.546 -35.752 16.493 1.00 51.06 727 PRO A C 1
ATOM 5630 O O . PRO A 1 727 ? 50.163 -36.578 15.837 1.00 51.06 727 PRO A O 1
ATOM 5633 N N . SER A 1 728 ? 48.203 -35.606 16.361 1.00 27.75 728 SER A N 1
ATOM 5634 C CA . SER A 1 728 ? 47.331 -35.955 15.177 1.00 27.75 728 SER A CA 1
ATOM 5635 C C . SER A 1 728 ? 47.230 -37.419 14.627 1.00 27.75 728 SER A C 1
ATOM 5637 O O . SER A 1 728 ? 48.037 -38.264 14.991 1.00 27.75 728 SER A O 1
ATOM 5639 N N . PRO A 1 729 ? 46.344 -37.745 13.639 1.00 56.56 729 PRO A N 1
ATOM 5640 C CA . PRO A 1 729 ? 44.878 -37.545 13.518 1.00 56.56 729 PRO A CA 1
ATOM 5641 C C . PRO A 1 729 ? 44.124 -38.857 13.077 1.00 56.56 729 PRO A C 1
ATOM 5643 O O . PRO A 1 729 ? 44.684 -39.940 13.193 1.00 56.56 729 PRO A O 1
ATOM 5646 N N . VAL A 1 730 ? 42.914 -38.742 12.477 1.00 27.97 730 VAL A N 1
ATOM 5647 C CA . VAL A 1 730 ? 42.175 -39.697 11.574 1.00 27.97 730 VAL A CA 1
ATOM 5648 C C . VAL A 1 730 ? 40.796 -40.226 12.061 1.00 27.97 730 VAL A C 1
ATOM 5650 O O . VAL A 1 730 ? 40.524 -40.411 13.239 1.00 27.97 730 VAL A O 1
ATOM 5653 N N . SER A 1 731 ? 39.907 -40.391 11.072 1.00 28.05 731 SER A N 1
ATOM 5654 C CA . SER A 1 731 ? 38.462 -40.690 11.030 1.00 28.05 731 SER A CA 1
ATOM 5655 C C . SER A 1 731 ? 37.932 -42.021 11.605 1.00 28.05 731 SER A C 1
ATOM 5657 O O . SER A 1 731 ? 38.631 -43.029 11.551 1.00 28.05 731 SER A O 1
ATOM 5659 N N . SER A 1 732 ? 36.607 -42.071 11.850 1.00 28.12 732 SER A N 1
ATOM 5660 C CA . SER A 1 732 ? 35.610 -42.940 11.150 1.00 28.12 732 SER A CA 1
ATOM 5661 C C . SER A 1 732 ? 34.587 -43.717 12.015 1.00 28.12 732 SER A C 1
ATOM 5663 O O . SER A 1 732 ? 34.842 -44.069 13.159 1.00 28.12 732 SER A O 1
ATOM 5665 N N . ALA A 1 733 ? 33.460 -44.039 11.355 1.00 28.05 733 ALA A N 1
ATOM 5666 C CA . ALA A 1 733 ? 32.525 -45.158 11.578 1.00 28.05 733 ALA A CA 1
ATOM 5667 C C . ALA A 1 733 ? 31.445 -45.127 12.696 1.00 28.05 733 ALA A C 1
ATOM 5669 O O . ALA A 1 733 ? 31.664 -44.778 13.850 1.00 28.05 733 ALA A O 1
ATOM 5670 N N . ARG A 1 734 ? 30.244 -45.591 12.295 1.00 35.22 734 ARG A N 1
ATOM 5671 C CA . ARG A 1 734 ? 29.085 -45.979 13.132 1.00 35.22 734 ARG A CA 1
ATOM 5672 C C . ARG A 1 734 ? 29.350 -47.299 13.882 1.00 35.22 734 ARG A C 1
ATOM 5674 O O . ARG A 1 734 ? 30.132 -48.112 13.395 1.00 35.22 734 ARG A O 1
ATOM 5681 N N . PRO A 1 735 ? 28.587 -47.586 14.953 1.00 38.88 735 PRO A N 1
ATOM 5682 C CA . PRO A 1 735 ? 27.648 -48.733 14.921 1.00 38.88 735 PRO A CA 1
ATOM 5683 C C . PRO A 1 735 ? 26.250 -48.358 15.483 1.00 38.88 735 PRO A C 1
ATOM 5685 O O . PRO A 1 735 ? 26.143 -47.597 16.435 1.00 38.88 735 PRO A O 1
ATOM 5688 N N . SER A 1 736 ? 25.115 -48.693 14.855 1.00 29.75 736 SER A N 1
ATOM 5689 C CA . SER A 1 736 ? 24.355 -49.963 14.980 1.00 29.75 736 SER A CA 1
ATOM 5690 C C . SER A 1 736 ? 24.111 -50.452 16.424 1.00 29.75 736 SER A C 1
ATOM 5692 O O . SER A 1 736 ? 25.025 -50.965 17.062 1.00 29.75 736 SER A O 1
ATOM 5694 N N . GLY A 1 737 ? 22.866 -50.353 16.917 1.00 26.98 737 GLY A N 1
ATOM 5695 C CA . GLY A 1 737 ? 22.451 -50.866 18.239 1.00 26.98 737 GLY A CA 1
ATOM 5696 C C . GLY A 1 737 ? 21.991 -52.334 18.236 1.00 26.98 737 GLY A C 1
ATOM 5697 O O . GLY A 1 737 ? 22.034 -52.988 17.192 1.00 26.98 737 GLY A O 1
ATOM 5698 N N . PRO A 1 738 ? 21.511 -52.860 19.386 1.00 41.88 738 PRO A N 1
ATOM 5699 C CA . PRO A 1 738 ? 20.311 -53.715 19.336 1.00 41.88 738 PRO A CA 1
ATOM 5700 C C . PRO A 1 738 ? 19.358 -53.704 20.569 1.00 41.88 738 PRO A C 1
ATOM 5702 O O . PRO A 1 738 ? 19.788 -53.701 21.714 1.00 41.88 738 PRO A O 1
ATOM 5705 N N . ARG A 1 739 ? 18.062 -53.919 20.269 1.00 28.69 739 ARG A N 1
ATOM 5706 C CA . ARG A 1 739 ? 17.033 -54.740 20.977 1.00 28.69 739 ARG A CA 1
ATOM 5707 C C . ARG A 1 739 ? 16.394 -54.353 22.343 1.00 28.69 739 ARG A C 1
ATOM 5709 O O . ARG A 1 739 ? 17.025 -54.207 23.377 1.00 28.69 739 ARG A O 1
ATOM 5716 N N . HIS A 1 740 ? 15.053 -54.395 22.288 1.00 29.30 740 HIS A N 1
ATOM 5717 C CA . HIS A 1 740 ? 13.978 -54.451 23.304 1.00 29.30 740 HIS A CA 1
ATOM 5718 C C . HIS A 1 740 ? 14.160 -55.249 24.623 1.00 29.30 740 HIS A C 1
ATOM 5720 O O . HIS A 1 740 ? 14.685 -56.358 24.587 1.00 29.30 740 HIS A O 1
ATOM 5726 N N . ALA A 1 741 ? 13.475 -54.801 25.704 1.00 29.52 741 ALA A N 1
ATOM 5727 C CA . ALA A 1 741 ? 12.303 -55.457 26.370 1.00 29.52 741 ALA A CA 1
ATOM 5728 C C . ALA A 1 741 ? 11.997 -54.822 27.764 1.00 29.52 741 ALA A C 1
ATOM 5730 O O . ALA A 1 741 ? 12.868 -54.777 28.620 1.00 29.52 741 ALA A O 1
ATOM 5731 N N . ARG A 1 742 ? 10.852 -54.158 28.009 1.00 31.52 742 ARG A N 1
ATOM 5732 C CA . ARG A 1 742 ? 9.527 -54.648 28.500 1.00 31.52 742 ARG A CA 1
ATOM 5733 C C . ARG A 1 742 ? 9.457 -55.373 29.874 1.00 31.52 742 ARG A C 1
ATOM 5735 O O . ARG A 1 742 ? 9.857 -56.523 30.005 1.00 31.52 742 ARG A O 1
ATOM 5742 N N . ARG A 1 743 ? 8.721 -54.747 30.809 1.00 27.72 743 ARG A N 1
ATOM 5743 C CA . ARG A 1 743 ? 7.895 -55.283 31.929 1.00 27.72 743 ARG A CA 1
ATOM 5744 C C . ARG A 1 743 ? 6.723 -54.283 32.120 1.00 27.72 743 ARG A C 1
ATOM 5746 O O . ARG A 1 743 ? 6.944 -53.113 31.841 1.00 27.72 743 ARG A O 1
ATOM 5753 N N . THR A 1 744 ? 5.483 -54.597 32.516 1.00 28.69 744 THR A N 1
ATOM 5754 C CA . THR A 1 744 ? 4.780 -55.854 32.877 1.00 28.69 744 THR A CA 1
ATOM 5755 C C . THR A 1 744 ? 3.258 -55.657 32.688 1.00 28.69 744 THR A C 1
ATOM 5757 O O . THR A 1 744 ? 2.773 -54.544 32.849 1.00 28.69 744 THR A O 1
ATOM 5760 N N . THR A 1 745 ? 2.502 -56.718 32.376 1.00 33.53 745 THR A N 1
ATOM 5761 C CA . THR A 1 745 ? 1.014 -56.752 32.345 1.00 33.53 745 THR A CA 1
ATOM 5762 C C . THR A 1 745 ? 0.445 -57.451 33.594 1.00 33.53 745 THR A C 1
ATOM 5764 O O . THR A 1 745 ? 1.235 -57.966 34.391 1.00 33.53 745 THR A O 1
ATOM 5767 N N . PRO A 1 746 ? -0.896 -57.529 33.774 1.00 52.22 746 PRO A N 1
ATOM 5768 C CA . PRO A 1 746 ? -1.547 -58.834 33.522 1.00 52.22 746 PRO A CA 1
ATOM 5769 C C . PRO A 1 746 ? -3.028 -58.848 33.031 1.00 52.22 746 PRO A C 1
ATOM 5771 O O . PRO A 1 746 ? -3.860 -58.128 33.557 1.00 52.22 746 PRO A O 1
ATOM 5774 N N . ARG A 1 747 ? -3.323 -59.831 32.147 1.00 30.31 747 ARG A N 1
ATOM 5775 C CA . ARG A 1 747 ? -4.588 -60.610 31.904 1.00 30.31 747 ARG A CA 1
ATOM 5776 C C . ARG A 1 747 ? -5.879 -59.860 31.440 1.00 30.31 747 ARG A C 1
ATOM 5778 O O . ARG A 1 747 ? -6.240 -58.878 32.060 1.00 30.31 747 ARG A O 1
ATOM 5785 N N . ARG A 1 748 ? -6.605 -60.176 30.334 1.00 31.67 748 ARG A N 1
ATOM 5786 C CA . ARG A 1 748 ? -7.116 -61.421 29.644 1.00 31.67 748 ARG A CA 1
ATOM 5787 C C . ARG A 1 748 ? -8.259 -62.169 30.382 1.00 31.67 748 ARG A C 1
ATOM 5789 O O . ARG A 1 748 ? -8.128 -62.276 31.597 1.00 31.67 748 ARG A O 1
ATOM 5796 N N . PRO A 1 749 ? -9.153 -62.938 29.692 1.00 47.91 749 PRO A N 1
ATOM 5797 C CA . PRO A 1 749 ? -9.753 -62.848 28.325 1.00 47.91 749 PRO A CA 1
ATOM 5798 C C . PRO A 1 749 ? -11.276 -63.277 28.354 1.00 47.91 749 PRO A C 1
ATOM 5800 O O . PRO A 1 749 ? -11.886 -63.046 29.393 1.00 47.91 749 PRO A O 1
ATOM 5803 N N . PRO A 1 750 ? -11.871 -64.057 27.407 1.00 51.72 750 PRO A N 1
ATOM 5804 C CA . PRO A 1 750 ? -12.123 -63.884 25.955 1.00 51.72 750 PRO A CA 1
ATOM 5805 C C . PRO A 1 750 ? -13.623 -63.992 25.538 1.00 51.72 750 PRO A C 1
ATOM 5807 O O . PRO A 1 750 ? -14.376 -64.735 26.159 1.00 51.72 750 PRO A O 1
ATOM 5810 N N . THR A 1 751 ? -13.997 -63.429 24.382 1.00 43.03 751 THR A N 1
ATOM 5811 C CA . THR A 1 751 ? -14.401 -64.177 23.156 1.00 43.03 751 THR A CA 1
ATOM 5812 C C . THR A 1 751 ? -14.400 -63.231 21.965 1.00 43.03 751 THR A C 1
ATOM 5814 O O . THR A 1 751 ? -14.726 -62.046 22.191 1.00 43.03 751 THR A O 1
#

pLDDT: mean 75.65, std 27.88, range [21.0, 98.5]

Organism: NCBI:txid2575441

Secondary structure (DSSP, 8-state):
---HHHHHHHHHHHHHHHTT-PPPHHHHHHHHHHTTS---HHHHHHHHGGGEEEEEEE-TTSPEEEEE-SS--EEEBTEEEEEEEEEE-TT--EEEEEEEBTTB-----TT-SSS---PSS---SHHHHTT-SEEEEE-S--EEES-SEEEEEEEEEE-SSEEEEEEEEEEEEE--SS--TTS-HHHHHHHHHTTS----PEEEEEEEE-EEEEEEEEE-TTS-B-EEEEEEEETT--EES-TTT--TTS-SS-SSEEEETT-EEEEESEEEEEEEESSTTB--EEEEEEE-SS--EEEEE--B---SGGGTEEEEEEEE-SSSTT--SSTTT---HHHHHHHHHHTT-SEEEEEE-GGGHHHHGGG--SSEE----PPSSHHHHHHTT----PPP-TTGGG-EEEEEEE--SSTTGGG--EEEES-S--SPTT-SSGGGS-SSSHHHHHHHHHTT-EEEESSTTTTT--S---SS--PPP---SSSSSSHHHHTTTT---EEEESSS-HHHHHHHHHHHHHTT---EEEE---BTTS-TT-TTSSEEEEE-SS---STTHHHHHHHHHHHS-EEEESSSS---------PPPPPPPP---------------------------------------------------------------------------------------------------------------------------------------------------------